Protein AF-A0A2T6D2X8-F1 (afdb_monomer_lite)

Secondary structure (DSSP, 8-state):
--PPPPP--SS-S--PPPPP-TTPPPPPP-SSSS-BPPPP-TTPPPPP-SSBPPPP-TTPPPPP-SSSPPPPP-TT-PPPEE--TTSS-EEPPPPPEE-SSEEE-TT--EEEES----S----PPPPSSSSPPPPEE-SSEEESS-EEEE-SSEEEES-EESTT-TTSHHHHTTTT-GGG---EEEESSSEEEE-SEE---S-EEE-EEEEEE-TT-EEE--S-EEE--STT-EEEEEEETT-EEE-TT--TT-TTT--PPPEEES-STT-EEEEEEEESS-SSBPEEE-SEEEEEEEEEEEEE--SS-BT-SS--EEEE-PEEEEEEEEEE-SSSEEEE--SSS-----S-EEE-SSEEEE-SSS-SBTT-SEEEESSSEEEE-STT-B-TT-EEEE-SEEEEE-STTEEEEEEEEEE-SSEEEE-TT--EEEEEEEEEESS-EEEES--TTTEEEEETTS-EEE-GGGEEEESSSSSSEEEEEEEETTEEEEEPPPP-----SSSSSSSTTSS---

Sequence (518 aa):
MAGGYGHYANDNPPNSGGNGGFGGGGGSGAGGYSESGGNGGFGGGGGASSQSGGNGGFGGGGGAYGSGSAGTGGFGAASAASSGDTGNNSSGGGGLGAGGAVFVMGGATVTVEDGGFSGNTVTGGVSSGNGNNGSAYGADLFLGGDATFKVSSTLYVTALGGAGNLSDANVSKNADDANAQGGVTKTGAGNLVMIGDNYYSGATTINSGTVTLAAGAVEKGTSVVTVGQDSGDHATLALGSSSLLQLKGFNSSDHQASTDAAVQVAQELGSTGQIVIGAGPGTSGADIGARVFNGGAGTASIAFQQNFAAGSSSNTTYEFYTTLTGSMNLVQSGPGTTVLNPLYGANTMTGDVSITSGTLATAGSVASLGSVGQITIDGGNLQLGQSEGIANSAALNQGSGRVVIGASAIQETMGAWVVSDAAVVDFNNFAAGLTFASLEIDGTLAIYNYQGASTTLTILSGSAVGDLSQVAFYSDEGATYLGSGEIVGTSLQVVPEPATFLLVGLGVTALWLRRRRA

pLDDT: mean 88.61, std 15.25, range [34.22, 98.81]

Structure (mmCIF, N/CA/C/O backbone):
data_AF-A0A2T6D2X8-F1
#
_entry.id   AF-A0A2T6D2X8-F1
#
loop_
_atom_site.group_PDB
_atom_site.id
_atom_site.type_symbol
_atom_site.label_atom_id
_atom_site.label_alt_id
_atom_site.label_comp_id
_atom_site.label_asym_id
_atom_site.label_entity_id
_atom_site.label_seq_id
_atom_site.pdbx_PDB_ins_code
_atom_site.Cartn_x
_atom_site.Cartn_y
_atom_site.Cartn_z
_atom_site.occupancy
_atom_site.B_iso_or_equiv
_atom_site.auth_seq_id
_atom_site.auth_comp_id
_atom_site.auth_asym_id
_atom_site.auth_atom_id
_atom_site.pdbx_PDB_model_num
ATOM 1 N N . MET A 1 1 ? 21.272 3.193 -40.208 1.00 40.47 1 MET A N 1
ATOM 2 C CA . MET A 1 1 ? 22.748 3.228 -40.286 1.00 40.47 1 MET A CA 1
ATOM 3 C C . MET A 1 1 ? 23.193 4.172 -41.393 1.00 40.47 1 MET A C 1
ATOM 5 O O . MET A 1 1 ? 23.045 3.823 -42.554 1.00 40.47 1 MET A O 1
ATOM 9 N N . ALA A 1 2 ? 23.683 5.357 -41.023 1.00 34.22 2 ALA A N 1
ATOM 10 C CA . ALA A 1 2 ? 24.610 6.197 -41.790 1.00 34.22 2 ALA A CA 1
ATOM 11 C C . ALA A 1 2 ? 24.964 7.404 -40.903 1.00 34.22 2 ALA A C 1
ATOM 13 O O . ALA A 1 2 ? 24.094 8.222 -40.620 1.00 34.22 2 ALA A O 1
ATOM 14 N N . GLY A 1 3 ? 26.204 7.483 -40.414 1.00 36.56 3 GLY A N 1
ATOM 15 C CA . GLY A 1 3 ? 26.750 8.718 -39.846 1.00 36.56 3 GLY A CA 1
ATOM 16 C C . GLY A 1 3 ? 27.216 9.610 -40.995 1.00 36.56 3 GLY A C 1
ATOM 17 O O . GLY A 1 3 ? 27.950 9.146 -41.867 1.00 36.56 3 GLY A O 1
ATOM 18 N N . GLY A 1 4 ? 26.740 10.854 -41.044 1.00 38.09 4 GLY A N 1
ATOM 19 C CA . GLY A 1 4 ? 27.125 11.813 -42.077 1.00 38.09 4 GLY A CA 1
ATOM 20 C C . GLY A 1 4 ? 28.541 12.335 -41.841 1.00 38.09 4 GLY A C 1
ATOM 21 O O . GLY A 1 4 ? 28.803 12.956 -40.814 1.00 38.09 4 GLY A O 1
ATOM 22 N N . TYR A 1 5 ? 29.443 12.102 -42.794 1.00 43.34 5 TYR A N 1
ATOM 23 C CA . TYR A 1 5 ? 30.743 12.770 -42.833 1.00 43.34 5 TYR A CA 1
ATOM 24 C C . TYR A 1 5 ? 30.572 14.192 -43.378 1.00 43.34 5 TYR A C 1
ATOM 26 O O . TYR A 1 5 ? 30.039 14.381 -44.472 1.00 43.34 5 TYR A O 1
ATOM 34 N N . GLY A 1 6 ? 31.026 15.188 -42.614 1.00 42.72 6 GLY A N 1
ATOM 35 C CA . GLY A 1 6 ? 31.104 16.578 -43.061 1.00 42.72 6 GLY A CA 1
ATOM 36 C C . GLY A 1 6 ? 32.125 16.734 -44.192 1.00 42.72 6 GLY A C 1
ATOM 37 O O . GLY A 1 6 ? 33.261 16.276 -44.083 1.00 42.72 6 GLY A O 1
ATOM 38 N N . HIS A 1 7 ? 31.706 17.355 -45.294 1.00 39.72 7 HIS A N 1
ATOM 39 C CA . HIS A 1 7 ? 32.555 17.668 -46.443 1.00 39.72 7 HIS A CA 1
ATOM 40 C C . HIS A 1 7 ? 33.483 18.853 -46.129 1.00 39.72 7 HIS A C 1
ATOM 42 O O . HIS A 1 7 ? 33.016 19.910 -45.712 1.00 39.72 7 HIS A O 1
ATOM 48 N N . TYR A 1 8 ? 34.783 18.709 -46.406 1.00 46.41 8 TYR A N 1
ATOM 49 C CA . TYR A 1 8 ? 35.745 19.814 -46.381 1.00 46.41 8 TYR A CA 1
ATOM 50 C C . TYR A 1 8 ? 35.620 20.644 -47.663 1.00 46.41 8 TYR A C 1
ATOM 52 O O . TYR A 1 8 ? 36.123 20.251 -48.716 1.00 46.41 8 TYR A O 1
ATOM 60 N N . ALA A 1 9 ? 34.961 21.797 -47.579 1.00 39.53 9 ALA A N 1
ATOM 61 C CA . ALA A 1 9 ? 35.060 22.841 -48.589 1.00 39.53 9 ALA A CA 1
ATOM 62 C C . ALA A 1 9 ? 35.352 24.178 -47.898 1.00 39.53 9 ALA A C 1
ATOM 64 O O . ALA A 1 9 ? 34.623 24.607 -47.012 1.00 39.53 9 ALA A O 1
ATOM 65 N N . ASN A 1 10 ? 36.477 24.751 -48.314 1.00 44.38 10 ASN A N 1
ATOM 66 C CA . ASN A 1 10 ? 37.039 26.062 -48.016 1.00 44.38 10 ASN A CA 1
ATOM 67 C C . ASN A 1 10 ? 36.025 27.153 -47.598 1.00 44.38 10 ASN A C 1
ATOM 69 O O . ASN A 1 10 ? 35.034 27.368 -48.291 1.00 44.38 10 ASN A O 1
ATOM 73 N N . ASP A 1 11 ? 36.353 27.838 -46.498 1.00 48.22 11 ASP A N 1
ATOM 74 C CA . ASP A 1 11 ? 35.881 29.140 -46.021 1.00 48.22 11 ASP A CA 1
ATOM 75 C C . ASP A 1 11 ? 34.387 29.481 -46.231 1.00 48.22 11 ASP A C 1
ATOM 77 O O . ASP A 1 11 ? 33.995 30.146 -47.192 1.00 48.22 11 ASP A O 1
ATOM 81 N N . ASN A 1 12 ? 33.602 29.163 -45.187 1.00 62.06 12 ASN A N 1
ATOM 82 C CA . ASN A 1 12 ? 32.344 29.809 -44.761 1.00 62.06 12 ASN A CA 1
ATOM 83 C C . ASN A 1 12 ? 31.004 29.210 -45.280 1.00 62.06 12 ASN A C 1
ATOM 85 O O . ASN A 1 12 ? 30.353 29.776 -46.162 1.00 62.06 12 ASN A O 1
ATOM 89 N N . PRO A 1 13 ? 30.554 28.070 -44.705 1.00 50.25 13 PRO A N 1
ATOM 90 C CA . PRO A 1 13 ? 29.286 28.004 -43.936 1.00 50.25 13 PRO A CA 1
ATOM 91 C C . PRO A 1 13 ? 29.405 27.128 -42.653 1.00 50.25 13 PRO A C 1
ATOM 93 O O . PRO A 1 13 ? 30.425 26.460 -42.493 1.00 50.25 13 PRO A O 1
ATOM 96 N N . PRO A 1 14 ? 28.419 27.091 -41.719 1.00 56.09 14 PRO A N 1
ATOM 97 C CA . PRO A 1 14 ? 28.556 26.332 -40.468 1.00 56.09 14 PRO A CA 1
ATOM 98 C C . PRO A 1 14 ? 28.707 24.829 -40.744 1.00 56.09 14 PRO A C 1
ATOM 100 O O . PRO A 1 14 ? 27.799 24.158 -41.229 1.00 56.09 14 PRO A O 1
ATOM 103 N N . ASN A 1 15 ? 29.877 24.303 -40.416 1.00 66.00 15 ASN A N 1
ATOM 104 C CA . ASN A 1 15 ? 30.313 22.910 -40.518 1.00 66.00 15 ASN A CA 1
ATOM 105 C C . ASN A 1 15 ? 29.884 22.086 -39.291 1.00 66.00 15 ASN A C 1
ATOM 107 O O . ASN A 1 15 ? 30.667 21.327 -38.713 1.00 66.00 15 ASN A O 1
ATOM 111 N N . SER A 1 16 ? 28.619 22.233 -38.896 1.00 76.75 16 SER A N 1
ATOM 112 C CA . SER A 1 16 ? 28.014 21.392 -37.867 1.00 76.75 16 SER A CA 1
ATOM 113 C C . SER A 1 16 ? 28.013 19.926 -38.297 1.00 76.75 16 SER A C 1
ATOM 115 O O . SER A 1 16 ? 27.779 19.595 -39.463 1.00 76.75 16 SER A O 1
ATOM 117 N N . GLY A 1 17 ? 28.234 19.036 -37.334 1.00 83.75 17 GLY A N 1
ATOM 118 C CA . GLY A 1 17 ? 28.087 17.606 -37.556 1.00 83.75 17 GLY A CA 1
ATOM 119 C C . GLY A 1 17 ? 26.648 17.231 -37.924 1.00 83.75 17 GLY A C 1
ATOM 120 O O . GLY A 1 17 ? 25.690 17.817 -37.421 1.00 83.75 17 GLY A O 1
ATOM 121 N N . GLY A 1 18 ? 26.478 16.242 -38.805 1.00 87.62 18 GLY A N 1
ATOM 122 C CA . GLY A 1 18 ? 25.148 15.756 -39.184 1.00 87.62 18 GLY A CA 1
ATOM 123 C C . GLY A 1 18 ? 24.435 15.060 -38.020 1.00 87.62 18 GLY A C 1
ATOM 124 O O . GLY A 1 18 ? 25.061 14.318 -37.267 1.00 87.62 18 GLY A O 1
ATOM 125 N N . ASN A 1 19 ? 23.125 15.265 -37.879 1.00 91.25 19 ASN A N 1
ATOM 126 C CA . ASN A 1 19 ? 22.337 14.579 -36.853 1.00 91.25 19 ASN A CA 1
ATOM 127 C C . ASN A 1 19 ? 22.145 13.091 -37.189 1.00 91.25 19 ASN A C 1
ATOM 129 O O . ASN A 1 19 ? 22.000 12.713 -38.354 1.00 91.25 19 ASN A O 1
ATOM 133 N N . GLY A 1 20 ? 22.100 12.257 -36.156 1.00 90.44 20 GLY A N 1
ATOM 134 C CA . GLY A 1 20 ? 21.811 10.836 -36.258 1.00 90.44 20 GLY A CA 1
ATOM 135 C C . GLY A 1 20 ? 20.313 10.529 -36.356 1.00 90.44 20 GLY A C 1
ATOM 136 O O . GLY A 1 20 ? 19.473 11.235 -35.804 1.00 90.44 20 GLY A O 1
ATOM 137 N N . GLY A 1 21 ? 19.975 9.447 -37.063 1.00 88.56 21 GLY A N 1
ATOM 138 C CA . GLY A 1 21 ? 18.637 8.842 -37.061 1.00 88.56 21 GLY A CA 1
ATOM 139 C C . GLY A 1 21 ? 18.523 7.695 -36.049 1.00 88.56 21 GLY A C 1
ATOM 140 O O . GLY A 1 21 ? 19.305 7.602 -35.109 1.00 88.56 21 GLY A O 1
ATOM 141 N N . PHE A 1 22 ? 17.591 6.763 -36.254 1.00 88.44 22 PHE A N 1
ATOM 142 C CA . PHE A 1 22 ? 17.482 5.565 -35.410 1.00 88.44 22 PHE A CA 1
ATOM 143 C C . PHE A 1 22 ? 18.787 4.741 -35.408 1.00 88.44 22 PHE A C 1
ATOM 145 O O . PHE A 1 22 ? 19.301 4.368 -36.471 1.00 88.44 22 PHE A O 1
ATOM 152 N N . GLY A 1 23 ? 19.341 4.500 -34.217 1.00 83.00 23 GLY A N 1
ATOM 153 C CA . GLY A 1 23 ? 20.643 3.866 -33.987 1.00 83.00 23 GLY A CA 1
ATOM 154 C C . GLY A 1 23 ? 21.845 4.668 -34.502 1.00 83.00 23 GLY A C 1
ATOM 155 O O . GLY A 1 23 ? 22.959 4.150 -34.535 1.00 83.00 23 GLY A O 1
ATOM 156 N N . GLY A 1 24 ? 21.638 5.896 -34.987 1.00 88.88 24 GLY A N 1
ATOM 157 C CA . GLY A 1 24 ? 22.678 6.740 -35.565 1.00 88.88 24 GLY A CA 1
ATOM 158 C C . GLY A 1 24 ? 23.230 7.726 -34.543 1.00 88.88 24 GLY A C 1
ATOM 159 O O . GLY A 1 24 ? 22.469 8.485 -33.948 1.00 88.88 24 GLY A O 1
ATOM 160 N N . GLY A 1 25 ? 24.552 7.746 -34.374 1.00 89.56 25 GLY A N 1
ATOM 161 C CA . GLY A 1 25 ? 25.236 8.809 -33.639 1.00 89.56 25 GLY A CA 1
ATOM 162 C C . GLY A 1 25 ? 25.305 10.110 -34.440 1.00 89.56 25 GLY A C 1
ATOM 163 O O . GLY A 1 25 ? 25.160 10.111 -35.666 1.00 89.56 25 GLY A O 1
ATOM 164 N N . GLY A 1 26 ? 25.542 11.212 -33.739 1.00 89.75 26 GLY A N 1
ATOM 165 C CA . GLY A 1 26 ? 25.833 12.496 -34.356 1.00 89.75 26 GLY A CA 1
ATOM 166 C C . GLY A 1 26 ? 27.225 12.527 -34.990 1.00 89.75 26 GLY A C 1
ATOM 167 O O . GLY A 1 26 ? 28.187 11.984 -34.445 1.00 89.75 26 GLY A O 1
ATOM 168 N N . GLY A 1 27 ? 27.344 13.175 -36.146 1.00 87.44 27 GLY A N 1
ATOM 169 C CA . GLY A 1 27 ? 28.627 13.450 -36.785 1.00 87.44 27 GLY A CA 1
ATOM 170 C C . GLY A 1 27 ? 29.452 14.449 -35.973 1.00 87.44 27 GLY A C 1
ATOM 171 O O . GLY A 1 27 ? 28.903 15.302 -35.275 1.00 87.44 27 GLY A O 1
ATOM 172 N N . SER A 1 28 ? 30.776 14.367 -36.062 1.00 85.06 28 SER A N 1
ATOM 173 C CA . SER A 1 28 ? 31.659 15.365 -35.454 1.00 85.06 28 SER A CA 1
ATOM 174 C C . SER A 1 28 ? 31.629 16.685 -36.230 1.00 85.06 28 SER A C 1
ATOM 176 O O . SER A 1 28 ? 31.576 16.663 -37.461 1.00 85.06 28 SER A O 1
ATOM 178 N N . GLY A 1 29 ? 31.721 17.818 -35.528 1.00 76.75 29 GLY A N 1
ATOM 179 C CA . GLY A 1 29 ? 32.045 19.104 -36.164 1.00 76.75 29 GLY A CA 1
ATOM 180 C C . GLY A 1 29 ? 33.486 19.087 -36.692 1.00 76.75 29 GLY A C 1
ATOM 181 O O . GLY A 1 29 ? 34.347 18.448 -36.079 1.00 76.75 29 GLY A O 1
ATOM 182 N N . ALA A 1 30 ? 33.747 19.713 -37.841 1.00 63.34 30 ALA A N 1
ATOM 183 C CA . ALA A 1 30 ? 35.043 19.641 -38.521 1.00 63.34 30 ALA A CA 1
ATOM 184 C C . ALA A 1 30 ? 35.707 21.017 -38.738 1.00 63.34 30 ALA A C 1
ATOM 186 O O . ALA A 1 30 ? 35.530 21.611 -39.801 1.00 63.34 30 ALA A O 1
ATOM 187 N N . GLY A 1 31 ? 36.558 21.454 -37.795 1.00 58.88 31 GLY A N 1
ATOM 188 C CA . GLY A 1 31 ? 37.329 22.706 -37.871 1.00 58.88 31 GLY A CA 1
ATOM 189 C C . GLY A 1 31 ? 37.436 23.485 -36.539 1.00 58.88 31 GLY A C 1
ATOM 190 O O . GLY A 1 31 ? 37.173 22.962 -35.452 1.00 58.88 31 GLY A O 1
ATOM 191 N N . GLY A 1 32 ? 37.931 24.731 -36.611 1.00 57.75 32 GLY A N 1
ATOM 192 C CA . GLY A 1 32 ? 38.323 25.550 -35.451 1.00 57.75 32 GLY A CA 1
ATOM 193 C C . GLY A 1 32 ? 37.356 26.668 -35.029 1.00 57.75 32 GLY A C 1
ATOM 194 O O . GLY A 1 32 ? 37.570 27.259 -33.967 1.00 57.75 32 GLY A O 1
ATOM 195 N N . TYR A 1 33 ? 36.311 26.983 -35.807 1.00 57.94 33 TYR A N 1
ATOM 196 C CA . TYR A 1 33 ? 35.488 28.181 -35.575 1.00 57.94 33 TYR A CA 1
ATOM 197 C C . TYR A 1 33 ? 33.979 27.928 -35.806 1.00 57.94 33 TYR A C 1
ATOM 199 O O . TYR A 1 33 ? 33.553 27.658 -36.921 1.00 57.94 33 TYR A O 1
ATOM 207 N N . SER A 1 34 ? 33.161 28.121 -34.758 1.00 56.38 34 SER A N 1
ATOM 208 C CA . SER A 1 34 ? 31.677 28.148 -34.714 1.00 56.38 34 SER A CA 1
ATOM 209 C C . SER A 1 34 ? 30.916 26.826 -34.936 1.00 56.38 34 SER A C 1
ATOM 211 O O . SER A 1 34 ? 29.871 26.809 -35.581 1.00 56.38 34 SER A O 1
ATOM 213 N N . GLU A 1 35 ? 31.387 25.716 -34.361 1.00 72.56 35 GLU A N 1
ATOM 214 C CA . GLU A 1 35 ? 30.940 24.367 -34.756 1.00 72.56 35 GLU A CA 1
ATOM 215 C C . GLU A 1 35 ? 30.255 23.600 -33.623 1.00 72.56 35 GLU A C 1
ATOM 217 O O . GLU A 1 35 ? 30.766 23.514 -32.504 1.00 72.56 35 GLU A O 1
ATOM 222 N N . SER A 1 36 ? 29.110 22.987 -33.926 1.00 84.19 36 SER A N 1
ATOM 223 C CA . SER A 1 36 ? 28.450 22.043 -33.025 1.00 84.19 36 SER A CA 1
ATOM 224 C C . SER A 1 36 ? 28.646 20.611 -33.509 1.00 84.19 36 SER A C 1
ATOM 226 O O . SER A 1 36 ? 28.590 20.329 -34.710 1.00 84.19 36 SER A O 1
ATOM 228 N N . GLY A 1 37 ? 28.809 19.683 -32.570 1.00 89.38 37 GLY A N 1
ATOM 229 C CA . GLY A 1 37 ? 28.598 18.272 -32.867 1.00 89.38 37 GLY A CA 1
ATOM 230 C C . GLY A 1 37 ? 27.151 18.036 -33.301 1.00 89.38 37 GLY A C 1
ATOM 231 O O . GLY A 1 37 ? 26.239 18.737 -32.855 1.00 89.38 37 GLY A O 1
ATOM 232 N N . GLY A 1 38 ? 26.935 17.065 -34.185 1.00 92.69 38 GLY A N 1
ATOM 233 C CA . GLY A 1 38 ? 25.590 16.626 -34.539 1.00 92.69 38 GLY A CA 1
ATOM 234 C C . GLY A 1 38 ? 24.913 15.962 -33.345 1.00 92.69 38 GLY A C 1
ATOM 235 O O . GLY A 1 38 ? 25.572 15.301 -32.540 1.00 92.69 38 GLY A O 1
ATOM 236 N N . ASN A 1 39 ? 23.600 16.110 -33.221 1.00 94.50 39 ASN A N 1
ATOM 237 C CA . ASN A 1 39 ? 22.845 15.405 -32.190 1.00 94.50 39 ASN A CA 1
ATOM 238 C C . ASN A 1 39 ? 22.696 13.925 -32.566 1.00 94.50 39 ASN A C 1
ATOM 240 O O . ASN A 1 39 ? 22.527 13.593 -33.739 1.00 94.50 39 ASN A O 1
ATOM 244 N N . GLY A 1 40 ? 22.740 13.033 -31.584 1.00 94.81 40 GLY A N 1
ATOM 245 C CA . GLY A 1 40 ? 22.415 11.626 -31.771 1.00 94.81 40 GLY A CA 1
ATOM 246 C C . GLY A 1 40 ? 20.913 11.401 -31.957 1.00 94.81 40 GLY A C 1
ATOM 247 O O . GLY A 1 40 ? 20.090 12.197 -31.503 1.00 94.81 40 GLY A O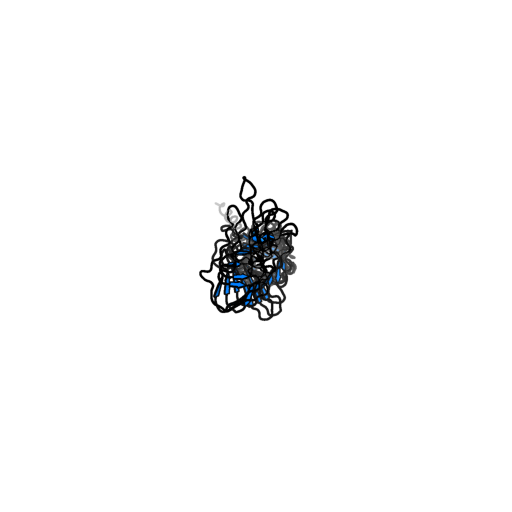 1
ATOM 248 N N . GLY A 1 41 ? 20.552 10.314 -32.637 1.00 92.25 41 GLY A N 1
ATOM 249 C CA . GLY A 1 41 ? 19.169 9.839 -32.702 1.00 92.25 41 GLY A CA 1
ATOM 250 C C . GLY A 1 41 ? 18.882 8.776 -31.639 1.00 92.25 41 GLY A C 1
ATOM 251 O O . GLY A 1 41 ? 19.612 8.647 -30.661 1.00 92.25 41 GLY A O 1
ATOM 252 N N . PHE A 1 42 ? 17.820 7.989 -31.806 1.00 92.38 42 PHE A N 1
ATOM 253 C CA . PHE A 1 42 ? 17.454 6.940 -30.844 1.00 92.38 42 PHE A CA 1
ATOM 254 C C . PHE A 1 42 ? 18.602 5.934 -30.636 1.00 92.38 42 PHE A C 1
ATOM 256 O O . PHE A 1 42 ? 19.031 5.296 -31.595 1.00 92.38 42 PHE A O 1
ATOM 263 N N . GLY A 1 43 ? 19.116 5.804 -29.411 1.00 90.06 43 GLY A N 1
ATOM 264 C CA . GLY A 1 43 ? 20.285 4.984 -29.062 1.00 90.06 43 GLY A CA 1
ATOM 265 C C . GLY A 1 43 ? 21.638 5.556 -29.512 1.00 90.06 43 GLY A C 1
ATOM 266 O O . GLY A 1 43 ? 22.670 4.921 -29.310 1.00 90.06 43 GLY A O 1
ATOM 267 N N . GLY A 1 44 ? 21.660 6.727 -30.154 1.00 93.38 44 GLY A N 1
ATOM 268 C CA . GLY A 1 44 ? 22.858 7.345 -30.714 1.00 93.38 44 GLY A CA 1
ATOM 269 C C . GLY A 1 44 ? 23.456 8.414 -29.804 1.00 93.38 44 GLY A C 1
ATOM 270 O O . GLY A 1 44 ? 22.752 9.311 -29.344 1.00 93.38 44 GLY A O 1
ATOM 271 N N . GLY A 1 45 ? 24.771 8.356 -29.585 1.00 93.50 45 GLY A N 1
ATOM 272 C CA . GLY A 1 45 ? 25.509 9.406 -28.877 1.00 93.50 45 GLY A CA 1
ATOM 273 C C . GLY A 1 45 ? 25.661 10.688 -29.700 1.00 93.50 45 GLY A C 1
ATOM 274 O O . GLY A 1 45 ? 25.580 10.669 -30.931 1.00 93.50 45 GLY A O 1
ATOM 275 N N . GLY A 1 46 ? 25.890 11.804 -29.015 1.00 93.38 46 GLY A N 1
ATOM 276 C CA . GLY A 1 46 ? 26.185 13.085 -29.648 1.00 93.38 46 GLY A CA 1
ATOM 277 C C . GLY A 1 46 ? 27.580 13.121 -30.276 1.00 93.38 46 GLY A C 1
ATOM 278 O O . GLY A 1 46 ? 28.523 12.503 -29.781 1.00 93.38 46 GLY A O 1
ATOM 279 N N . GLY A 1 47 ? 27.721 13.863 -31.372 1.00 91.62 47 GLY A N 1
ATOM 280 C CA . GLY A 1 47 ? 29.003 14.062 -32.040 1.00 91.62 47 GLY A CA 1
ATOM 281 C C . GLY A 1 47 ? 29.942 14.958 -31.234 1.00 91.62 47 GLY A C 1
ATOM 282 O O . GLY A 1 47 ? 29.504 15.898 -30.572 1.00 91.62 47 GLY A O 1
ATOM 283 N N . ALA A 1 48 ? 31.245 14.693 -31.296 1.00 88.88 48 ALA A N 1
ATOM 284 C CA . ALA A 1 48 ? 32.243 15.558 -30.673 1.00 88.88 48 ALA A CA 1
ATOM 285 C C . ALA A 1 48 ? 32.503 16.824 -31.510 1.00 88.88 48 ALA A C 1
ATOM 287 O O . ALA A 1 48 ? 32.377 16.802 -32.737 1.00 88.88 48 ALA A O 1
ATOM 288 N N . SER A 1 49 ? 32.914 17.921 -30.875 1.00 86.38 49 SER A N 1
ATOM 289 C CA . SER A 1 49 ? 33.437 19.094 -31.585 1.00 86.38 49 SER A CA 1
ATOM 290 C C . SER A 1 49 ? 34.472 19.863 -30.759 1.00 86.38 49 SER A C 1
ATOM 292 O O . SER A 1 49 ? 34.622 19.656 -29.554 1.00 86.38 49 SER A O 1
ATOM 294 N N . SER A 1 50 ? 35.183 20.781 -31.413 1.00 81.56 50 SER A N 1
ATOM 295 C CA . SER A 1 50 ? 36.136 21.694 -30.774 1.00 81.56 50 SER A CA 1
ATOM 296 C C . SER A 1 50 ? 35.458 22.784 -29.930 1.00 81.56 50 SER A C 1
ATOM 298 O O . SER A 1 50 ? 36.100 23.357 -29.051 1.00 81.56 50 SER A O 1
ATOM 300 N N . GLN A 1 51 ? 34.163 23.055 -30.139 1.00 81.69 51 GLN A N 1
ATOM 301 C CA . GLN A 1 51 ? 33.408 24.050 -29.376 1.00 81.69 51 GLN A CA 1
ATOM 302 C C . GLN A 1 51 ? 32.322 23.399 -28.537 1.00 81.69 51 GLN A C 1
ATOM 304 O O . GLN A 1 51 ? 32.574 23.183 -27.360 1.00 81.69 51 GLN A O 1
ATOM 309 N N . SER A 1 52 ? 31.151 23.087 -29.103 1.00 87.44 52 SER A N 1
ATOM 310 C CA . SER A 1 52 ? 30.032 22.497 -28.354 1.00 87.44 52 SER A CA 1
ATOM 311 C C . SER A 1 52 ? 29.719 21.075 -28.805 1.00 87.44 52 SER A C 1
ATOM 313 O O . SER A 1 52 ? 29.538 20.813 -29.999 1.00 87.44 52 SER A O 1
ATOM 315 N N . GLY A 1 53 ? 29.643 20.155 -27.852 1.00 90.06 53 GLY A N 1
ATOM 316 C CA . GLY A 1 53 ? 29.298 18.766 -28.121 1.00 90.06 53 GLY A CA 1
ATOM 317 C C . GLY A 1 53 ? 27.848 18.627 -28.574 1.00 90.06 53 GLY A C 1
ATOM 318 O O . GLY A 1 53 ? 26.976 19.372 -28.129 1.00 90.06 53 GLY A O 1
ATOM 319 N N . GLY A 1 54 ? 27.582 17.672 -29.460 1.00 93.06 54 GLY A N 1
ATOM 320 C CA . GLY A 1 54 ? 26.216 17.315 -29.828 1.00 93.06 54 GLY A CA 1
ATOM 321 C C . GLY A 1 54 ? 25.488 16.657 -28.659 1.00 93.06 54 GLY A C 1
ATOM 322 O O . GLY A 1 54 ? 26.102 15.964 -27.845 1.00 93.06 54 GLY A O 1
ATOM 323 N N . ASN A 1 55 ? 24.176 16.841 -28.567 1.00 94.31 55 ASN A N 1
ATOM 324 C CA . ASN A 1 55 ? 23.371 16.128 -27.578 1.00 94.31 55 ASN A CA 1
ATOM 325 C C . ASN A 1 55 ? 23.224 14.660 -27.992 1.00 94.31 55 ASN A C 1
ATOM 327 O O . ASN A 1 55 ? 23.093 14.364 -29.177 1.00 94.31 55 ASN A O 1
ATOM 331 N N . GLY A 1 56 ? 23.228 13.735 -27.041 1.00 94.81 56 GLY A N 1
ATOM 332 C CA . GLY A 1 56 ? 22.797 12.369 -27.300 1.00 94.81 56 GLY A CA 1
ATOM 333 C C . GLY A 1 56 ? 21.290 12.309 -27.551 1.00 94.81 56 GLY A C 1
ATOM 334 O O . GLY A 1 56 ? 20.535 13.138 -27.042 1.00 94.81 56 GLY A O 1
ATOM 335 N N . GLY A 1 57 ? 20.848 11.340 -28.351 1.00 94.38 57 GLY A N 1
ATOM 336 C CA . GLY A 1 57 ? 19.426 11.003 -28.423 1.00 94.38 57 GLY A CA 1
ATOM 337 C C . GLY A 1 57 ? 19.028 10.077 -27.272 1.00 94.38 57 GLY A C 1
ATOM 338 O O . GLY A 1 57 ? 19.793 9.899 -26.328 1.00 94.38 57 GLY A O 1
ATOM 339 N N . PHE A 1 58 ? 17.841 9.468 -27.329 1.00 95.12 58 PHE A N 1
ATOM 340 C CA . PHE A 1 58 ? 17.372 8.542 -26.287 1.00 95.12 58 PHE A CA 1
ATOM 341 C C . PHE A 1 58 ? 18.439 7.483 -25.948 1.00 95.12 58 PHE A C 1
ATOM 343 O O . PHE A 1 58 ? 18.899 6.781 -26.847 1.00 95.12 58 PHE A O 1
ATOM 350 N N . GLY A 1 59 ? 18.867 7.379 -24.686 1.00 95.25 59 GLY A N 1
ATOM 351 C CA . GLY A 1 59 ? 19.925 6.455 -24.262 1.00 95.25 59 GLY A CA 1
ATOM 352 C C . GLY A 1 59 ? 21.340 6.764 -24.776 1.00 95.25 59 GLY A C 1
ATOM 353 O O . GLY A 1 59 ? 22.282 6.047 -24.445 1.00 95.25 59 GLY A O 1
ATOM 354 N N . GLY A 1 60 ? 21.527 7.821 -25.565 1.00 95.44 60 GLY A N 1
ATOM 355 C CA . GLY A 1 60 ? 22.813 8.245 -26.102 1.00 95.44 60 GLY A CA 1
ATOM 356 C C . GLY A 1 60 ? 23.546 9.214 -25.180 1.00 95.44 60 GLY A C 1
ATOM 357 O O . GLY A 1 60 ? 22.969 10.187 -24.697 1.00 95.44 60 GLY A O 1
ATOM 358 N N . GLY A 1 61 ? 24.840 8.975 -24.969 1.00 94.69 61 GLY A N 1
ATOM 359 C CA . GLY A 1 61 ? 25.704 9.887 -24.222 1.00 94.69 61 GLY A CA 1
ATOM 360 C C . GLY A 1 61 ? 25.952 11.207 -24.955 1.00 94.69 61 GLY A C 1
ATOM 361 O O . GLY A 1 61 ? 25.928 11.268 -26.188 1.00 94.69 61 GLY A O 1
ATOM 362 N N . GLY A 1 62 ? 26.198 12.270 -24.196 1.00 93.31 62 GLY A N 1
ATOM 363 C CA . GLY A 1 62 ? 26.539 13.580 -24.746 1.00 93.31 62 GLY A CA 1
ATOM 364 C C . GLY A 1 62 ? 27.902 13.601 -25.446 1.00 93.31 62 GLY A C 1
ATOM 365 O O . GLY A 1 62 ? 28.850 12.957 -24.997 1.00 93.31 62 GLY A O 1
ATOM 366 N N . GLY A 1 63 ? 28.015 14.358 -26.536 1.00 91.88 63 GLY A N 1
ATOM 367 C CA . GLY A 1 63 ? 29.257 14.519 -27.288 1.00 91.88 63 GLY A CA 1
ATOM 368 C C . GLY A 1 63 ? 30.292 15.382 -26.564 1.00 91.88 63 GLY A C 1
ATOM 369 O O . GLY A 1 63 ? 29.950 16.335 -25.862 1.00 91.88 63 GLY A O 1
ATOM 370 N N . ALA A 1 64 ? 31.572 15.063 -26.761 1.00 89.81 64 ALA A N 1
ATOM 371 C CA . ALA A 1 64 ? 32.681 15.854 -26.234 1.00 89.81 64 ALA A CA 1
ATOM 372 C C . ALA A 1 64 ? 32.769 17.247 -26.892 1.00 89.81 64 ALA A C 1
ATOM 374 O O . ALA A 1 64 ? 32.341 17.465 -28.026 1.00 89.81 64 ALA A O 1
ATOM 375 N N . TYR A 1 65 ? 33.354 18.182 -26.161 1.00 85.81 65 TYR A N 1
ATOM 376 C CA . TYR A 1 65 ? 33.488 19.605 -26.450 1.00 85.81 65 TYR A CA 1
ATOM 377 C C . TYR A 1 65 ? 34.894 20.135 -26.082 1.00 85.81 65 TYR A C 1
ATOM 379 O O . TYR A 1 65 ? 35.558 19.584 -25.205 1.00 85.81 65 TYR A O 1
ATOM 387 N N . GLY A 1 66 ? 35.373 21.196 -26.732 1.00 81.44 66 GLY A N 1
ATOM 388 C CA . GLY A 1 66 ? 36.689 21.781 -26.423 1.00 81.44 66 GLY A CA 1
ATOM 389 C C . GLY A 1 66 ? 36.600 23.038 -25.557 1.00 81.44 66 GLY A C 1
ATOM 390 O O . GLY A 1 66 ? 37.090 23.059 -24.432 1.00 81.44 66 GLY A O 1
ATOM 391 N N . SER A 1 67 ? 35.964 24.091 -26.077 1.00 77.69 67 SER A N 1
ATOM 392 C CA . SER A 1 67 ? 35.865 25.410 -25.420 1.00 77.69 67 SER A CA 1
ATOM 393 C C . SER A 1 67 ? 34.435 25.935 -25.210 1.00 77.69 67 SER A C 1
ATOM 395 O O . SER A 1 67 ? 34.257 26.981 -24.589 1.00 77.69 67 SER A O 1
ATOM 397 N N . GLY A 1 68 ? 33.422 25.238 -25.730 1.00 80.50 68 GLY A N 1
ATOM 398 C CA . GLY A 1 68 ? 32.001 25.598 -25.656 1.00 80.50 68 GLY A CA 1
ATOM 399 C C . GLY A 1 68 ? 31.218 24.759 -24.642 1.00 80.50 68 GLY A C 1
ATOM 400 O O . GLY A 1 68 ? 31.706 24.478 -23.548 1.00 80.50 68 GLY A O 1
ATOM 401 N N . SER A 1 69 ? 29.976 24.392 -24.972 1.00 86.50 69 SER A N 1
ATOM 402 C CA . SER A 1 69 ? 29.079 23.679 -24.051 1.00 86.50 69 SER A CA 1
ATOM 403 C C . SER A 1 69 ? 29.165 22.159 -24.185 1.00 86.50 69 SER A C 1
ATOM 405 O O . SER A 1 69 ? 29.319 21.616 -25.280 1.00 86.50 69 SER A O 1
ATOM 407 N N . ALA A 1 70 ? 28.992 21.469 -23.059 1.00 88.56 70 ALA A N 1
ATOM 408 C CA . ALA A 1 70 ? 28.862 20.022 -23.030 1.00 88.56 70 ALA A CA 1
ATOM 409 C C . ALA A 1 70 ? 27.651 19.543 -23.831 1.00 88.56 70 ALA A C 1
ATOM 411 O O . ALA A 1 70 ? 26.546 20.064 -23.661 1.00 88.56 70 ALA A O 1
ATOM 412 N N . GLY A 1 71 ? 27.849 18.500 -24.641 1.00 91.62 71 GLY A N 1
ATOM 413 C CA . GLY A 1 71 ? 26.737 17.741 -25.188 1.00 91.62 71 GLY A CA 1
ATOM 414 C C . GLY A 1 71 ? 25.936 17.131 -24.044 1.00 91.62 71 GLY A C 1
ATOM 415 O O . GLY A 1 71 ? 26.496 16.486 -23.151 1.00 91.62 71 GLY A O 1
ATOM 416 N N . THR A 1 72 ? 24.626 17.347 -24.038 1.00 93.44 72 THR A N 1
ATOM 417 C CA . THR A 1 72 ? 23.760 16.739 -23.027 1.00 93.44 72 THR A CA 1
ATOM 418 C C . THR A 1 72 ? 23.502 15.273 -23.358 1.00 93.44 72 THR A C 1
ATOM 420 O O . THR A 1 72 ? 23.359 14.925 -24.526 1.00 93.44 72 THR A O 1
ATOM 423 N N . GLY A 1 73 ? 23.477 14.405 -22.349 1.00 94.25 73 GLY A N 1
ATOM 424 C CA . GLY A 1 73 ? 23.000 13.031 -22.515 1.00 94.25 73 GLY A CA 1
ATOM 425 C C . GLY A 1 73 ? 21.489 13.017 -22.722 1.00 94.25 73 GLY A C 1
ATOM 426 O O . GLY A 1 73 ? 20.794 13.896 -22.203 1.00 94.25 73 GLY A O 1
ATOM 427 N N . GLY A 1 74 ? 20.997 12.047 -23.492 1.00 95.38 74 GLY A N 1
ATOM 428 C CA . GLY A 1 74 ? 19.569 11.744 -23.530 1.00 95.38 74 GLY A CA 1
ATOM 429 C C . GLY A 1 74 ? 19.124 10.938 -22.309 1.00 95.38 74 GLY A C 1
ATOM 430 O O . GLY A 1 74 ? 19.890 10.739 -21.369 1.00 95.38 74 GLY A O 1
ATOM 431 N N . PHE A 1 75 ? 17.885 10.442 -22.334 1.00 96.25 75 PHE A N 1
ATOM 432 C CA . PHE A 1 75 ? 17.312 9.666 -21.231 1.00 96.25 75 PHE A CA 1
ATOM 433 C C . PHE A 1 75 ? 18.245 8.541 -20.747 1.00 96.25 75 PHE A C 1
ATOM 435 O O . PHE A 1 75 ? 18.686 7.716 -21.550 1.00 96.25 75 PHE A O 1
ATOM 442 N N . GLY A 1 76 ? 18.537 8.507 -19.443 1.00 95.56 76 GLY A N 1
ATOM 443 C CA . GLY A 1 76 ? 19.375 7.488 -18.804 1.00 95.56 76 GLY A CA 1
ATOM 444 C C . GLY A 1 76 ? 20.857 7.543 -19.188 1.00 95.56 76 GLY A C 1
ATOM 445 O O . GLY A 1 76 ? 21.639 6.710 -18.734 1.00 95.56 76 GLY A O 1
ATOM 446 N N . ALA A 1 77 ? 21.258 8.508 -20.014 1.00 95.88 77 ALA A N 1
ATOM 447 C CA . ALA A 1 77 ? 22.621 8.683 -20.471 1.00 95.88 77 ALA A CA 1
ATOM 448 C C . ALA A 1 77 ? 23.257 9.916 -19.834 1.00 95.88 77 ALA A C 1
ATOM 450 O O . ALA A 1 77 ? 22.616 10.927 -19.544 1.00 95.88 77 ALA A O 1
ATOM 451 N N . ALA A 1 78 ? 24.565 9.842 -19.652 1.00 94.50 78 ALA A N 1
ATOM 452 C CA . ALA A 1 78 ? 25.323 10.928 -19.081 1.00 94.50 78 ALA A CA 1
ATOM 453 C C . ALA A 1 78 ? 25.600 12.032 -20.104 1.00 94.50 78 ALA A C 1
ATOM 455 O O . ALA A 1 78 ? 25.791 11.805 -21.303 1.00 94.50 78 ALA A O 1
ATOM 456 N N . SER A 1 79 ? 25.678 13.258 -19.594 1.00 92.56 79 SER A N 1
ATOM 457 C CA . SER A 1 79 ? 26.206 14.392 -20.353 1.00 92.56 79 SER A CA 1
ATOM 458 C C . SER A 1 79 ? 27.731 14.324 -20.424 1.00 92.56 79 SER A C 1
ATOM 460 O O . SER A 1 79 ? 28.375 13.728 -19.558 1.00 92.56 79 SER A O 1
ATOM 462 N N . ALA A 1 80 ? 28.306 14.946 -21.450 1.00 90.94 80 ALA A N 1
ATOM 463 C CA . ALA A 1 80 ? 29.746 15.152 -21.512 1.00 90.94 80 ALA A CA 1
ATOM 464 C C . ALA A 1 80 ? 30.227 15.989 -20.316 1.00 90.94 80 ALA A C 1
ATOM 466 O O . ALA A 1 80 ? 29.496 16.843 -19.809 1.00 90.94 80 ALA A O 1
ATOM 467 N N . ALA A 1 81 ? 31.464 15.763 -19.879 1.00 87.06 81 ALA A N 1
ATOM 468 C CA . ALA A 1 81 ? 32.066 16.500 -18.770 1.00 87.06 81 ALA A CA 1
ATOM 469 C C . ALA A 1 81 ? 33.530 16.845 -19.060 1.00 87.06 81 ALA A C 1
ATOM 471 O O . ALA A 1 81 ? 34.222 16.134 -19.802 1.00 87.06 81 ALA A O 1
ATOM 472 N N . SER A 1 82 ? 34.004 17.939 -18.464 1.00 78.00 82 SER A N 1
ATOM 473 C CA . SER A 1 82 ? 35.395 18.379 -18.568 1.00 78.00 82 SER A CA 1
ATOM 474 C C . SER A 1 82 ? 36.350 17.342 -17.972 1.00 78.00 82 SER A C 1
ATOM 476 O O . SER A 1 82 ? 36.122 16.807 -16.888 1.00 78.00 82 SER A O 1
ATOM 478 N N . SER A 1 83 ? 37.460 17.063 -18.659 1.00 66.88 83 SER A N 1
ATOM 479 C CA . SER A 1 83 ? 38.489 16.154 -18.154 1.00 66.88 83 SER A CA 1
ATOM 480 C C . SER A 1 83 ? 39.631 16.934 -17.483 1.00 66.88 83 SER A C 1
ATOM 482 O O . SER A 1 83 ? 40.735 16.972 -18.011 1.00 66.88 83 SER A O 1
ATOM 484 N N . GLY A 1 84 ? 39.377 17.556 -16.324 1.00 59.69 84 GLY A N 1
ATOM 485 C CA . GLY A 1 84 ? 40.420 18.095 -15.423 1.00 59.69 84 GLY A CA 1
ATOM 486 C C . GLY A 1 84 ? 41.290 19.280 -15.913 1.00 59.69 84 GLY A C 1
ATOM 487 O O . GLY A 1 84 ? 41.174 19.755 -17.038 1.00 59.69 84 GLY A O 1
ATOM 488 N N . ASP A 1 85 ? 42.160 19.761 -15.009 1.00 52.28 85 ASP A N 1
ATOM 489 C CA . ASP A 1 85 ? 42.702 21.137 -14.864 1.00 52.28 85 ASP A CA 1
ATOM 490 C C . ASP A 1 85 ? 43.597 21.747 -15.971 1.00 52.28 85 ASP A C 1
ATOM 492 O O . ASP A 1 85 ? 44.024 22.893 -15.829 1.00 52.28 85 ASP A O 1
ATOM 496 N N . THR A 1 86 ? 43.916 21.061 -17.073 1.00 47.88 86 THR A N 1
ATOM 497 C CA . THR A 1 86 ? 44.948 21.551 -18.025 1.00 47.88 86 THR A CA 1
ATOM 498 C C . THR A 1 86 ? 44.454 21.955 -19.415 1.00 47.88 86 THR A C 1
ATOM 500 O O . THR A 1 86 ? 45.264 22.225 -20.301 1.00 47.88 86 THR A O 1
ATOM 503 N N . GLY A 1 87 ? 43.144 22.141 -19.579 1.00 51.94 87 GLY A N 1
ATOM 504 C CA . GLY A 1 87 ? 42.577 22.848 -20.728 1.00 51.94 87 GLY A CA 1
ATOM 505 C C . GLY A 1 87 ? 42.062 21.947 -21.852 1.00 51.94 87 GLY A C 1
ATOM 506 O O . GLY A 1 87 ? 42.626 20.906 -22.168 1.00 51.94 87 GLY A O 1
ATOM 507 N N . ASN A 1 88 ? 40.955 22.400 -22.442 1.00 55.41 88 ASN A N 1
ATOM 508 C CA . ASN A 1 88 ? 40.321 22.012 -23.709 1.00 55.41 88 ASN A CA 1
ATOM 509 C C . ASN A 1 88 ? 39.998 20.533 -23.990 1.00 55.41 88 ASN A C 1
ATOM 511 O O . ASN A 1 88 ? 39.448 20.249 -25.052 1.00 55.41 88 ASN A O 1
ATOM 515 N N . ASN A 1 89 ? 40.270 19.603 -23.077 1.00 65.94 89 ASN A N 1
ATOM 516 C CA . ASN A 1 89 ? 39.860 18.213 -23.236 1.00 65.94 89 ASN A CA 1
ATOM 517 C C . ASN A 1 89 ? 38.591 17.952 -22.416 1.00 65.94 89 ASN A C 1
ATOM 519 O O . ASN A 1 89 ? 38.517 18.239 -21.218 1.00 65.94 89 ASN A O 1
ATOM 523 N N . SER A 1 90 ? 37.574 17.406 -23.072 1.00 80.81 90 SER A N 1
ATOM 524 C CA . SER A 1 90 ? 36.404 16.852 -22.404 1.00 80.81 90 SER A CA 1
ATOM 525 C C . SER A 1 90 ? 36.154 15.430 -22.875 1.00 80.81 90 SER A C 1
ATOM 527 O O . SER A 1 90 ? 36.650 14.974 -23.910 1.00 80.81 90 SER A O 1
ATOM 529 N N . SER A 1 91 ? 35.380 14.732 -22.064 1.00 86.62 91 SER A N 1
ATOM 530 C CA . SER A 1 91 ? 34.966 13.359 -22.284 1.00 86.62 91 SER A CA 1
ATOM 531 C C . SER A 1 91 ? 33.530 13.321 -22.781 1.00 86.62 91 SER A C 1
ATOM 533 O O . SER A 1 91 ? 32.694 14.105 -22.328 1.00 86.62 91 SER A O 1
ATOM 535 N N . GLY A 1 92 ? 33.241 12.405 -23.705 1.00 88.62 92 GLY A N 1
ATOM 536 C CA . GLY A 1 92 ? 31.858 12.083 -24.043 1.00 88.62 92 GLY A CA 1
ATOM 537 C C . GLY A 1 92 ? 31.182 11.387 -22.861 1.00 88.62 92 GLY A C 1
ATOM 538 O O . GLY A 1 92 ? 31.836 10.657 -22.115 1.00 88.62 92 GLY A O 1
ATOM 539 N N . GLY A 1 93 ? 29.885 11.614 -22.687 1.00 92.19 93 GLY A N 1
ATOM 540 C CA . GLY A 1 93 ? 29.103 10.936 -21.657 1.00 92.19 93 GLY A CA 1
ATOM 541 C C . GLY A 1 93 ? 28.850 9.465 -22.000 1.00 92.19 93 GLY A C 1
ATOM 542 O O . GLY A 1 93 ? 28.821 9.079 -23.170 1.00 92.19 93 GLY A O 1
ATOM 543 N N . GLY A 1 94 ? 28.658 8.635 -20.977 1.00 94.00 94 GLY A N 1
ATOM 544 C CA . GLY A 1 94 ? 28.239 7.245 -21.141 1.00 94.00 94 GLY A CA 1
ATOM 545 C C . GLY A 1 94 ? 26.775 7.094 -21.585 1.00 94.00 94 GLY A C 1
ATOM 546 O O . GLY A 1 94 ? 25.921 7.882 -21.188 1.00 94.00 94 GLY A O 1
ATOM 547 N N . GLY A 1 95 ? 26.468 6.086 -22.408 1.00 94.94 95 GLY A N 1
ATOM 548 C CA . GLY A 1 95 ? 25.094 5.770 -22.842 1.00 94.94 95 GLY A CA 1
ATOM 549 C C . GLY A 1 95 ? 24.296 4.935 -21.831 1.00 94.94 95 GLY A C 1
ATOM 550 O O . GLY A 1 95 ? 24.872 4.331 -20.934 1.00 94.94 95 GLY A O 1
ATOM 551 N N . LEU A 1 96 ? 22.978 4.857 -21.985 1.00 96.38 96 LEU A N 1
ATOM 552 C CA . LEU A 1 96 ? 22.097 4.013 -21.169 1.00 96.38 96 LEU A CA 1
ATOM 553 C C . LEU A 1 96 ? 22.264 2.524 -21.520 1.00 96.38 96 LEU A C 1
ATOM 555 O O . LEU A 1 96 ? 22.279 2.156 -22.693 1.00 96.38 96 LEU A O 1
ATOM 559 N N . GLY A 1 97 ? 22.297 1.661 -20.506 1.00 96.56 97 GLY A N 1
ATOM 560 C CA . GLY A 1 97 ? 22.031 0.229 -20.645 1.00 96.56 97 GLY A CA 1
ATOM 561 C C . GLY A 1 97 ? 20.568 -0.067 -20.321 1.00 96.56 97 GLY A C 1
ATOM 562 O O . GLY A 1 97 ? 20.132 0.189 -19.202 1.00 96.56 97 GLY A O 1
ATOM 563 N N . ALA A 1 98 ? 19.801 -0.601 -21.269 1.00 95.62 98 ALA A N 1
ATOM 564 C CA . ALA A 1 98 ? 18.370 -0.827 -21.084 1.00 95.62 98 ALA A CA 1
ATOM 565 C C . ALA A 1 98 ? 17.894 -2.148 -21.694 1.00 95.62 98 ALA A C 1
ATOM 567 O O . ALA A 1 98 ? 18.246 -2.450 -22.831 1.00 95.62 98 ALA A O 1
ATOM 568 N N . GLY A 1 99 ? 17.050 -2.884 -20.963 1.00 93.69 99 GLY A N 1
ATOM 569 C CA . GLY A 1 99 ? 16.334 -4.057 -21.472 1.00 93.69 99 GLY A CA 1
ATOM 570 C C . GLY A 1 99 ? 17.241 -5.262 -21.699 1.00 93.69 99 GLY A C 1
ATOM 571 O O . GLY A 1 99 ? 17.559 -5.580 -22.840 1.00 93.69 99 GLY A O 1
ATOM 572 N N . GLY A 1 100 ? 17.661 -5.933 -20.622 1.00 95.19 100 GLY A N 1
ATOM 573 C CA . GLY A 1 100 ? 18.604 -7.057 -20.705 1.00 95.19 100 GLY A CA 1
ATOM 574 C C . GLY A 1 100 ? 18.018 -8.282 -21.411 1.00 95.19 100 GLY A C 1
ATOM 575 O O . GLY A 1 100 ? 18.685 -8.869 -22.260 1.00 95.19 100 GLY A O 1
ATOM 576 N N . ALA A 1 101 ? 16.761 -8.631 -21.119 1.00 95.50 101 ALA A N 1
ATOM 577 C CA . ALA A 1 101 ? 16.000 -9.575 -21.938 1.00 95.50 101 ALA A CA 1
ATOM 578 C C . ALA A 1 101 ? 15.218 -8.860 -23.044 1.00 95.50 101 ALA A C 1
ATOM 580 O O . ALA A 1 101 ? 15.321 -9.238 -24.212 1.00 95.50 101 ALA A O 1
ATOM 581 N N . VAL A 1 102 ? 14.419 -7.847 -22.690 1.00 95.69 102 VAL A N 1
ATOM 582 C CA . VAL A 1 102 ? 13.541 -7.160 -23.646 1.00 95.69 102 VAL A CA 1
ATOM 583 C C . VAL A 1 102 ? 13.602 -5.646 -23.467 1.00 95.69 102 VAL A C 1
ATOM 585 O O . VAL A 1 102 ? 13.461 -5.114 -22.368 1.00 95.69 102 VAL A O 1
ATOM 588 N N . PHE A 1 103 ? 13.737 -4.936 -24.584 1.00 95.75 103 PHE A N 1
ATOM 589 C CA . PHE A 1 103 ? 13.553 -3.493 -24.661 1.00 95.75 103 PHE A CA 1
ATOM 590 C C . PHE A 1 103 ? 12.215 -3.191 -25.354 1.00 95.75 103 PHE A C 1
ATOM 592 O O . PHE A 1 103 ? 12.076 -3.395 -26.563 1.00 95.75 103 PHE A O 1
ATOM 599 N N . VAL A 1 104 ? 11.221 -2.714 -24.601 1.00 96.38 104 VAL A N 1
ATOM 600 C CA . VAL A 1 104 ? 9.924 -2.288 -25.143 1.00 96.38 104 VAL A CA 1
ATOM 601 C C . VAL A 1 104 ? 10.052 -0.831 -25.572 1.00 96.38 104 VAL A C 1
ATOM 603 O O . VAL A 1 104 ? 10.167 0.058 -24.736 1.00 96.38 104 VAL A O 1
ATOM 606 N N . MET A 1 105 ? 10.069 -0.572 -26.880 1.00 92.31 105 MET A N 1
ATOM 607 C CA . MET A 1 105 ? 10.136 0.796 -27.409 1.00 92.31 105 MET A CA 1
ATOM 608 C C . MET A 1 105 ? 8.866 1.599 -27.092 1.00 92.31 105 MET A C 1
ATOM 610 O O . MET A 1 105 ? 7.784 1.033 -26.953 1.00 92.31 105 MET A O 1
ATOM 614 N N . GLY A 1 106 ? 8.993 2.929 -27.043 1.00 92.94 106 GLY A N 1
ATOM 615 C CA . GLY A 1 106 ? 7.850 3.838 -26.940 1.00 92.94 106 GLY A CA 1
ATOM 616 C C . GLY A 1 106 ? 6.796 3.557 -28.012 1.00 92.94 106 GLY A C 1
ATOM 617 O O . GLY A 1 106 ? 7.119 3.422 -29.192 1.00 92.94 106 GLY A O 1
ATOM 618 N N . GLY A 1 107 ? 5.536 3.429 -27.591 1.00 89.19 107 GLY A N 1
ATOM 619 C CA . GLY A 1 107 ? 4.407 3.093 -28.466 1.00 89.19 107 GLY A CA 1
ATOM 620 C C . GLY A 1 107 ? 4.299 1.616 -28.868 1.00 89.19 107 GLY A C 1
ATOM 621 O O . GLY A 1 107 ? 3.351 1.256 -29.564 1.00 89.19 107 GLY A O 1
ATOM 622 N N . ALA A 1 108 ? 5.229 0.755 -28.443 1.00 93.00 108 ALA A N 1
ATOM 623 C CA . ALA A 1 108 ? 5.071 -0.691 -28.546 1.00 93.00 108 ALA A CA 1
ATOM 624 C C . ALA A 1 108 ? 4.306 -1.242 -27.334 1.00 93.00 108 ALA A C 1
ATOM 626 O O . ALA A 1 108 ? 4.286 -0.640 -26.264 1.00 93.00 108 ALA A O 1
ATOM 627 N N . THR A 1 109 ? 3.726 -2.427 -27.500 1.00 86.56 109 THR A N 1
ATOM 628 C CA . THR A 1 109 ? 3.162 -3.216 -26.401 1.00 86.56 109 THR A CA 1
ATOM 629 C C . THR A 1 109 ? 3.763 -4.609 -26.427 1.00 86.56 109 THR A C 1
ATOM 631 O O . THR A 1 109 ? 3.985 -5.165 -27.507 1.00 86.56 109 THR A O 1
ATOM 634 N N . VAL A 1 110 ? 3.975 -5.203 -25.258 1.00 94.81 110 VAL A N 1
ATOM 635 C CA . VAL A 1 110 ? 4.398 -6.604 -25.138 1.00 94.81 110 VAL A CA 1
ATOM 636 C C . VAL A 1 110 ? 3.409 -7.377 -24.277 1.00 94.81 110 VAL A C 1
ATOM 638 O O . VAL A 1 110 ? 2.876 -6.843 -23.307 1.00 94.81 110 VAL A O 1
ATOM 641 N N . THR A 1 111 ? 3.171 -8.642 -24.613 1.00 95.94 111 THR A N 1
ATOM 642 C CA . THR A 1 111 ? 2.446 -9.570 -23.742 1.00 95.94 111 THR A CA 1
ATOM 643 C C . THR A 1 111 ? 3.373 -10.709 -23.349 1.00 95.94 111 THR A C 1
ATOM 645 O O . THR A 1 111 ? 3.900 -11.411 -24.207 1.00 95.94 111 THR A O 1
ATOM 648 N N . VAL A 1 112 ? 3.576 -10.872 -22.046 1.00 95.31 112 VAL A N 1
ATOM 649 C CA . VAL A 1 112 ? 4.296 -11.994 -21.448 1.00 95.31 112 VAL A CA 1
ATOM 650 C C . VAL A 1 112 ? 3.246 -13.002 -20.988 1.00 95.31 112 VAL A C 1
ATOM 652 O O . VAL A 1 112 ? 2.545 -12.764 -20.002 1.00 95.31 112 VAL A O 1
ATOM 655 N N . GLU A 1 113 ? 3.087 -14.085 -21.751 1.00 94.69 113 GLU A N 1
ATOM 656 C CA . GLU A 1 113 ? 2.192 -15.199 -21.419 1.00 94.69 113 GLU A CA 1
ATOM 657 C C . GLU A 1 113 ? 2.976 -16.291 -20.699 1.00 94.69 113 GLU A C 1
ATOM 659 O O . GLU A 1 113 ? 3.653 -17.098 -21.338 1.00 94.69 113 GLU A O 1
ATOM 664 N N . ASP A 1 114 ? 2.882 -16.304 -19.368 1.00 86.00 114 ASP A N 1
ATOM 665 C CA . ASP A 1 114 ? 3.669 -17.195 -18.514 1.00 86.00 114 ASP A CA 1
ATOM 666 C C . ASP A 1 114 ? 5.196 -17.139 -18.824 1.00 86.00 114 ASP A C 1
ATOM 668 O O . ASP A 1 114 ? 5.684 -16.267 -19.546 1.00 86.00 114 ASP A O 1
ATOM 672 N N . GLY A 1 115 ? 6.003 -18.009 -18.205 1.00 83.50 115 GLY A N 1
ATOM 673 C CA . GLY A 1 115 ? 7.457 -18.070 -18.428 1.00 83.50 115 GLY A CA 1
ATOM 674 C C . GLY A 1 115 ? 8.295 -17.525 -17.270 1.00 83.50 115 GLY A C 1
ATOM 675 O O . GLY A 1 115 ? 7.941 -17.702 -16.107 1.00 83.50 115 GLY A O 1
ATOM 676 N N . GLY A 1 116 ? 9.447 -16.923 -17.573 1.00 85.12 116 GLY A N 1
ATOM 677 C CA . GLY A 1 116 ? 10.371 -16.428 -16.553 1.00 85.12 116 GLY A CA 1
ATOM 678 C C . GLY A 1 116 ? 11.527 -15.616 -17.121 1.00 85.12 116 GLY A C 1
ATOM 679 O O . GLY A 1 116 ? 11.923 -15.791 -18.273 1.00 85.12 116 GLY A O 1
ATOM 680 N N . PHE A 1 117 ? 12.079 -14.749 -16.279 1.00 92.06 117 PHE A N 1
ATOM 681 C CA . PHE A 1 117 ? 13.286 -13.985 -16.558 1.00 92.06 117 PHE A CA 1
ATOM 682 C C . PHE A 1 117 ? 14.430 -14.528 -15.706 1.00 92.06 117 PHE A C 1
ATOM 684 O O . PHE A 1 117 ? 14.284 -14.698 -14.496 1.00 92.06 117 PHE A O 1
ATOM 691 N N . SER A 1 118 ? 15.564 -14.852 -16.328 1.00 91.50 118 SER A N 1
ATOM 692 C CA . SER A 1 118 ? 16.705 -15.424 -15.612 1.00 91.50 118 SER A CA 1
ATOM 693 C C . SER A 1 118 ? 18.021 -15.074 -16.287 1.00 91.50 118 SER A C 1
ATOM 695 O O . SER A 1 118 ? 18.156 -15.254 -17.494 1.00 91.50 118 SER A O 1
ATOM 697 N N . GLY A 1 119 ? 19.011 -14.652 -15.498 1.00 91.00 119 GLY A N 1
ATOM 698 C CA . GLY A 1 119 ? 20.368 -14.393 -15.988 1.00 91.00 119 GLY A CA 1
ATOM 699 C C . GLY A 1 119 ? 20.511 -13.136 -16.850 1.00 91.00 119 GLY A C 1
ATOM 700 O O . GLY A 1 119 ? 21.548 -12.964 -17.488 1.00 91.00 119 GLY A O 1
ATOM 701 N N . ASN A 1 120 ? 19.501 -12.265 -16.871 1.00 95.50 120 ASN A N 1
ATOM 702 C CA . ASN A 1 120 ? 19.540 -11.038 -17.654 1.00 95.50 120 ASN A CA 1
ATOM 703 C C . ASN A 1 120 ? 20.362 -9.964 -16.940 1.00 95.50 120 ASN A C 1
ATOM 705 O O . ASN A 1 120 ? 20.301 -9.825 -15.718 1.00 95.50 120 ASN A O 1
ATOM 709 N N . THR A 1 121 ? 21.117 -9.178 -17.703 1.00 95.25 121 THR A N 1
ATOM 710 C CA . THR A 1 121 ? 21.927 -8.079 -17.175 1.00 95.25 121 THR A CA 1
ATOM 711 C C . THR A 1 121 ? 21.853 -6.873 -18.099 1.00 95.25 121 THR A C 1
ATOM 713 O O . THR A 1 121 ? 21.613 -6.992 -19.298 1.00 95.25 121 THR A O 1
ATOM 716 N N . VAL A 1 122 ? 22.072 -5.693 -17.527 1.00 95.50 122 VAL A N 1
ATOM 717 C CA . VAL A 1 122 ? 22.254 -4.435 -18.255 1.00 95.50 122 VAL A CA 1
ATOM 718 C C . VAL A 1 122 ? 23.440 -3.700 -17.652 1.00 95.50 122 VAL A C 1
ATOM 720 O O . VAL A 1 122 ? 23.732 -3.828 -16.464 1.00 95.50 122 VAL A O 1
ATOM 723 N N . THR A 1 123 ? 24.163 -2.940 -18.465 1.00 95.81 123 THR A N 1
ATOM 724 C CA . THR A 1 123 ? 25.289 -2.123 -18.003 1.00 95.81 123 THR A CA 1
ATOM 725 C C . THR A 1 123 ? 25.266 -0.803 -18.747 1.00 95.81 123 THR A C 1
ATOM 727 O O . THR A 1 123 ? 25.151 -0.785 -19.971 1.00 95.81 123 THR A O 1
ATOM 730 N N . GLY A 1 124 ? 25.359 0.293 -18.000 1.00 94.81 124 GLY A N 1
ATOM 731 C CA . GLY A 1 124 ? 25.486 1.622 -18.572 1.00 94.81 124 GLY A CA 1
ATOM 732 C C . GLY A 1 124 ? 26.822 1.775 -19.289 1.00 94.81 124 GLY A C 1
ATOM 733 O O . GLY A 1 124 ? 27.848 1.243 -18.862 1.00 94.81 124 GLY A O 1
ATOM 734 N N . GLY A 1 125 ? 26.813 2.506 -20.396 1.00 94.62 125 GLY A N 1
ATOM 735 C CA . GLY A 1 125 ? 28.018 2.874 -21.115 1.00 94.62 125 GLY A CA 1
ATOM 736 C C . GLY A 1 125 ? 28.962 3.666 -20.214 1.00 94.62 125 GLY A C 1
ATOM 737 O O . GLY A 1 125 ? 28.547 4.569 -19.488 1.00 94.62 125 GLY A O 1
ATOM 738 N N . VAL A 1 126 ? 30.244 3.329 -20.281 1.00 90.75 126 VAL A N 1
ATOM 739 C CA . VAL A 1 126 ? 31.303 4.026 -19.547 1.00 90.75 126 VAL A CA 1
ATOM 740 C C . VAL A 1 126 ? 31.760 5.228 -20.368 1.00 90.75 126 VAL A C 1
ATOM 742 O O . VAL A 1 126 ? 32.015 5.099 -21.567 1.00 90.75 126 VAL A O 1
ATOM 745 N N . SER A 1 127 ? 31.871 6.398 -19.742 1.00 86.62 127 SER A N 1
ATOM 746 C CA . SER A 1 127 ? 32.460 7.573 -20.396 1.00 86.62 127 SER A CA 1
ATOM 747 C C . SER A 1 127 ? 33.973 7.430 -20.550 1.00 86.62 127 SER A C 1
ATOM 749 O O . SER A 1 127 ? 34.644 6.835 -19.705 1.00 86.62 127 SER A O 1
ATOM 751 N N . SER A 1 128 ? 34.557 8.036 -21.582 1.00 72.00 128 SER A N 1
ATOM 752 C CA . SER A 1 128 ? 36.012 8.058 -21.751 1.00 72.00 128 SER A CA 1
ATOM 753 C C . SER A 1 128 ? 36.680 9.084 -20.821 1.00 72.00 128 SER A C 1
ATOM 755 O O . SER A 1 128 ? 36.740 10.259 -21.142 1.00 72.00 128 SER A O 1
ATOM 757 N N . GLY A 1 129 ? 37.243 8.663 -19.684 1.00 70.38 129 GLY A N 1
ATOM 758 C CA . GLY A 1 129 ? 37.945 9.554 -18.738 1.00 70.38 129 GLY A CA 1
ATOM 759 C C . GLY A 1 129 ? 37.087 9.939 -17.526 1.00 70.38 129 GLY A C 1
ATOM 760 O O . GLY A 1 129 ? 36.327 9.109 -17.045 1.00 70.38 129 GLY A O 1
ATOM 761 N N . ASN A 1 130 ? 37.197 11.178 -17.026 1.00 66.00 130 ASN A N 1
ATOM 762 C CA . ASN A 1 130 ? 36.475 11.663 -15.827 1.00 66.00 130 ASN A CA 1
ATOM 763 C C . ASN A 1 130 ? 34.990 12.007 -16.085 1.00 66.00 130 ASN A C 1
ATOM 765 O O . ASN A 1 130 ? 34.408 12.817 -15.363 1.00 66.00 130 ASN A O 1
ATOM 769 N N . GLY A 1 131 ? 34.401 11.470 -17.152 1.00 69.12 131 GLY A N 1
ATOM 770 C CA . GLY A 1 131 ? 32.997 11.686 -17.470 1.00 69.12 131 GLY A CA 1
ATOM 771 C C . GLY A 1 131 ? 32.065 10.952 -16.509 1.00 69.12 131 GLY A C 1
ATOM 772 O O . GLY A 1 131 ? 32.485 10.119 -15.704 1.00 69.12 131 GLY A O 1
ATOM 773 N N . ASN A 1 132 ? 30.773 11.253 -16.620 1.00 84.06 132 ASN A N 1
ATOM 774 C CA . ASN A 1 132 ? 29.749 10.480 -15.933 1.00 84.06 132 ASN A CA 1
ATOM 775 C C . ASN A 1 132 ? 29.398 9.247 -16.780 1.00 84.06 132 ASN A C 1
ATOM 777 O O . ASN A 1 132 ? 29.250 9.333 -18.004 1.00 84.06 132 ASN A O 1
ATOM 781 N N . ASN A 1 133 ? 29.241 8.100 -16.126 1.00 92.62 133 ASN A N 1
ATOM 782 C CA . ASN A 1 133 ? 28.725 6.895 -16.769 1.00 92.62 133 ASN A CA 1
ATOM 783 C C . ASN A 1 133 ? 27.217 7.028 -17.000 1.00 92.62 133 ASN A C 1
ATOM 785 O O . ASN A 1 133 ? 26.522 7.719 -16.249 1.00 92.62 133 ASN A O 1
ATOM 789 N N . GLY A 1 134 ? 26.715 6.351 -18.029 1.00 95.19 134 GLY A N 1
ATOM 790 C CA . GLY A 1 134 ? 25.277 6.198 -18.196 1.00 95.19 134 GLY A CA 1
ATOM 791 C C . GLY A 1 134 ? 24.710 5.193 -17.197 1.00 95.19 134 GLY A C 1
ATOM 792 O O . GLY A 1 134 ? 25.441 4.432 -16.556 1.00 95.19 134 GLY A O 1
ATOM 793 N N . SER A 1 135 ? 23.394 5.203 -17.063 1.00 96.12 135 SER A N 1
ATOM 794 C CA . SER A 1 135 ? 22.673 4.364 -16.111 1.00 96.12 135 SER A CA 1
ATOM 795 C C . SER A 1 135 ? 22.320 3.000 -16.703 1.00 96.12 135 SER A C 1
ATOM 797 O O . SER A 1 135 ? 22.470 2.770 -17.903 1.00 96.12 135 SER A O 1
ATOM 799 N N . ALA A 1 136 ? 21.858 2.077 -15.859 1.00 96.25 136 ALA A N 1
ATOM 800 C CA . ALA A 1 136 ? 21.453 0.735 -16.265 1.00 96.25 136 ALA A CA 1
ATOM 801 C C . ALA A 1 136 ? 20.079 0.398 -15.672 1.00 96.25 136 ALA A C 1
ATOM 803 O O . ALA A 1 136 ? 19.937 0.373 -14.452 1.00 96.25 136 ALA A O 1
ATOM 804 N N . TYR A 1 137 ? 19.080 0.134 -16.516 1.00 96.12 137 TYR A N 1
ATOM 805 C CA . TYR A 1 137 ? 17.703 -0.113 -16.076 1.00 96.12 137 TYR A CA 1
ATOM 806 C C . TYR A 1 137 ? 17.041 -1.269 -16.814 1.00 96.12 137 TYR A C 1
ATOM 808 O O . TYR A 1 137 ? 17.252 -1.471 -18.008 1.00 96.12 137 TYR A O 1
ATOM 816 N N . GLY A 1 138 ? 16.180 -1.998 -16.104 1.00 96.00 138 GLY A N 1
ATOM 817 C CA . GLY A 1 138 ? 15.352 -3.033 -16.712 1.00 96.00 138 GLY A CA 1
ATOM 818 C C . GLY A 1 138 ? 16.162 -4.228 -17.194 1.00 96.00 138 GLY A C 1
ATOM 819 O O . GLY A 1 138 ? 16.187 -4.508 -18.390 1.00 96.00 138 GLY A O 1
ATOM 820 N N . ALA A 1 139 ? 16.857 -4.918 -16.282 1.00 96.50 139 ALA A N 1
ATOM 821 C CA . ALA A 1 139 ? 17.568 -6.145 -16.640 1.00 96.50 139 ALA A CA 1
ATOM 822 C C . ALA A 1 139 ? 16.609 -7.163 -17.269 1.00 96.50 139 ALA A C 1
ATOM 824 O O . ALA A 1 139 ? 16.959 -7.780 -18.266 1.00 96.50 139 ALA A O 1
ATOM 825 N N . ASP A 1 140 ? 15.376 -7.259 -16.774 1.00 96.81 140 ASP A N 1
ATOM 826 C CA . ASP A 1 140 ? 14.361 -8.086 -17.414 1.00 96.81 140 ASP A CA 1
ATOM 827 C C . ASP A 1 140 ? 13.707 -7.317 -18.561 1.00 96.81 140 ASP A C 1
ATOM 829 O O . ASP A 1 140 ? 13.913 -7.650 -19.730 1.00 96.81 140 ASP A O 1
ATOM 833 N N . LEU A 1 141 ? 12.969 -6.250 -18.244 1.00 96.94 141 LEU A N 1
ATOM 834 C CA . LEU A 1 141 ? 12.322 -5.403 -19.246 1.00 96.94 141 LEU A CA 1
ATOM 835 C C . LEU A 1 141 ? 12.662 -3.939 -19.025 1.00 96.94 141 LEU A C 1
ATOM 837 O O . LEU A 1 141 ? 12.518 -3.430 -17.917 1.00 96.94 141 LEU A O 1
ATOM 841 N N . PHE A 1 142 ? 12.983 -3.234 -20.103 1.00 97.88 142 PHE A N 1
ATOM 842 C CA . PHE A 1 142 ? 12.852 -1.782 -20.147 1.00 97.88 142 PHE A CA 1
ATOM 843 C C . PHE A 1 142 ? 11.511 -1.400 -20.783 1.00 97.88 142 PHE A C 1
ATOM 845 O O . PHE A 1 142 ? 11.203 -1.862 -21.882 1.00 97.88 142 PHE A O 1
ATOM 852 N N . LEU A 1 143 ? 10.730 -0.564 -20.100 1.00 97.62 143 LEU A N 1
ATOM 853 C CA . LEU A 1 143 ? 9.360 -0.198 -20.452 1.00 97.62 143 LEU A CA 1
ATOM 854 C C . LEU A 1 143 ? 9.303 1.223 -21.019 1.00 97.62 143 LEU A C 1
ATOM 856 O O . LEU A 1 143 ? 9.010 2.194 -20.324 1.00 97.62 143 LEU A O 1
ATOM 860 N N . GLY A 1 144 ? 9.568 1.342 -22.317 1.00 96.56 144 GLY A N 1
ATOM 861 C CA . GLY A 1 144 ? 9.206 2.534 -23.081 1.00 96.56 144 GLY A CA 1
ATOM 862 C C . GLY A 1 144 ? 7.729 2.580 -23.457 1.00 96.56 144 GLY A C 1
ATOM 863 O O . GLY A 1 144 ? 7.169 3.665 -23.588 1.00 96.56 144 GLY A O 1
ATOM 864 N N . GLY A 1 145 ? 7.102 1.411 -23.586 1.00 96.44 145 GLY A N 1
ATOM 865 C CA . GLY A 1 145 ? 5.661 1.220 -23.734 1.00 96.44 145 GLY A CA 1
ATOM 866 C C . GLY A 1 145 ? 5.142 0.147 -22.775 1.00 96.44 145 GLY A C 1
ATOM 867 O O . GLY A 1 145 ? 5.922 -0.473 -22.047 1.00 96.44 145 GLY A O 1
ATOM 868 N N . ASP A 1 146 ? 3.826 -0.048 -22.756 1.00 96.06 146 ASP A N 1
ATOM 869 C CA . ASP A 1 146 ? 3.162 -0.884 -21.754 1.00 96.06 146 ASP A CA 1
ATOM 870 C C . ASP A 1 146 ? 3.451 -2.382 -21.932 1.00 96.06 146 ASP A C 1
ATOM 872 O O . ASP A 1 146 ? 3.461 -2.929 -23.043 1.00 96.06 146 ASP A O 1
ATOM 876 N N . ALA A 1 147 ? 3.628 -3.071 -20.805 1.00 97.12 147 ALA A N 1
ATOM 877 C CA . ALA A 1 147 ? 3.752 -4.520 -20.740 1.00 97.12 147 ALA A CA 1
ATOM 878 C C . ALA A 1 147 ? 2.514 -5.149 -20.096 1.00 97.12 147 ALA A C 1
ATOM 880 O O . ALA A 1 147 ? 2.116 -4.796 -18.989 1.00 97.12 147 AL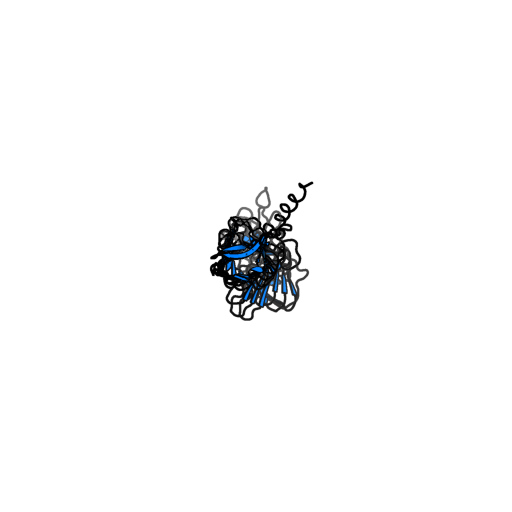A A O 1
ATOM 881 N N . THR A 1 148 ? 1.932 -6.140 -20.770 1.00 97.81 148 THR A N 1
ATOM 882 C CA . THR A 1 148 ? 0.880 -6.994 -20.215 1.00 97.81 148 THR A CA 1
ATOM 883 C C . THR A 1 148 ? 1.471 -8.317 -19.742 1.00 97.81 148 THR A C 1
ATOM 885 O O . THR A 1 148 ? 2.018 -9.079 -20.534 1.00 97.81 148 THR A O 1
ATOM 888 N N . PHE A 1 149 ? 1.309 -8.635 -18.465 1.00 98.25 149 PHE A N 1
ATOM 889 C CA . PHE A 1 149 ? 1.634 -9.930 -17.884 1.00 98.25 149 PHE A CA 1
ATOM 890 C C . PHE A 1 149 ? 0.357 -10.752 -17.747 1.00 98.25 149 PHE A C 1
ATOM 892 O O . PHE A 1 149 ? -0.530 -10.420 -16.957 1.00 98.25 149 PHE A O 1
ATOM 899 N N . LYS A 1 150 ? 0.262 -11.840 -18.507 1.00 98.00 150 LYS A N 1
ATOM 900 C CA . LYS A 1 150 ? -0.823 -12.815 -18.418 1.00 98.00 150 LYS A CA 1
ATOM 901 C C . LYS A 1 150 ? -0.277 -14.050 -17.717 1.00 98.00 150 LYS A C 1
ATOM 903 O O . LYS A 1 150 ? 0.397 -14.871 -18.331 1.00 98.00 150 LYS A O 1
ATOM 908 N N . VAL A 1 151 ? -0.528 -14.130 -16.412 1.00 98.12 151 VAL A N 1
ATOM 909 C CA . VAL A 1 151 ? 0.081 -15.136 -15.530 1.00 98.12 151 VAL A CA 1
ATOM 910 C C . VAL A 1 151 ? -0.989 -16.102 -15.043 1.00 98.12 151 VAL A C 1
ATOM 912 O O . VAL A 1 151 ? -1.985 -15.680 -14.451 1.00 98.12 151 VAL A O 1
ATOM 915 N N . SER A 1 152 ? -0.778 -17.396 -15.265 1.00 97.19 152 SER A N 1
ATOM 916 C CA . SER A 1 152 ? -1.676 -18.470 -14.828 1.00 97.19 152 SER A CA 1
ATOM 917 C C . SER A 1 152 ? -1.258 -19.111 -13.500 1.00 97.19 152 SER A C 1
ATOM 919 O O . SER A 1 152 ? -2.116 -19.604 -12.773 1.00 97.19 152 SER A O 1
ATOM 921 N N . SER A 1 153 ? 0.035 -19.071 -13.159 1.00 95.88 153 SER A N 1
ATOM 922 C CA . SER A 1 153 ? 0.592 -19.631 -11.917 1.00 95.88 153 SER A CA 1
ATOM 923 C C . SER A 1 153 ? 1.421 -18.602 -11.144 1.00 95.88 153 SER A C 1
ATOM 925 O O . SER A 1 153 ? 0.838 -17.744 -10.495 1.00 95.88 153 SER A O 1
ATOM 927 N N . THR A 1 154 ? 2.749 -18.636 -11.229 1.00 96.38 154 THR A N 1
ATOM 928 C CA . THR A 1 154 ? 3.640 -17.646 -10.611 1.00 96.38 154 THR A CA 1
ATOM 929 C C . THR A 1 154 ? 4.715 -17.242 -11.609 1.00 96.38 154 THR A C 1
ATOM 931 O O . THR A 1 154 ? 5.364 -18.105 -12.195 1.00 96.38 154 THR A O 1
ATOM 934 N N . LEU A 1 155 ? 4.934 -15.938 -11.768 1.00 97.00 155 LEU A N 1
ATOM 935 C CA . LEU A 1 155 ? 5.996 -15.370 -12.595 1.00 97.00 155 LEU A CA 1
ATOM 936 C C . LEU A 1 155 ? 6.833 -14.412 -11.752 1.00 97.00 155 LEU A C 1
ATOM 938 O O . LEU A 1 155 ? 6.281 -13.518 -11.117 1.00 97.00 155 LEU A O 1
ATOM 942 N N . TYR A 1 156 ? 8.152 -14.578 -11.781 1.00 95.94 156 TYR A N 1
ATOM 943 C CA . TYR A 1 156 ? 9.087 -13.702 -11.081 1.00 95.94 156 TYR A CA 1
ATOM 944 C C . TYR A 1 156 ? 9.702 -12.684 -12.041 1.00 95.94 156 TYR A C 1
ATOM 946 O O . TYR A 1 156 ? 10.155 -13.049 -13.129 1.00 95.94 156 TYR A O 1
ATOM 954 N N . VAL A 1 157 ? 9.750 -11.425 -11.609 1.00 96.00 157 VAL A N 1
ATOM 955 C CA . VAL A 1 157 ? 10.487 -10.339 -12.266 1.00 96.00 157 VAL A CA 1
ATOM 956 C C . VAL A 1 157 ? 11.400 -9.672 -11.246 1.00 96.00 157 VAL A C 1
ATOM 958 O O . VAL A 1 157 ? 11.003 -9.394 -10.115 1.00 96.00 157 VAL A O 1
ATOM 961 N N . THR A 1 158 ? 12.646 -9.449 -11.629 1.00 94.12 158 THR A N 1
ATOM 962 C CA . THR A 1 158 ? 13.682 -8.884 -10.762 1.00 94.12 158 THR A CA 1
ATOM 963 C C . THR A 1 158 ? 13.869 -7.399 -11.020 1.00 94.12 158 THR A C 1
ATOM 965 O O . THR A 1 158 ? 14.099 -6.658 -10.071 1.00 94.12 158 THR A O 1
ATOM 968 N N . ALA A 1 159 ? 13.784 -6.958 -12.279 1.00 95.56 159 ALA A N 1
ATOM 969 C CA . ALA A 1 159 ? 14.024 -5.558 -12.613 1.00 95.56 159 ALA A CA 1
ATOM 970 C C . ALA A 1 159 ? 13.250 -5.091 -13.850 1.00 95.56 159 ALA A C 1
ATOM 972 O O . ALA A 1 159 ? 13.630 -5.398 -14.987 1.00 95.56 159 ALA A O 1
ATOM 973 N N . LEU A 1 160 ? 12.221 -4.274 -13.622 1.00 97.44 160 LEU A N 1
ATOM 974 C CA . LEU A 1 160 ? 11.550 -3.478 -14.650 1.00 97.44 160 LEU A CA 1
ATOM 975 C C . LEU A 1 160 ? 12.137 -2.058 -14.679 1.00 97.44 160 LEU A C 1
ATOM 977 O O . LEU A 1 160 ? 12.295 -1.417 -13.644 1.00 97.44 160 LEU A O 1
ATOM 981 N N . GLY A 1 161 ? 12.487 -1.557 -15.860 1.00 96.38 161 GLY A N 1
ATOM 982 C CA . GLY A 1 161 ? 13.108 -0.246 -16.060 1.00 96.38 161 GLY A CA 1
ATOM 983 C C . GLY A 1 161 ? 12.198 0.744 -16.777 1.00 96.38 161 GLY A C 1
ATOM 984 O O . GLY A 1 161 ? 11.322 0.340 -17.532 1.00 96.38 161 GLY A O 1
ATOM 985 N N . GLY A 1 162 ? 12.449 2.035 -16.581 1.00 95.88 162 GLY A N 1
ATOM 986 C CA . GLY A 1 162 ? 11.728 3.147 -17.204 1.00 95.88 162 GLY A CA 1
ATOM 987 C C . GLY A 1 162 ? 12.116 4.466 -16.531 1.00 95.88 162 GLY A C 1
ATOM 988 O O . GLY A 1 162 ? 13.208 4.568 -15.965 1.00 95.88 162 GLY A O 1
ATOM 989 N N . ALA A 1 163 ? 11.244 5.475 -16.579 1.00 94.81 163 ALA A N 1
ATOM 990 C CA . ALA A 1 163 ? 11.521 6.812 -16.036 1.00 94.81 163 ALA A CA 1
ATOM 991 C C . ALA A 1 163 ? 11.196 7.001 -14.538 1.00 94.81 163 ALA A C 1
ATOM 993 O O . ALA A 1 163 ? 11.047 8.131 -14.073 1.00 94.81 163 ALA A O 1
ATOM 994 N N . GLY A 1 164 ? 11.054 5.920 -13.774 1.00 92.94 164 GLY A N 1
ATOM 995 C CA . GLY A 1 164 ? 10.584 5.968 -12.390 1.00 92.94 164 GLY A CA 1
ATOM 996 C C . GLY A 1 164 ? 11.644 6.342 -11.347 1.00 92.94 164 GLY A C 1
ATOM 997 O O . GLY A 1 164 ? 11.315 6.918 -10.308 1.00 92.94 164 GLY A O 1
ATOM 998 N N . ASN A 1 165 ? 12.934 6.102 -11.617 1.00 92.62 165 ASN A N 1
ATOM 999 C CA . ASN A 1 165 ? 14.006 6.445 -10.676 1.00 92.62 165 ASN A CA 1
ATOM 1000 C C . ASN A 1 165 ? 14.433 7.921 -10.766 1.00 92.62 165 ASN A C 1
ATOM 1002 O O . ASN A 1 165 ? 15.491 8.247 -11.300 1.00 92.62 165 ASN A O 1
ATOM 1006 N N . LEU A 1 166 ? 13.651 8.825 -10.178 1.00 90.69 166 LEU A N 1
ATOM 1007 C CA . LEU A 1 166 ? 13.968 10.262 -10.177 1.00 90.69 166 LEU A CA 1
ATOM 1008 C C . LEU A 1 166 ? 15.157 10.647 -9.278 1.00 90.69 166 LEU A C 1
ATOM 1010 O O . LEU A 1 166 ? 15.598 11.795 -9.312 1.00 90.69 166 LEU A O 1
ATOM 1014 N N . SER A 1 167 ? 15.689 9.714 -8.482 1.00 90.88 167 SER A N 1
ATOM 1015 C CA . SER A 1 167 ? 16.922 9.953 -7.717 1.00 90.88 167 SER A CA 1
ATOM 1016 C C . SER A 1 167 ? 18.179 9.886 -8.588 1.00 90.88 167 SER A C 1
ATOM 1018 O O . SER A 1 167 ? 19.212 10.453 -8.234 1.00 90.88 167 SER A O 1
ATOM 1020 N N . ASP A 1 168 ? 18.087 9.238 -9.750 1.00 92.69 168 ASP A N 1
ATOM 1021 C CA . ASP A 1 168 ? 19.158 9.206 -10.733 1.00 92.69 168 ASP A CA 1
ATOM 1022 C C . ASP A 1 168 ? 19.117 10.465 -11.606 1.00 92.69 168 ASP A C 1
ATOM 1024 O O . ASP A 1 168 ? 18.149 10.723 -12.324 1.00 92.69 168 ASP A O 1
ATOM 1028 N N . ALA A 1 169 ? 20.198 11.244 -11.572 1.00 92.25 169 ALA A N 1
ATOM 1029 C CA . ALA A 1 169 ? 20.337 12.478 -12.339 1.00 92.25 169 ALA A CA 1
ATOM 1030 C C . ALA A 1 169 ? 20.260 12.268 -13.864 1.00 92.25 169 ALA A C 1
ATOM 1032 O O . ALA A 1 169 ? 19.824 13.170 -14.584 1.00 92.25 169 ALA A O 1
ATOM 1033 N N . ASN A 1 170 ? 20.652 11.090 -14.364 1.00 93.31 170 ASN A N 1
ATOM 1034 C CA . ASN A 1 170 ? 20.552 10.754 -15.785 1.00 93.31 170 ASN A CA 1
ATOM 1035 C C . ASN A 1 170 ? 19.100 10.448 -16.207 1.00 93.31 170 ASN A C 1
ATOM 1037 O O . ASN A 1 170 ? 18.784 10.497 -17.395 1.00 93.31 170 ASN A O 1
ATOM 1041 N N . VAL A 1 171 ? 18.212 10.131 -15.258 1.00 94.06 171 VAL A N 1
ATOM 1042 C CA . VAL A 1 171 ? 16.784 9.861 -15.504 1.00 94.06 171 VAL A CA 1
ATOM 1043 C C . VAL A 1 171 ? 15.948 11.109 -15.244 1.00 94.06 171 VAL A C 1
ATOM 1045 O O . VAL A 1 171 ? 15.152 11.504 -16.092 1.00 94.06 171 VAL A O 1
ATOM 1048 N N . SER A 1 172 ? 16.151 11.769 -14.102 1.00 92.12 172 SER A N 1
ATOM 1049 C CA . SER A 1 172 ? 15.304 12.875 -13.635 1.00 92.12 172 SER A CA 1
ATOM 1050 C C . SER A 1 172 ? 15.260 14.066 -14.592 1.00 92.12 172 SER A C 1
ATOM 1052 O O . SER A 1 172 ? 14.215 14.695 -14.744 1.00 92.12 172 SER A O 1
ATOM 1054 N N . LYS A 1 173 ? 16.355 14.331 -15.315 1.00 89.06 173 LYS A N 1
ATOM 1055 C CA . LYS A 1 173 ? 16.425 15.373 -16.352 1.00 89.06 173 LYS A CA 1
ATOM 1056 C C . LYS A 1 173 ? 15.461 15.134 -17.523 1.00 89.06 173 LYS A C 1
ATOM 1058 O O . LYS A 1 173 ? 15.065 16.082 -18.197 1.00 89.06 173 LYS A O 1
ATOM 1063 N N . ASN A 1 174 ? 15.102 13.878 -17.771 1.00 90.56 174 ASN A N 1
ATOM 1064 C CA . ASN A 1 174 ? 14.308 13.434 -18.912 1.00 90.56 174 ASN A CA 1
ATOM 1065 C C . ASN A 1 174 ? 13.133 12.543 -18.466 1.00 90.56 174 ASN A C 1
ATOM 1067 O O . ASN A 1 174 ? 12.695 11.685 -19.224 1.00 90.56 174 ASN A O 1
ATOM 1071 N N . ALA A 1 175 ? 12.606 12.750 -17.255 1.00 89.88 175 ALA A N 1
ATOM 1072 C CA . ALA A 1 175 ? 11.570 11.911 -16.638 1.00 89.88 175 ALA A CA 1
ATOM 1073 C C . ALA A 1 175 ? 10.239 11.824 -17.417 1.00 89.88 175 ALA A C 1
ATOM 1075 O O . ALA A 1 175 ? 9.394 10.968 -17.140 1.00 89.88 175 ALA A O 1
ATOM 1076 N N . ASP A 1 176 ? 10.044 12.726 -18.378 1.00 91.12 176 ASP A N 1
ATOM 1077 C CA . ASP A 1 176 ? 8.871 12.781 -19.247 1.00 91.12 176 ASP A CA 1
ATOM 1078 C C . ASP A 1 176 ? 9.184 12.391 -20.704 1.00 91.12 176 ASP A C 1
ATOM 1080 O O . ASP A 1 176 ? 8.384 12.652 -21.603 1.00 91.12 176 ASP A O 1
ATOM 1084 N N . ASP A 1 177 ? 10.337 11.760 -20.966 1.00 93.56 177 ASP A N 1
ATOM 1085 C CA . ASP A 1 177 ? 10.659 11.221 -22.291 1.00 93.56 177 ASP A CA 1
ATOM 1086 C C . ASP A 1 177 ? 9.655 10.130 -22.676 1.00 93.56 177 ASP A C 1
ATOM 1088 O O . ASP A 1 177 ? 9.576 9.088 -22.031 1.00 93.56 177 ASP A O 1
ATOM 1092 N N . ALA A 1 178 ? 8.913 10.356 -23.762 1.00 93.50 178 ALA A N 1
ATOM 1093 C CA . ALA A 1 178 ? 7.853 9.468 -24.240 1.00 93.50 178 ALA A CA 1
ATOM 1094 C C . ALA A 1 178 ? 8.310 8.024 -24.528 1.00 93.50 178 ALA A C 1
ATOM 1096 O O . ALA A 1 178 ? 7.472 7.132 -24.629 1.00 93.50 178 ALA A O 1
ATOM 1097 N N . ASN A 1 179 ? 9.616 7.775 -24.660 1.00 94.38 179 ASN A N 1
ATOM 1098 C CA . ASN A 1 179 ? 10.173 6.443 -24.889 1.00 94.38 179 ASN A CA 1
ATOM 1099 C C . ASN A 1 179 ? 10.535 5.697 -23.595 1.00 94.38 179 ASN A C 1
ATOM 1101 O O . ASN A 1 179 ? 11.185 4.658 -23.679 1.00 94.38 179 ASN A O 1
ATOM 1105 N N . ALA A 1 180 ? 10.153 6.214 -22.423 1.00 95.75 180 ALA A N 1
ATOM 1106 C CA . ALA A 1 180 ? 10.413 5.613 -21.112 1.00 95.75 180 ALA A CA 1
ATOM 1107 C C . ALA A 1 180 ? 9.175 5.594 -20.187 1.00 95.75 180 ALA A C 1
ATOM 1109 O O . ALA A 1 180 ? 9.332 5.424 -18.977 1.00 95.75 180 ALA A O 1
ATOM 1110 N N . GLN A 1 181 ? 7.967 5.771 -20.750 1.00 94.50 181 GLN A N 1
ATOM 1111 C CA . GLN A 1 181 ? 6.712 5.966 -20.000 1.00 94.50 181 GLN A CA 1
ATOM 1112 C C . GLN A 1 181 ? 5.833 4.716 -19.871 1.00 94.50 181 GLN A C 1
ATOM 1114 O O . GLN A 1 181 ? 4.644 4.834 -19.577 1.00 94.50 181 GLN A O 1
ATOM 1119 N N . GLY A 1 182 ? 6.382 3.528 -20.118 1.00 96.69 182 GLY A N 1
ATOM 1120 C CA . GLY A 1 182 ? 5.613 2.288 -20.099 1.00 96.69 182 GLY A CA 1
ATOM 1121 C C . GLY A 1 182 ? 5.139 1.888 -18.702 1.00 96.69 182 GLY A C 1
ATOM 1122 O O . GLY A 1 182 ? 5.799 2.163 -17.696 1.00 96.69 182 GLY A O 1
ATOM 1123 N N . GLY A 1 183 ? 3.980 1.237 -18.652 1.00 96.50 183 GLY A N 1
ATOM 1124 C CA . GLY A 1 183 ? 3.344 0.694 -17.457 1.00 96.50 183 GLY A CA 1
ATOM 1125 C C . GLY A 1 183 ? 3.212 -0.829 -17.462 1.00 96.50 183 GLY A C 1
ATOM 1126 O O . GLY A 1 183 ? 3.707 -1.535 -18.346 1.00 96.50 183 GLY A O 1
ATOM 1127 N N . VAL A 1 184 ? 2.517 -1.335 -16.447 1.00 98.31 184 VAL A N 1
ATOM 1128 C CA . VAL A 1 184 ? 2.297 -2.761 -16.197 1.00 98.31 184 VAL A CA 1
ATOM 1129 C C . VAL A 1 184 ? 0.801 -3.043 -16.155 1.00 98.31 184 VAL A C 1
ATOM 1131 O O . VAL A 1 184 ? 0.070 -2.458 -15.365 1.00 98.31 184 VAL A O 1
ATOM 1134 N N . THR A 1 185 ? 0.342 -3.996 -16.961 1.00 98.31 185 THR A N 1
ATOM 1135 C CA . THR A 1 185 ? -1.011 -4.560 -16.876 1.00 98.31 185 THR A CA 1
ATOM 1136 C C . THR A 1 185 ? -0.928 -6.028 -16.478 1.00 98.31 185 THR A C 1
ATOM 1138 O O . THR A 1 185 ? -0.254 -6.811 -17.140 1.00 98.31 185 THR A O 1
ATOM 1141 N N . LYS A 1 186 ? -1.618 -6.436 -15.415 1.00 98.62 186 LYS A N 1
ATOM 1142 C CA . LYS A 1 186 ? -1.659 -7.815 -14.922 1.00 98.62 186 LYS A CA 1
ATOM 1143 C C . LYS A 1 186 ? -3.026 -8.444 -15.185 1.00 98.62 186 LYS A C 1
ATOM 1145 O O . LYS A 1 186 ? -4.059 -7.947 -14.744 1.00 98.62 186 LYS A O 1
ATOM 1150 N N . THR A 1 187 ? -3.009 -9.592 -15.855 1.00 98.06 187 THR A N 1
ATOM 1151 C CA . THR A 1 187 ? -4.172 -10.448 -16.119 1.00 98.06 187 THR A CA 1
ATOM 1152 C C . THR A 1 187 ? -3.863 -11.910 -15.771 1.00 98.06 187 THR A C 1
ATOM 1154 O O . THR A 1 187 ? -2.726 -12.267 -15.435 1.00 98.06 187 THR A O 1
ATOM 1157 N N . GLY A 1 188 ? -4.882 -12.771 -15.836 1.00 97.75 188 GLY A N 1
ATOM 1158 C CA . GLY A 1 188 ? -4.793 -14.178 -15.436 1.00 97.75 188 GLY A CA 1
ATOM 1159 C C . GLY A 1 188 ? -4.791 -14.366 -13.915 1.00 97.75 188 GLY A C 1
ATOM 1160 O O . GLY A 1 188 ? -4.385 -13.482 -13.170 1.00 97.75 188 GLY A O 1
ATOM 1161 N N . ALA A 1 189 ? -5.241 -15.527 -13.444 1.00 97.06 189 ALA A N 1
ATOM 1162 C CA . ALA A 1 189 ? -5.475 -15.770 -12.018 1.00 97.06 189 ALA A CA 1
ATOM 1163 C C . ALA A 1 189 ? -4.195 -15.921 -11.167 1.00 97.06 189 ALA A C 1
ATOM 1165 O O . ALA A 1 189 ? -4.278 -15.968 -9.943 1.00 97.06 189 ALA A O 1
ATOM 1166 N N . GLY A 1 190 ? -3.019 -16.015 -11.794 1.00 98.25 190 GLY A N 1
ATOM 1167 C CA . GLY A 1 190 ? -1.744 -16.245 -11.117 1.00 98.25 190 GLY A CA 1
ATOM 1168 C C . GLY A 1 190 ? -1.141 -15.007 -10.445 1.00 98.25 190 GLY A C 1
ATOM 1169 O O . GLY A 1 190 ? -1.706 -13.910 -10.470 1.00 98.25 190 GLY A O 1
ATOM 1170 N N . ASN A 1 191 ? 0.054 -15.183 -9.886 1.00 97.75 191 ASN A N 1
ATOM 1171 C CA . ASN A 1 191 ? 0.816 -14.188 -9.141 1.00 97.75 191 ASN A CA 1
ATOM 1172 C C . ASN A 1 191 ? 2.023 -13.666 -9.944 1.00 97.75 191 ASN A C 1
ATOM 1174 O O . ASN A 1 191 ? 2.925 -14.430 -10.290 1.00 97.75 191 ASN A O 1
ATOM 1178 N N . LEU A 1 192 ? 2.064 -12.361 -10.215 1.00 98.38 192 LEU A N 1
ATOM 1179 C CA . LEU A 1 192 ? 3.263 -11.671 -10.694 1.00 98.38 192 LEU A CA 1
ATOM 1180 C C . LEU A 1 192 ? 4.056 -11.174 -9.483 1.00 98.38 192 LEU A C 1
ATOM 1182 O O . LEU A 1 192 ? 3.619 -10.255 -8.797 1.00 98.38 192 LEU A O 1
ATOM 1186 N N . VAL A 1 193 ? 5.217 -11.768 -9.231 1.00 97.19 193 VAL A N 1
ATOM 1187 C CA . VAL A 1 193 ? 6.065 -11.458 -8.080 1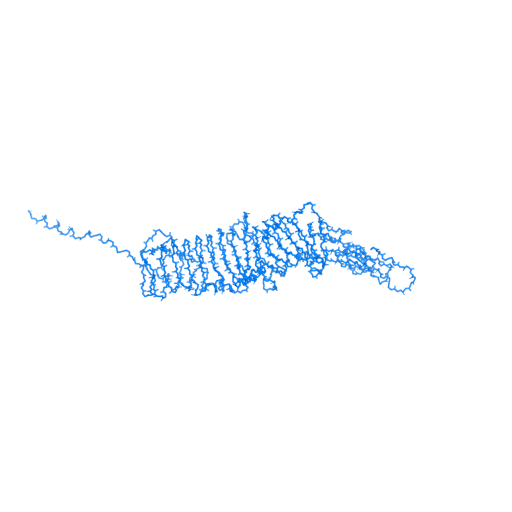.00 97.19 193 VAL A CA 1
ATOM 1188 C C . VAL A 1 193 ? 7.248 -10.603 -8.522 1.00 97.19 193 VAL A C 1
ATOM 1190 O O . VAL A 1 193 ? 8.136 -11.069 -9.234 1.00 97.19 193 VAL A O 1
ATOM 1193 N N . MET A 1 194 ? 7.277 -9.357 -8.065 1.00 97.38 194 MET A N 1
ATOM 1194 C CA . MET A 1 194 ? 8.394 -8.436 -8.241 1.00 97.38 194 MET A CA 1
ATOM 1195 C C . MET A 1 194 ? 9.361 -8.600 -7.064 1.00 97.38 194 MET A C 1
ATOM 1197 O O . MET A 1 194 ? 8.983 -8.335 -5.925 1.00 97.38 194 MET A O 1
ATOM 1201 N N . ILE A 1 195 ? 10.582 -9.080 -7.315 1.00 94.75 195 ILE A N 1
ATOM 1202 C CA . ILE A 1 195 ? 11.552 -9.466 -6.267 1.00 94.75 195 ILE A CA 1
ATOM 1203 C C . ILE A 1 195 ? 12.749 -8.521 -6.115 1.00 94.75 195 ILE A C 1
ATOM 1205 O O . ILE A 1 195 ? 13.568 -8.729 -5.225 1.00 94.75 195 ILE A O 1
ATOM 1209 N N . GLY A 1 196 ? 12.865 -7.507 -6.970 1.00 94.56 196 GLY A N 1
ATOM 1210 C CA . GLY A 1 196 ? 13.927 -6.504 -6.907 1.00 94.56 196 GLY A CA 1
ATOM 1211 C C . GLY A 1 196 ? 13.396 -5.096 -7.142 1.00 94.56 196 GLY A C 1
ATOM 1212 O O . GLY A 1 196 ? 12.233 -4.811 -6.850 1.00 94.56 196 GLY A O 1
ATOM 1213 N N . ASP A 1 197 ? 14.254 -4.226 -7.664 1.00 95.69 197 ASP A N 1
ATOM 1214 C CA . ASP A 1 197 ? 13.923 -2.825 -7.899 1.00 95.69 197 ASP A CA 1
ATOM 1215 C C . ASP A 1 197 ? 13.265 -2.611 -9.267 1.00 95.69 197 ASP A C 1
ATOM 1217 O O . ASP A 1 197 ? 13.795 -3.004 -10.311 1.00 95.69 197 ASP A O 1
ATOM 1221 N N . ASN A 1 198 ? 12.132 -1.915 -9.265 1.00 97.69 198 ASN A N 1
ATOM 1222 C CA . ASN A 1 198 ? 11.336 -1.597 -10.440 1.00 97.69 198 ASN A CA 1
ATOM 1223 C C . ASN A 1 198 ? 11.160 -0.082 -10.541 1.00 97.69 198 ASN A C 1
ATOM 1225 O O . ASN A 1 198 ? 10.790 0.580 -9.574 1.00 97.69 198 ASN A O 1
ATOM 1229 N N . TYR A 1 199 ? 11.434 0.458 -11.724 1.00 96.44 199 TYR A N 1
ATOM 1230 C CA . TYR A 1 199 ? 11.554 1.894 -11.966 1.00 96.44 199 TYR A CA 1
ATOM 1231 C C . TYR A 1 199 ? 10.788 2.335 -13.217 1.00 96.44 199 TYR A C 1
ATOM 1233 O O . TYR A 1 199 ? 11.278 3.161 -13.985 1.00 96.44 199 TYR A O 1
ATOM 1241 N N . TYR A 1 200 ? 9.628 1.747 -13.492 1.00 96.44 200 TYR A N 1
ATOM 1242 C CA . TYR A 1 200 ? 8.779 2.174 -14.605 1.00 96.44 200 TYR A CA 1
ATOM 1243 C C . TYR A 1 200 ? 7.882 3.344 -14.182 1.00 96.44 200 TYR A C 1
ATOM 1245 O O . TYR A 1 200 ? 7.722 3.604 -12.995 1.00 96.44 200 TYR A O 1
ATOM 1253 N N . SER A 1 201 ? 7.351 4.102 -15.144 1.00 93.75 201 SER A N 1
ATOM 1254 C CA . SER A 1 201 ? 6.620 5.348 -14.856 1.00 93.75 201 SER A CA 1
ATOM 1255 C C . SER A 1 201 ? 5.171 5.376 -15.344 1.00 93.75 201 SER A C 1
ATOM 1257 O O . SER A 1 201 ? 4.404 6.272 -14.978 1.00 93.75 201 SER A O 1
ATOM 1259 N N . GLY A 1 202 ? 4.774 4.399 -16.161 1.00 94.69 202 GLY A N 1
ATOM 1260 C CA . GLY A 1 202 ? 3.391 4.220 -16.581 1.00 94.69 202 GLY A CA 1
ATOM 1261 C C . GLY A 1 202 ? 2.504 3.658 -15.471 1.00 94.69 202 GLY A C 1
ATOM 1262 O O . GLY A 1 202 ? 2.942 3.389 -14.349 1.00 94.69 202 GLY A O 1
ATOM 1263 N N . ALA A 1 203 ? 1.224 3.492 -15.791 1.00 95.06 203 ALA A N 1
ATOM 1264 C CA . ALA A 1 203 ? 0.230 2.984 -14.854 1.00 95.06 203 ALA A CA 1
ATOM 1265 C C . ALA A 1 203 ? 0.469 1.506 -14.509 1.00 95.06 203 ALA A C 1
ATOM 1267 O O . ALA A 1 203 ? 0.881 0.719 -15.362 1.00 95.06 203 ALA A O 1
ATOM 1268 N N . THR A 1 204 ? 0.134 1.120 -13.281 1.00 97.69 204 THR A N 1
ATOM 1269 C CA . THR A 1 204 ? -0.021 -0.279 -12.878 1.00 97.69 204 THR A CA 1
ATOM 1270 C C . THR A 1 204 ? -1.501 -0.616 -12.831 1.00 97.69 204 THR A C 1
ATOM 1272 O O . THR A 1 204 ? -2.253 -0.010 -12.075 1.00 97.69 204 THR A O 1
ATOM 1275 N N . THR A 1 205 ? -1.932 -1.598 -13.611 1.00 98.31 205 THR A N 1
ATOM 1276 C CA . THR A 1 205 ? -3.331 -2.025 -13.679 1.00 98.31 205 THR A CA 1
ATOM 1277 C C . THR A 1 205 ? -3.415 -3.523 -13.419 1.00 98.31 205 THR A C 1
ATOM 1279 O O . THR A 1 205 ? -2.753 -4.309 -14.091 1.00 98.31 205 THR A O 1
ATOM 1282 N N . ILE A 1 206 ? -4.196 -3.937 -12.424 1.00 98.81 206 ILE A N 1
ATOM 1283 C CA . ILE A 1 206 ? -4.375 -5.339 -12.036 1.00 98.81 206 ILE A CA 1
ATOM 1284 C C . ILE A 1 206 ? -5.834 -5.710 -12.282 1.00 98.81 206 ILE A C 1
ATOM 1286 O O . ILE A 1 206 ? -6.700 -5.329 -11.502 1.00 98.81 206 ILE A O 1
ATOM 1290 N N . ASN A 1 207 ? -6.092 -6.480 -13.337 1.00 98.44 207 ASN A N 1
ATOM 1291 C CA . ASN A 1 207 ? -7.447 -6.932 -13.679 1.00 98.44 207 ASN A CA 1
ATOM 1292 C C . ASN A 1 207 ? -7.752 -8.284 -13.022 1.00 98.44 207 ASN A C 1
ATOM 1294 O O . ASN A 1 207 ? -8.872 -8.577 -12.619 1.00 98.44 207 ASN A O 1
ATOM 1298 N N . SER A 1 208 ? -6.742 -9.152 -12.899 1.00 98.31 208 SER A N 1
ATOM 1299 C CA . SER A 1 208 ? -6.937 -10.475 -12.305 1.00 98.31 208 SER A CA 1
ATOM 1300 C C . SER A 1 208 ? -5.683 -11.029 -11.635 1.00 98.31 208 SER A C 1
ATOM 1302 O O . SER A 1 208 ? -4.551 -10.793 -12.083 1.00 98.31 208 SER A O 1
ATOM 1304 N N . GLY A 1 209 ? -5.906 -11.804 -10.575 1.00 98.56 209 GLY A N 1
ATOM 1305 C CA . GLY A 1 209 ? -4.866 -12.453 -9.789 1.00 98.56 209 GLY A CA 1
ATOM 1306 C C . GLY A 1 209 ? -4.119 -11.459 -8.907 1.00 98.56 209 GLY A C 1
ATOM 1307 O O . GLY A 1 209 ? -4.658 -10.429 -8.503 1.00 98.56 209 GLY A O 1
ATOM 1308 N N . THR A 1 210 ? -2.861 -11.769 -8.614 1.00 98.62 210 THR A N 1
ATOM 1309 C CA . THR A 1 210 ? -2.059 -10.995 -7.661 1.00 98.62 210 THR A CA 1
ATOM 1310 C C . THR A 1 210 ? -0.870 -10.336 -8.352 1.00 98.62 210 THR A C 1
ATOM 1312 O O . THR A 1 210 ? -0.193 -10.963 -9.171 1.00 98.62 210 THR A O 1
ATOM 1315 N N . VAL A 1 211 ? -0.585 -9.083 -7.999 1.00 98.62 211 VAL A N 1
ATOM 1316 C CA . VAL A 1 211 ? 0.766 -8.517 -8.094 1.00 98.62 211 VAL A CA 1
ATOM 1317 C C . VAL A 1 211 ? 1.340 -8.479 -6.688 1.00 98.62 211 VAL A C 1
ATOM 1319 O O . VAL A 1 211 ? 0.756 -7.868 -5.797 1.00 98.62 211 VAL A O 1
ATOM 1322 N N . THR A 1 212 ? 2.471 -9.145 -6.490 1.00 97.75 212 THR A N 1
ATOM 1323 C CA . THR A 1 212 ? 3.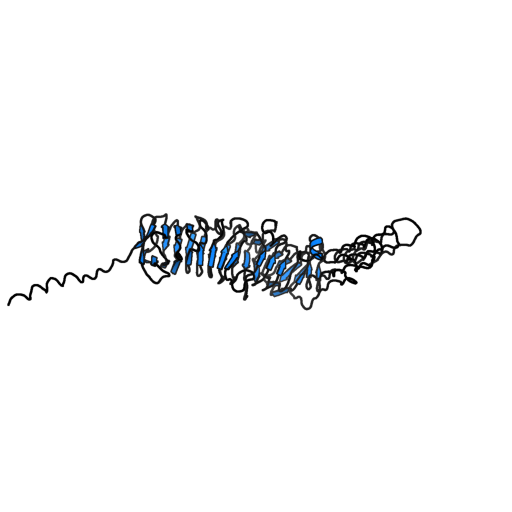205 -9.141 -5.226 1.00 97.75 212 THR A CA 1
ATOM 1324 C C . THR A 1 212 ? 4.467 -8.308 -5.380 1.00 97.75 212 THR A C 1
ATOM 1326 O O . THR A 1 212 ? 5.350 -8.676 -6.152 1.00 97.75 212 THR A O 1
ATOM 1329 N N . LEU A 1 213 ? 4.591 -7.235 -4.605 1.00 96.81 213 LEU A N 1
ATOM 1330 C CA . LEU A 1 213 ? 5.884 -6.624 -4.316 1.00 96.81 213 LEU A CA 1
ATOM 1331 C C . LEU A 1 213 ? 6.507 -7.440 -3.184 1.00 96.81 213 LEU A C 1
ATOM 1333 O O . LEU A 1 213 ? 6.009 -7.426 -2.061 1.00 96.81 213 LEU A O 1
ATOM 1337 N N . ALA A 1 214 ? 7.517 -8.252 -3.491 1.00 95.06 214 ALA A N 1
ATOM 1338 C CA . ALA A 1 214 ? 8.091 -9.176 -2.520 1.00 95.06 214 ALA A CA 1
ATOM 1339 C C . ALA A 1 214 ? 8.776 -8.435 -1.364 1.00 95.06 214 ALA A C 1
ATOM 1341 O O . ALA A 1 214 ? 8.970 -7.219 -1.391 1.00 95.06 214 ALA A O 1
ATOM 1342 N N . ALA A 1 215 ? 9.169 -9.186 -0.336 1.00 91.00 215 ALA A N 1
ATOM 1343 C CA . ALA A 1 215 ? 9.844 -8.603 0.809 1.00 91.00 215 ALA A CA 1
ATOM 1344 C C . ALA A 1 215 ? 11.115 -7.840 0.388 1.00 91.00 215 ALA A C 1
ATOM 1346 O O . ALA A 1 215 ? 11.986 -8.401 -0.275 1.00 91.00 215 ALA A O 1
ATOM 1347 N N . GLY A 1 216 ? 11.207 -6.564 0.770 1.00 90.19 216 GLY A N 1
ATOM 1348 C CA . GLY A 1 216 ? 12.314 -5.671 0.407 1.00 90.19 216 GLY A CA 1
ATOM 1349 C C . GLY A 1 216 ? 12.348 -5.209 -1.055 1.00 90.19 216 GLY A C 1
ATOM 1350 O O . GLY A 1 216 ? 13.253 -4.461 -1.411 1.00 90.19 216 GLY A O 1
ATOM 1351 N N . ALA A 1 217 ? 11.397 -5.628 -1.896 1.00 94.88 217 ALA A N 1
ATOM 1352 C CA . ALA A 1 217 ? 11.313 -5.173 -3.278 1.00 94.88 217 ALA A CA 1
ATOM 1353 C C . ALA A 1 217 ? 10.839 -3.717 -3.352 1.00 94.88 217 ALA A C 1
ATOM 1355 O O . ALA A 1 217 ? 10.084 -3.240 -2.499 1.00 94.88 217 ALA A O 1
ATOM 1356 N N . VAL A 1 218 ? 11.269 -3.022 -4.400 1.00 95.12 218 VAL A N 1
ATOM 1357 C CA . VAL A 1 218 ? 10.984 -1.603 -4.600 1.00 95.12 218 VAL A CA 1
ATOM 1358 C C . VAL A 1 218 ? 10.246 -1.422 -5.919 1.00 95.12 218 VAL A C 1
ATOM 1360 O O . VAL A 1 218 ? 10.633 -1.971 -6.948 1.00 95.12 218 VAL A O 1
ATOM 1363 N N . GLU A 1 219 ? 9.197 -0.615 -5.898 1.00 96.00 219 GLU A N 1
ATOM 1364 C CA . GLU A 1 219 ? 8.615 0.024 -7.068 1.00 96.00 219 GLU A CA 1
ATOM 1365 C C . GLU A 1 219 ? 8.652 1.532 -6.826 1.00 96.00 219 GLU A C 1
ATOM 1367 O O . GLU A 1 219 ? 8.220 2.021 -5.777 1.00 96.00 219 GLU A O 1
ATOM 1372 N N . LYS A 1 220 ? 9.229 2.265 -7.780 1.00 93.00 220 LYS A N 1
ATOM 1373 C CA . LYS A 1 220 ? 9.180 3.723 -7.799 1.00 93.00 220 LYS A CA 1
ATOM 1374 C C . LYS A 1 220 ? 8.811 4.208 -9.180 1.00 93.00 220 LYS A C 1
ATOM 1376 O O . LYS A 1 220 ? 9.538 3.951 -10.140 1.00 93.00 220 LYS A O 1
ATOM 1381 N N . GLY A 1 221 ? 7.807 5.068 -9.213 1.00 90.62 221 GLY A N 1
ATOM 138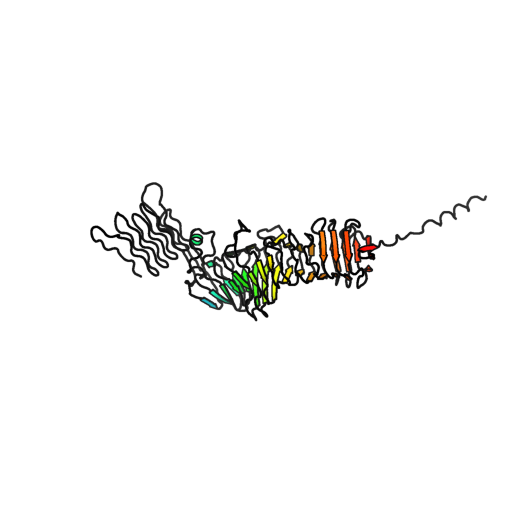2 C CA . GLY A 1 221 ? 7.517 5.915 -10.350 1.00 90.62 221 GLY A CA 1
ATOM 1383 C C . GLY A 1 221 ? 6.234 5.578 -11.076 1.00 90.62 221 GLY A C 1
ATOM 1384 O O . GLY A 1 221 ? 5.842 6.402 -11.899 1.00 90.62 221 GLY A O 1
ATOM 1385 N N . THR A 1 222 ? 5.552 4.468 -10.781 1.00 93.94 222 THR A N 1
ATOM 1386 C CA . THR A 1 222 ? 4.245 4.205 -11.386 1.00 93.94 222 THR A CA 1
ATOM 1387 C C . THR A 1 222 ? 3.295 5.377 -11.134 1.00 93.94 222 THR A C 1
ATOM 1389 O O . THR A 1 222 ? 3.206 5.921 -10.030 1.00 93.94 222 THR A O 1
ATOM 1392 N N . SER A 1 223 ? 2.624 5.839 -12.186 1.00 91.12 223 SER A N 1
ATOM 1393 C CA . SER A 1 223 ? 1.833 7.070 -12.120 1.00 91.12 223 SER A CA 1
ATOM 1394 C C . SER A 1 223 ? 0.518 6.902 -11.370 1.00 91.12 223 SER A C 1
ATOM 1396 O O . SER A 1 223 ? 0.060 7.842 -10.730 1.00 91.12 223 SER A O 1
ATOM 1398 N N . VAL A 1 224 ? -0.076 5.715 -11.448 1.00 92.12 224 VAL A N 1
ATOM 1399 C CA . VAL A 1 224 ? -1.321 5.320 -10.790 1.00 92.12 224 VAL A CA 1
ATOM 1400 C C . VAL A 1 224 ? -1.305 3.809 -10.613 1.00 92.12 224 VAL A C 1
ATOM 1402 O O . VAL A 1 224 ? -0.756 3.092 -11.450 1.00 92.12 224 VAL A O 1
ATOM 1405 N N . VAL A 1 225 ? -1.942 3.322 -9.553 1.00 96.94 225 VAL A N 1
ATOM 1406 C CA . VAL A 1 225 ? -2.188 1.892 -9.362 1.00 96.94 225 VAL A CA 1
ATOM 1407 C C . VAL A 1 225 ? -3.692 1.658 -9.334 1.00 96.94 225 VAL A C 1
ATOM 1409 O O . VAL A 1 225 ? -4.389 2.285 -8.542 1.00 96.94 225 VAL A O 1
ATOM 1412 N N . THR A 1 226 ? -4.184 0.760 -10.184 1.00 97.81 226 THR A N 1
ATOM 1413 C CA . THR A 1 226 ? -5.590 0.342 -10.233 1.00 97.81 226 THR A CA 1
ATOM 1414 C C . THR A 1 226 ? -5.691 -1.148 -9.934 1.00 97.81 226 THR A C 1
ATOM 1416 O O . THR A 1 226 ? -5.055 -1.963 -10.603 1.00 97.81 226 THR A O 1
ATOM 1419 N N . VAL A 1 227 ? -6.487 -1.508 -8.928 1.00 98.69 227 VAL A N 1
ATOM 1420 C CA . VAL A 1 227 ? -6.685 -2.884 -8.456 1.00 98.69 227 VAL A CA 1
ATOM 1421 C C . VAL A 1 227 ? -8.150 -3.264 -8.638 1.00 98.69 227 VAL A C 1
ATOM 1423 O O . VAL A 1 227 ? -8.989 -2.917 -7.810 1.00 98.69 227 VAL A O 1
ATOM 1426 N N . GLY A 1 228 ? -8.454 -3.974 -9.721 1.00 98.00 228 GLY A N 1
ATOM 1427 C CA . GLY A 1 228 ? -9.817 -4.289 -10.142 1.00 98.00 228 GLY A CA 1
ATOM 1428 C C . GLY A 1 228 ? -10.486 -3.060 -10.746 1.00 98.00 228 GLY A C 1
ATOM 1429 O O . GLY A 1 228 ? -10.988 -2.196 -10.025 1.00 98.00 228 GLY A O 1
ATOM 1430 N N . GLN A 1 229 ? -10.458 -2.960 -12.071 1.00 95.62 229 GLN A N 1
ATOM 1431 C CA . GLN A 1 229 ? -11.027 -1.823 -12.782 1.00 95.62 229 GLN A CA 1
ATOM 1432 C C . GLN A 1 229 ? -12.442 -2.144 -13.250 1.00 95.62 229 GLN A C 1
ATOM 1434 O O . GLN A 1 229 ? -13.360 -1.388 -12.952 1.00 95.62 229 GLN A O 1
ATOM 1439 N N . ASP A 1 230 ? -12.608 -3.273 -13.935 1.00 97.94 230 ASP A N 1
ATOM 1440 C CA . ASP A 1 230 ? -13.810 -3.609 -14.686 1.00 97.94 230 ASP A CA 1
ATOM 1441 C C . ASP A 1 230 ? -14.639 -4.700 -13.987 1.00 97.94 230 ASP A C 1
ATOM 1443 O O . ASP A 1 230 ? -14.162 -5.458 -13.139 1.00 97.94 230 ASP A O 1
ATOM 1447 N N . SER A 1 231 ? -15.918 -4.806 -14.352 1.00 97.69 231 SER A N 1
ATOM 1448 C CA . SER A 1 231 ? -16.805 -5.843 -13.811 1.00 97.69 231 SER A CA 1
ATOM 1449 C C . SER A 1 231 ? -16.257 -7.254 -14.076 1.00 97.69 231 SER A C 1
ATOM 1451 O O . SER A 1 231 ? -15.916 -7.591 -15.211 1.00 97.69 231 SER A O 1
ATOM 1453 N N . GLY A 1 232 ? -16.208 -8.098 -13.041 1.00 97.50 232 GLY A N 1
ATOM 1454 C CA . GLY A 1 232 ? -15.640 -9.450 -13.105 1.00 97.50 232 GLY A CA 1
ATOM 1455 C C . GLY A 1 232 ? -14.149 -9.536 -12.758 1.00 97.50 232 GLY A C 1
ATOM 1456 O O . GLY A 1 232 ? -13.639 -10.650 -12.581 1.00 97.50 232 GLY A O 1
ATOM 1457 N N . ASP A 1 233 ? -13.466 -8.399 -12.608 1.00 98.44 233 ASP A N 1
ATOM 1458 C CA . ASP A 1 233 ? -12.094 -8.363 -12.111 1.00 98.44 233 ASP A CA 1
ATOM 1459 C C . ASP A 1 233 ? -12.019 -8.868 -10.664 1.00 98.44 233 ASP A C 1
ATOM 1461 O O . ASP A 1 233 ? -12.842 -8.525 -9.814 1.00 98.44 233 ASP A O 1
ATOM 1465 N N . HIS A 1 234 ? -10.990 -9.664 -10.381 1.00 98.06 234 HIS A N 1
ATOM 1466 C CA . HIS A 1 234 ? -10.654 -10.142 -9.038 1.00 98.06 234 HIS A CA 1
ATOM 1467 C C . HIS A 1 234 ? -9.154 -9.976 -8.845 1.00 98.06 234 HIS A C 1
ATOM 1469 O O . HIS A 1 234 ? -8.361 -10.802 -9.313 1.00 98.06 234 HIS A O 1
ATOM 1475 N N . ALA A 1 235 ? -8.773 -8.876 -8.209 1.00 98.75 235 ALA A N 1
ATOM 1476 C CA . ALA A 1 235 ? -7.410 -8.385 -8.216 1.00 98.75 235 ALA A CA 1
ATOM 1477 C C . ALA A 1 235 ? -6.884 -8.135 -6.804 1.00 98.75 235 ALA A C 1
ATOM 1479 O O . ALA A 1 235 ? -7.578 -7.595 -5.941 1.00 98.75 235 ALA A O 1
ATOM 1480 N N . THR A 1 236 ? -5.612 -8.467 -6.603 1.00 98.69 236 THR A N 1
ATOM 1481 C CA . THR A 1 236 ? -4.903 -8.198 -5.355 1.00 98.69 236 THR A CA 1
ATOM 1482 C C . THR A 1 236 ? -3.570 -7.516 -5.632 1.00 98.69 236 THR A C 1
ATOM 1484 O O . THR A 1 236 ? -2.759 -8.011 -6.417 1.00 98.69 236 THR A O 1
ATOM 1487 N N . LEU A 1 237 ? -3.309 -6.418 -4.929 1.00 98.44 237 LEU A N 1
ATOM 1488 C CA . LEU A 1 237 ? -1.970 -5.873 -4.739 1.00 98.44 237 LEU A CA 1
ATOM 1489 C C . LEU A 1 237 ? -1.463 -6.313 -3.364 1.00 98.44 237 LEU A C 1
ATOM 1491 O O . LEU A 1 237 ? -2.020 -5.916 -2.343 1.00 98.44 237 LEU A O 1
ATOM 1495 N N . ALA A 1 238 ? -0.411 -7.123 -3.328 1.00 97.31 238 ALA A N 1
ATOM 1496 C CA . ALA A 1 238 ? 0.215 -7.579 -2.096 1.00 97.31 238 ALA A CA 1
ATOM 1497 C C . ALA A 1 238 ? 1.574 -6.899 -1.906 1.00 97.31 238 ALA A C 1
ATOM 1499 O O . ALA A 1 238 ? 2.476 -7.054 -2.727 1.00 97.31 238 ALA A O 1
ATOM 1500 N N . LEU A 1 239 ? 1.722 -6.166 -0.808 1.00 96.00 239 LEU A N 1
ATOM 1501 C CA . LEU A 1 239 ? 2.961 -5.514 -0.407 1.00 96.00 239 LEU A CA 1
ATOM 1502 C C . LEU A 1 239 ? 3.615 -6.342 0.697 1.00 96.00 239 LEU A C 1
ATOM 1504 O O . LEU A 1 239 ? 3.082 -6.466 1.806 1.00 96.00 239 LEU A O 1
ATOM 1508 N N . GLY A 1 240 ? 4.744 -6.957 0.366 1.00 93.69 240 GLY A N 1
ATOM 1509 C CA . GLY A 1 240 ? 5.536 -7.751 1.288 1.00 93.69 240 GLY A CA 1
ATOM 1510 C C . GLY A 1 240 ? 6.200 -6.897 2.364 1.00 93.69 240 GLY A C 1
ATOM 1511 O O . GLY A 1 240 ? 6.326 -5.680 2.257 1.00 93.69 240 GLY A O 1
ATOM 1512 N N . SER A 1 241 ? 6.669 -7.536 3.428 1.00 88.88 241 SER A N 1
ATOM 1513 C CA . SER A 1 241 ? 7.434 -6.852 4.477 1.00 88.88 241 SER A CA 1
ATOM 1514 C C . SER A 1 241 ? 8.612 -6.050 3.915 1.00 88.88 241 SER A C 1
ATOM 1516 O O . SER A 1 241 ? 9.336 -6.549 3.052 1.00 88.88 241 SER A O 1
ATOM 1518 N N . SER A 1 242 ? 8.858 -4.846 4.422 1.00 90.00 242 SER A N 1
ATOM 1519 C CA . SER A 1 242 ? 9.925 -3.951 3.943 1.00 90.00 242 SER A CA 1
ATOM 1520 C C . SER A 1 242 ? 9.842 -3.547 2.462 1.00 90.00 242 SER A C 1
ATOM 1522 O O . SER A 1 242 ? 10.779 -2.919 1.976 1.00 90.00 242 SER A O 1
ATOM 1524 N N . SER A 1 243 ? 8.788 -3.912 1.721 1.00 93.69 243 SER A N 1
ATOM 1525 C CA . SER A 1 243 ? 8.639 -3.469 0.332 1.00 93.69 243 SER A CA 1
ATOM 1526 C C . SER A 1 243 ? 8.341 -1.972 0.281 1.00 93.69 243 SER A C 1
ATOM 1528 O O . SER A 1 243 ? 7.693 -1.470 1.196 1.00 93.69 243 SER A O 1
ATOM 1530 N N . LEU A 1 244 ? 8.721 -1.286 -0.793 1.00 92.81 244 LEU A N 1
ATOM 1531 C CA . LEU A 1 244 ? 8.393 0.124 -1.015 1.00 92.81 244 LEU A CA 1
ATOM 1532 C C . LEU A 1 244 ? 7.608 0.282 -2.316 1.00 92.81 244 LEU A C 1
ATOM 1534 O O . LEU A 1 244 ? 8.133 -0.050 -3.373 1.00 92.81 244 LEU A O 1
ATOM 1538 N N . LEU A 1 245 ? 6.401 0.841 -2.238 1.00 93.88 245 LEU A N 1
ATOM 1539 C CA . LEU A 1 245 ? 5.648 1.342 -3.391 1.00 93.88 245 LEU A CA 1
ATOM 1540 C C . LEU A 1 245 ? 5.658 2.873 -3.354 1.00 93.88 245 LEU A C 1
ATOM 1542 O O . LEU A 1 245 ? 5.119 3.445 -2.412 1.00 93.88 245 LEU A O 1
ATOM 1546 N N . GLN A 1 246 ? 6.227 3.547 -4.354 1.00 91.12 246 GLN A N 1
ATOM 1547 C CA . GLN A 1 246 ? 6.263 5.012 -4.415 1.00 91.12 246 GLN A CA 1
ATOM 1548 C C . GLN A 1 246 ? 5.683 5.518 -5.736 1.00 91.12 246 GLN A C 1
ATOM 1550 O O . GLN A 1 246 ? 6.315 5.406 -6.787 1.00 91.12 246 GLN A O 1
ATOM 1555 N N . LEU A 1 247 ? 4.510 6.149 -5.672 1.00 90.56 247 LEU A N 1
ATOM 1556 C CA . LEU A 1 247 ? 3.850 6.681 -6.864 1.00 90.56 247 LEU A CA 1
ATOM 1557 C C . LEU A 1 247 ? 4.596 7.893 -7.440 1.00 90.56 247 LEU A C 1
ATOM 1559 O O . LEU A 1 247 ? 5.250 8.650 -6.710 1.00 90.56 247 LEU A O 1
ATOM 1563 N N . LYS A 1 248 ? 4.481 8.105 -8.759 1.00 85.75 248 LYS A N 1
ATOM 1564 C CA . LYS A 1 248 ? 5.082 9.260 -9.444 1.00 85.75 248 LYS A CA 1
ATOM 1565 C C . LYS A 1 248 ? 4.649 10.552 -8.766 1.00 85.75 248 LYS A C 1
ATOM 1567 O O . LYS A 1 248 ? 3.463 10.796 -8.573 1.00 85.75 248 LYS A O 1
ATOM 1572 N N . GLY A 1 249 ? 5.633 11.401 -8.486 1.00 73.56 249 GLY A N 1
ATOM 1573 C CA . GLY A 1 249 ? 5.422 12.690 -7.842 1.00 73.56 249 GLY A CA 1
ATOM 1574 C C . GLY A 1 249 ? 5.566 12.645 -6.326 1.00 73.56 249 GLY A C 1
ATOM 1575 O O . GLY A 1 249 ? 5.861 13.697 -5.764 1.00 73.56 249 GLY A O 1
ATOM 1576 N N . PHE A 1 250 ? 5.458 11.477 -5.671 1.00 73.81 250 PHE A N 1
ATOM 1577 C CA . PHE A 1 250 ? 5.444 11.409 -4.209 1.00 73.81 250 PHE A CA 1
ATOM 1578 C C . PHE A 1 250 ? 6.778 11.889 -3.641 1.00 73.81 250 PHE A C 1
ATOM 1580 O O . PHE A 1 250 ? 7.795 11.196 -3.728 1.00 73.81 250 PHE A O 1
ATOM 1587 N N . ASN A 1 251 ? 6.780 13.091 -3.060 1.00 61.00 251 ASN A N 1
ATOM 1588 C CA . ASN A 1 251 ? 7.963 13.677 -2.450 1.00 61.00 251 ASN A CA 1
ATOM 1589 C C . ASN A 1 251 ? 7.942 13.419 -0.940 1.00 61.00 251 ASN A C 1
ATOM 1591 O O . ASN A 1 251 ? 7.264 14.116 -0.190 1.00 61.00 251 ASN A O 1
ATOM 1595 N N . SER A 1 252 ? 8.739 12.448 -0.490 1.00 57.50 252 SER A N 1
ATOM 1596 C CA . SER A 1 252 ? 8.891 12.115 0.933 1.00 57.50 252 SER A CA 1
ATOM 1597 C C . SER A 1 252 ? 9.505 13.244 1.774 1.00 57.50 252 SER A C 1
ATOM 1599 O O . SER A 1 252 ? 9.445 13.198 3.000 1.00 57.50 252 SER A O 1
ATOM 1601 N N . SER A 1 253 ? 10.115 14.255 1.143 1.00 53.47 253 SER A N 1
ATOM 1602 C CA . SER A 1 253 ? 10.695 15.414 1.838 1.00 53.47 253 SER A CA 1
ATOM 1603 C C . SER A 1 253 ? 9.730 16.595 1.984 1.00 53.47 253 SER A C 1
ATOM 1605 O O . SER A 1 253 ? 9.935 17.432 2.860 1.00 53.47 253 SER A O 1
ATOM 1607 N N . ASP A 1 254 ? 8.655 16.638 1.191 1.00 49.97 254 ASP A N 1
ATOM 1608 C CA . ASP A 1 254 ? 7.576 17.619 1.323 1.00 49.97 254 ASP A CA 1
ATOM 1609 C C . ASP A 1 254 ? 6.229 16.961 1.013 1.00 49.97 254 ASP A C 1
ATOM 1611 O O . ASP A 1 254 ? 5.716 16.978 -0.110 1.00 49.97 254 ASP A O 1
ATOM 1615 N N . HIS A 1 255 ? 5.649 16.372 2.057 1.00 51.09 255 HIS A N 1
ATOM 1616 C CA . HIS A 1 255 ? 4.382 15.663 1.982 1.00 51.09 255 HIS A CA 1
ATOM 1617 C C . HIS A 1 255 ? 3.226 16.565 1.503 1.00 51.09 255 HIS A C 1
ATOM 1619 O O . HIS A 1 255 ? 2.245 16.036 0.990 1.00 51.09 255 HIS A O 1
ATOM 1625 N N . GLN A 1 256 ? 3.320 17.897 1.592 1.00 45.41 256 GLN A N 1
ATOM 1626 C CA . GLN A 1 256 ? 2.242 18.819 1.206 1.00 45.41 256 GLN A CA 1
ATOM 1627 C C . GLN A 1 256 ? 2.331 19.295 -0.256 1.00 45.41 256 GLN A C 1
ATOM 1629 O O . GLN A 1 256 ? 1.346 19.807 -0.783 1.00 45.41 256 GLN A O 1
ATOM 1634 N N . ALA A 1 257 ? 3.464 19.092 -0.941 1.00 46.94 257 ALA A N 1
ATOM 1635 C CA . ALA A 1 257 ? 3.691 19.631 -2.287 1.00 46.94 257 ALA A CA 1
ATOM 1636 C C . ALA A 1 257 ? 3.416 18.668 -3.459 1.00 46.94 257 ALA A C 1
ATOM 1638 O O . ALA A 1 257 ? 3.447 19.122 -4.604 1.00 46.94 257 ALA A O 1
ATOM 1639 N N . SER A 1 258 ? 3.166 17.369 -3.237 1.00 55.12 258 SER A N 1
ATOM 1640 C CA . SER A 1 258 ? 2.972 16.428 -4.355 1.00 55.12 258 SER A CA 1
ATOM 1641 C C . SER A 1 258 ? 1.526 16.214 -4.824 1.00 55.12 258 SER A C 1
ATOM 1643 O O . SER A 1 258 ? 0.556 16.536 -4.137 1.00 55.12 258 SER A O 1
ATOM 1645 N N . THR A 1 259 ? 1.388 15.760 -6.070 1.00 55.75 259 THR A N 1
ATOM 1646 C CA . THR A 1 259 ? 0.136 15.732 -6.857 1.00 55.75 259 THR A CA 1
ATOM 1647 C C . THR A 1 259 ? -0.251 14.307 -7.260 1.00 55.75 259 THR A C 1
ATOM 1649 O O . THR A 1 259 ? -0.931 14.096 -8.261 1.00 55.75 259 THR A O 1
ATOM 1652 N N . ASP A 1 260 ? 0.228 13.325 -6.498 1.00 65.75 260 ASP A N 1
ATOM 1653 C CA . ASP A 1 260 ? 0.258 11.923 -6.917 1.00 65.75 260 ASP A CA 1
ATOM 1654 C C . ASP A 1 260 ? -1.153 11.377 -7.104 1.00 65.75 260 ASP A C 1
ATOM 1656 O O . ASP A 1 260 ? -2.067 11.688 -6.332 1.00 65.75 260 ASP A O 1
ATOM 1660 N N . ALA A 1 261 ? -1.326 10.542 -8.127 1.00 71.25 261 ALA A N 1
ATOM 1661 C CA . ALA A 1 261 ? -2.601 9.892 -8.364 1.00 71.25 261 ALA A CA 1
ATOM 1662 C C . ALA A 1 261 ? -2.941 8.955 -7.198 1.00 71.25 261 ALA A C 1
ATOM 1664 O O . ALA A 1 261 ? -2.072 8.315 -6.609 1.00 71.25 261 ALA A O 1
ATOM 1665 N N . ALA A 1 262 ? -4.225 8.860 -6.869 1.00 84.12 262 ALA A N 1
ATOM 1666 C CA . ALA A 1 262 ? -4.694 7.928 -5.855 1.00 84.12 262 ALA A CA 1
ATOM 1667 C C . ALA A 1 262 ? -4.555 6.475 -6.334 1.00 84.12 262 ALA A C 1
ATOM 1669 O O . ALA A 1 262 ? -4.711 6.196 -7.526 1.00 84.12 262 ALA A O 1
ATOM 1670 N N . VAL A 1 263 ? -4.340 5.543 -5.403 1.00 95.19 263 VAL A N 1
ATOM 1671 C CA . VAL A 1 263 ? -4.538 4.117 -5.692 1.00 95.19 263 VAL A CA 1
ATOM 1672 C C . VAL A 1 263 ? -6.038 3.869 -5.803 1.00 95.19 263 VAL A C 1
ATOM 1674 O O . VAL A 1 263 ? -6.797 4.200 -4.894 1.00 95.19 263 VAL A O 1
ATOM 1677 N N . GLN A 1 264 ? -6.460 3.316 -6.930 1.00 96.88 264 GLN A N 1
ATOM 1678 C CA . GLN A 1 264 ? -7.850 3.037 -7.264 1.00 96.88 264 GLN A CA 1
ATOM 1679 C C . GLN A 1 264 ? -8.156 1.564 -7.007 1.00 96.88 264 GLN A C 1
ATOM 1681 O O . GLN A 1 264 ? -7.380 0.697 -7.413 1.00 96.88 264 GLN A O 1
ATOM 1686 N N . VAL A 1 265 ? -9.275 1.258 -6.356 1.00 98.56 265 VAL A N 1
ATOM 1687 C CA . VAL A 1 265 ? -9.595 -0.115 -5.944 1.00 98.56 265 VAL A CA 1
ATOM 1688 C C . VAL A 1 265 ? -11.056 -0.428 -6.226 1.00 98.56 265 VAL A C 1
ATOM 1690 O O . VAL A 1 265 ? -11.937 0.264 -5.728 1.00 98.56 265 VAL A O 1
ATOM 1693 N N . ALA A 1 266 ? -11.300 -1.509 -6.966 1.00 98.25 266 ALA A N 1
ATOM 1694 C CA . ALA A 1 266 ? -12.624 -2.010 -7.324 1.00 98.25 266 ALA A CA 1
ATOM 1695 C C . ALA A 1 266 ? -13.523 -0.917 -7.938 1.00 98.25 266 ALA A C 1
ATOM 1697 O O . ALA A 1 266 ? -14.532 -0.514 -7.357 1.00 98.25 266 ALA A O 1
ATOM 1698 N N . GLN A 1 267 ? -13.121 -0.383 -9.094 1.00 96.19 267 GLN A N 1
ATOM 1699 C CA . GLN A 1 267 ? -13.728 0.827 -9.663 1.00 96.19 267 GLN A CA 1
ATOM 1700 C C . GLN A 1 267 ? -15.166 0.613 -10.146 1.00 96.19 267 GLN A C 1
ATOM 1702 O O . GLN A 1 267 ? -16.038 1.429 -9.843 1.00 96.19 267 GLN A O 1
ATOM 1707 N N . GLU A 1 268 ? -15.428 -0.502 -10.827 1.00 97.38 268 GLU A N 1
ATOM 1708 C CA . GLU A 1 268 ? -16.742 -0.833 -11.383 1.00 97.38 268 GLU A CA 1
ATOM 1709 C C . GLU A 1 268 ? -17.545 -1.817 -10.522 1.00 97.38 268 GLU A C 1
ATOM 1711 O O . GLU A 1 268 ? -16.998 -2.666 -9.807 1.00 97.38 268 GLU A O 1
ATOM 1716 N N . LEU A 1 269 ? -18.875 -1.754 -10.636 1.00 97.56 269 LEU A N 1
ATOM 1717 C CA . LEU A 1 269 ? -19.778 -2.709 -9.987 1.00 97.56 269 LEU A CA 1
ATOM 1718 C C . LEU A 1 269 ? -19.465 -4.149 -10.430 1.00 97.56 269 LEU A C 1
ATOM 1720 O O . LEU A 1 269 ? -19.364 -4.456 -11.620 1.00 97.56 269 LEU A O 1
ATOM 1724 N N . GLY A 1 270 ? -19.358 -5.058 -9.460 1.00 97.25 270 GLY A N 1
ATOM 1725 C CA . GLY A 1 270 ? -19.007 -6.461 -9.704 1.00 97.25 270 GLY A CA 1
ATOM 1726 C C . GLY A 1 270 ? -17.506 -6.729 -9.863 1.00 97.25 270 GLY A C 1
ATOM 1727 O O . GLY A 1 270 ? -17.140 -7.863 -10.164 1.00 97.25 270 GLY A O 1
ATOM 1728 N N . SER A 1 271 ? -16.644 -5.727 -9.666 1.00 98.38 271 SER A N 1
ATOM 1729 C CA . SER A 1 271 ? -15.203 -5.928 -9.473 1.00 98.38 271 SER A CA 1
ATOM 1730 C C . SER A 1 271 ? -14.875 -6.180 -7.994 1.00 98.38 271 SER A C 1
ATOM 1732 O O . SER A 1 271 ? -15.574 -5.700 -7.098 1.00 98.38 271 SER A O 1
ATOM 1734 N N . THR A 1 272 ? -13.805 -6.930 -7.729 1.00 98.56 272 THR A N 1
ATOM 1735 C CA . THR A 1 272 ? -13.214 -7.106 -6.396 1.00 98.56 272 THR A CA 1
ATOM 1736 C C . THR A 1 272 ? -11.755 -6.672 -6.433 1.00 98.56 272 THR A C 1
ATOM 1738 O O . THR A 1 272 ? -10.960 -7.202 -7.214 1.00 98.56 272 THR A O 1
ATOM 1741 N N . GLY A 1 273 ? -11.396 -5.735 -5.560 1.00 98.69 273 GLY A N 1
ATOM 1742 C CA . GLY A 1 273 ? -10.045 -5.207 -5.426 1.00 98.69 273 GLY A CA 1
ATOM 1743 C C . GLY A 1 273 ? -9.577 -5.286 -3.979 1.00 98.69 273 GLY A C 1
ATOM 1744 O O . GLY A 1 273 ? -10.281 -4.859 -3.062 1.00 98.69 273 GLY A O 1
ATOM 1745 N N . GLN A 1 274 ? -8.380 -5.824 -3.764 1.00 98.38 274 GLN A N 1
ATOM 1746 C CA . GLN A 1 274 ? -7.785 -5.934 -2.436 1.00 98.38 274 GLN A CA 1
ATOM 1747 C C . GLN A 1 274 ? -6.355 -5.399 -2.416 1.00 98.38 274 GLN A C 1
ATOM 1749 O O . GLN A 1 274 ? -5.524 -5.782 -3.238 1.00 98.38 274 GLN A O 1
ATOM 1754 N N . ILE A 1 275 ? -6.043 -4.578 -1.418 1.00 98.25 275 ILE A N 1
ATOM 1755 C CA . ILE A 1 275 ? -4.670 -4.219 -1.061 1.00 98.25 275 ILE A CA 1
ATOM 1756 C C . ILE A 1 275 ? -4.307 -4.958 0.225 1.00 98.25 275 ILE A C 1
ATOM 1758 O O . ILE A 1 275 ? -5.009 -4.843 1.226 1.00 98.25 275 ILE A O 1
ATOM 1762 N N . VAL A 1 276 ? -3.204 -5.701 0.214 1.00 97.00 276 VAL A N 1
ATOM 1763 C CA . VAL A 1 276 ? -2.655 -6.367 1.401 1.00 97.00 276 VAL A CA 1
ATOM 1764 C C . VAL A 1 276 ? -1.342 -5.701 1.773 1.00 97.00 276 VAL A C 1
ATOM 1766 O O . VAL A 1 276 ? -0.390 -5.712 0.997 1.00 97.00 276 VAL A O 1
ATOM 1769 N N . ILE A 1 277 ? -1.285 -5.140 2.975 1.00 95.06 277 ILE A N 1
ATOM 1770 C CA . ILE A 1 277 ? -0.115 -4.454 3.515 1.00 95.06 277 ILE A CA 1
ATOM 1771 C C . ILE A 1 277 ? 0.508 -5.376 4.557 1.00 95.06 277 ILE A C 1
ATOM 1773 O O . ILE A 1 277 ? -0.036 -5.538 5.650 1.00 95.06 277 ILE A O 1
ATOM 1777 N N . GLY A 1 278 ? 1.645 -5.984 4.218 1.00 86.94 278 GLY A N 1
ATOM 1778 C CA . GLY A 1 278 ? 2.369 -6.886 5.116 1.00 86.94 278 GLY A CA 1
ATOM 1779 C C . GLY A 1 278 ? 2.201 -8.354 4.837 1.00 86.94 278 GLY A C 1
ATOM 1780 O O . GLY A 1 278 ? 2.115 -9.147 5.768 1.00 86.94 278 GLY A O 1
ATOM 1781 N N . ALA A 1 279 ? 2.142 -8.722 3.563 1.00 70.94 279 ALA A N 1
ATOM 1782 C CA . ALA A 1 279 ? 2.034 -10.116 3.184 1.00 70.94 279 ALA A CA 1
ATOM 1783 C C . ALA A 1 279 ? 3.346 -10.875 3.484 1.00 70.94 279 ALA A C 1
ATOM 1785 O O . ALA A 1 279 ? 4.412 -10.528 2.969 1.00 70.94 279 ALA A O 1
ATOM 1786 N N . GLY A 1 280 ? 3.256 -11.962 4.255 1.00 66.69 280 GLY A N 1
ATOM 1787 C CA . GLY A 1 280 ? 4.343 -12.933 4.437 1.00 66.69 280 GLY A CA 1
ATOM 1788 C C . GLY A 1 280 ? 5.308 -12.662 5.606 1.00 66.69 280 GLY A C 1
ATOM 1789 O O . GLY A 1 280 ? 5.162 -11.687 6.340 1.00 66.69 280 GLY A O 1
ATOM 1790 N N . PRO A 1 281 ? 6.284 -13.566 5.832 1.00 57.28 281 PRO A N 1
ATOM 1791 C CA . PRO A 1 281 ? 7.239 -13.452 6.931 1.00 57.28 281 PRO A CA 1
ATOM 1792 C C . PRO A 1 281 ? 8.206 -12.291 6.686 1.00 57.28 281 PRO A C 1
ATOM 1794 O O . PRO A 1 281 ? 8.759 -12.167 5.596 1.00 57.28 281 PRO A O 1
ATOM 1797 N N . GLY A 1 282 ? 8.465 -11.478 7.708 1.00 64.69 282 GLY A N 1
ATOM 1798 C CA . GLY A 1 282 ? 9.341 -10.329 7.551 1.00 64.69 282 GLY A CA 1
ATOM 1799 C C . GLY A 1 282 ? 9.746 -9.648 8.839 1.00 64.69 282 GLY A C 1
ATOM 1800 O O . GLY A 1 282 ? 9.168 -9.881 9.900 1.00 64.69 282 GLY A O 1
ATOM 1801 N N . THR A 1 283 ? 10.768 -8.803 8.729 1.00 75.25 283 THR A N 1
ATOM 1802 C CA . THR A 1 283 ? 11.306 -8.058 9.865 1.00 75.25 283 THR A CA 1
ATOM 1803 C C . THR A 1 283 ? 10.751 -6.653 9.969 1.00 75.25 283 THR A C 1
ATOM 1805 O O . THR A 1 283 ? 10.895 -6.112 11.041 1.00 75.25 283 THR A O 1
ATOM 1808 N N . SER A 1 284 ? 10.138 -6.066 8.934 1.00 87.00 284 SER A N 1
ATOM 1809 C CA . SER A 1 284 ? 9.617 -4.690 8.982 1.00 87.00 284 SER A CA 1
ATOM 1810 C C . SER A 1 284 ? 8.323 -4.519 8.182 1.00 87.00 284 SER A C 1
ATOM 1812 O O . SER A 1 284 ? 8.026 -5.324 7.299 1.00 87.00 284 SER A O 1
ATOM 1814 N N . GLY A 1 285 ? 7.559 -3.459 8.454 1.00 89.19 285 GLY A N 1
ATOM 1815 C CA . GLY A 1 285 ? 6.386 -3.088 7.660 1.00 89.19 285 GLY A CA 1
ATOM 1816 C C . GLY A 1 285 ? 6.750 -2.608 6.251 1.00 89.19 285 GLY A C 1
ATOM 1817 O O . GLY A 1 285 ? 7.865 -2.144 6.008 1.00 89.19 285 GLY A O 1
ATOM 1818 N N . ALA A 1 286 ? 5.804 -2.728 5.326 1.00 92.44 286 ALA A N 1
ATOM 1819 C CA . ALA A 1 286 ? 5.870 -2.191 3.968 1.00 92.44 286 ALA A CA 1
ATOM 1820 C C . ALA A 1 286 ? 5.683 -0.671 3.983 1.00 92.44 286 ALA A C 1
ATOM 1822 O O . ALA A 1 286 ? 4.865 -0.158 4.743 1.00 92.44 286 ALA A O 1
ATOM 1823 N N . ASP A 1 287 ? 6.397 0.035 3.124 1.00 90.69 287 ASP A N 1
ATOM 1824 C CA . ASP A 1 287 ? 6.279 1.474 2.934 1.00 90.69 287 ASP A CA 1
ATOM 1825 C C . ASP A 1 287 ? 5.452 1.787 1.679 1.00 90.69 287 ASP A C 1
ATOM 1827 O O . ASP A 1 287 ? 5.557 1.113 0.647 1.00 90.69 287 ASP A O 1
ATOM 1831 N N . ILE A 1 288 ? 4.596 2.800 1.789 1.00 88.31 288 ILE A N 1
ATOM 1832 C CA . ILE A 1 288 ? 3.637 3.189 0.759 1.00 88.31 288 ILE A CA 1
ATOM 1833 C C . ILE A 1 288 ? 3.661 4.708 0.621 1.00 88.31 288 ILE A C 1
ATOM 1835 O O . ILE A 1 288 ? 3.057 5.445 1.398 1.00 88.31 288 ILE A O 1
ATOM 1839 N N . GLY A 1 289 ? 4.304 5.171 -0.442 1.00 86.56 289 GLY A N 1
ATOM 1840 C CA . GLY A 1 289 ? 4.249 6.546 -0.910 1.00 86.56 289 GLY A CA 1
ATOM 1841 C C . GLY A 1 289 ? 2.996 6.800 -1.742 1.00 86.56 289 GLY A C 1
ATOM 1842 O O . GLY A 1 289 ? 3.090 6.964 -2.958 1.00 86.56 289 GLY A O 1
ATOM 1843 N N . ALA A 1 290 ? 1.829 6.824 -1.091 1.00 87.00 290 ALA A N 1
ATOM 1844 C CA . ALA A 1 290 ? 0.553 7.198 -1.698 1.00 87.00 290 ALA A CA 1
ATOM 1845 C C . ALA A 1 290 ? -0.290 8.048 -0.737 1.00 87.00 290 ALA A C 1
ATOM 1847 O O . ALA A 1 290 ? -0.375 7.772 0.461 1.00 87.00 290 ALA A O 1
ATOM 1848 N N . ARG A 1 291 ? -0.950 9.081 -1.268 1.00 87.56 291 ARG A N 1
ATOM 1849 C CA . ARG A 1 291 ? -1.754 10.019 -0.460 1.00 87.56 291 ARG A CA 1
ATOM 1850 C C . ARG A 1 291 ? -3.152 9.513 -0.176 1.00 87.56 291 ARG A C 1
ATOM 1852 O O . ARG A 1 291 ? -3.657 9.703 0.924 1.00 87.56 291 ARG A O 1
ATOM 1859 N N . VAL A 1 292 ? -3.771 8.901 -1.180 1.00 91.12 292 VAL A N 1
ATOM 1860 C CA . VAL A 1 292 ? -5.179 8.518 -1.141 1.00 91.12 292 VAL A CA 1
ATOM 1861 C C . VAL A 1 292 ? -5.347 7.125 -1.718 1.00 91.12 292 VAL A C 1
ATOM 1863 O O . VAL A 1 292 ? -4.828 6.836 -2.799 1.00 91.12 292 VAL A O 1
ATOM 1866 N N . PHE A 1 293 ? -6.106 6.290 -1.015 1.00 95.56 293 PHE A N 1
ATOM 1867 C CA . PHE A 1 293 ? -6.690 5.068 -1.556 1.00 95.56 293 PHE A CA 1
ATOM 1868 C C . PHE A 1 293 ? -8.187 5.285 -1.734 1.00 95.56 293 PHE A C 1
ATOM 1870 O O . PHE A 1 293 ? -8.893 5.617 -0.780 1.00 95.56 293 PHE A O 1
ATOM 1877 N N . ASN A 1 294 ? -8.662 5.085 -2.957 1.00 95.75 294 ASN A N 1
ATOM 1878 C CA . ASN A 1 294 ? -10.043 5.317 -3.332 1.00 95.75 294 ASN A CA 1
ATOM 1879 C C . ASN A 1 294 ? -10.736 3.998 -3.678 1.00 95.75 294 ASN A C 1
ATOM 1881 O O . ASN A 1 294 ? -10.363 3.331 -4.644 1.00 95.75 294 ASN A O 1
ATOM 1885 N N . GLY A 1 295 ? -11.742 3.635 -2.883 1.00 97.56 295 GLY A N 1
ATOM 1886 C CA . GLY A 1 295 ? -12.654 2.535 -3.182 1.00 97.56 295 GLY A CA 1
ATOM 1887 C C . GLY A 1 295 ? -13.748 2.974 -4.145 1.00 97.56 295 GLY A C 1
ATOM 1888 O O . GLY A 1 295 ? -14.465 3.935 -3.868 1.00 97.56 295 GLY A O 1
ATOM 1889 N N . GLY A 1 296 ? -13.881 2.276 -5.264 1.00 97.00 296 GLY A N 1
ATOM 1890 C CA . GLY A 1 296 ? -14.921 2.526 -6.250 1.00 97.00 296 GLY A CA 1
ATOM 1891 C C . GLY A 1 296 ? -16.248 1.847 -5.922 1.00 97.00 296 GLY A C 1
ATOM 1892 O O . GLY A 1 296 ? -16.593 1.638 -4.760 1.00 97.00 296 GLY A O 1
ATOM 1893 N N . ALA A 1 297 ? -17.018 1.534 -6.966 1.00 96.88 297 ALA A N 1
ATOM 1894 C CA . ALA A 1 297 ? -18.353 0.955 -6.833 1.00 96.88 297 ALA A CA 1
ATOM 1895 C C . ALA A 1 297 ? -18.353 -0.568 -6.585 1.00 96.88 297 ALA A C 1
ATOM 1897 O O . ALA A 1 297 ? -19.396 -1.133 -6.259 1.00 96.88 297 ALA A O 1
ATOM 1898 N N . GLY A 1 298 ? -17.218 -1.242 -6.775 1.00 97.88 298 GLY A N 1
ATOM 1899 C CA . GLY A 1 298 ? -17.048 -2.668 -6.513 1.00 97.88 298 GLY A CA 1
ATOM 1900 C C . GLY A 1 298 ? -16.785 -2.991 -5.039 1.00 97.88 298 GLY A C 1
ATOM 1901 O O . GLY A 1 298 ? -16.992 -2.181 -4.138 1.00 97.88 298 GLY A O 1
ATOM 1902 N N . THR A 1 299 ? -16.311 -4.209 -4.778 1.00 98.12 299 THR A N 1
ATOM 1903 C CA . THR A 1 299 ? -15.890 -4.636 -3.438 1.00 98.12 299 THR A CA 1
ATOM 1904 C C . THR A 1 299 ? -14.418 -4.300 -3.229 1.00 98.12 299 THR A C 1
ATOM 1906 O O . THR A 1 299 ? -13.530 -5.075 -3.591 1.00 98.12 299 THR A O 1
ATOM 1909 N N . ALA A 1 300 ? -14.160 -3.127 -2.652 1.00 98.62 300 ALA A N 1
ATOM 1910 C CA . ALA A 1 300 ? -12.817 -2.666 -2.327 1.00 98.62 300 ALA A CA 1
ATOM 1911 C C . ALA A 1 300 ? -12.432 -3.033 -0.888 1.00 98.62 300 ALA A C 1
ATOM 1913 O O . ALA A 1 300 ? -13.247 -2.927 0.031 1.00 98.62 300 ALA A O 1
ATOM 1914 N N . SER A 1 301 ? -11.185 -3.449 -0.670 1.00 98.44 301 SER A N 1
ATOM 1915 C CA . SER A 1 301 ? -10.668 -3.687 0.679 1.00 98.44 301 SER A CA 1
ATOM 1916 C C . SER A 1 301 ? -9.184 -3.365 0.824 1.00 98.44 301 SER A C 1
ATOM 1918 O O . SER A 1 301 ? -8.382 -3.588 -0.085 1.00 98.44 301 SER A O 1
ATOM 1920 N N . ILE A 1 302 ? -8.818 -2.892 2.010 1.00 98.25 302 ILE A N 1
ATOM 1921 C CA . ILE A 1 302 ? -7.443 -2.782 2.492 1.00 98.25 302 ILE A CA 1
ATOM 1922 C C . ILE A 1 302 ? -7.293 -3.670 3.725 1.00 98.25 302 ILE A C 1
ATOM 1924 O O . ILE A 1 302 ? -8.055 -3.559 4.683 1.00 98.25 302 ILE A O 1
ATOM 1928 N N . ALA A 1 303 ? -6.305 -4.559 3.698 1.00 97.62 303 ALA A N 1
ATOM 1929 C CA . ALA A 1 303 ? -5.984 -5.456 4.793 1.00 97.62 303 ALA A CA 1
ATOM 1930 C C . ALA A 1 303 ? -4.594 -5.147 5.348 1.00 97.62 303 ALA A C 1
ATOM 1932 O O . ALA A 1 303 ? -3.585 -5.267 4.648 1.00 97.62 303 ALA A O 1
ATOM 1933 N N . PHE A 1 304 ? -4.542 -4.802 6.628 1.00 96.62 304 PHE A N 1
ATOM 1934 C CA . PHE A 1 304 ? -3.309 -4.703 7.387 1.00 96.62 304 PHE A CA 1
ATOM 1935 C C . PHE A 1 304 ? -2.975 -6.078 7.975 1.00 96.62 304 PHE A C 1
ATOM 1937 O O . PHE A 1 304 ? -3.756 -6.673 8.721 1.00 96.62 304 PHE A O 1
ATOM 1944 N N . GLN A 1 305 ? -1.813 -6.596 7.583 1.00 93.81 305 GLN A N 1
ATOM 1945 C CA . GLN A 1 305 ? -1.220 -7.853 8.055 1.00 93.81 305 GLN A CA 1
ATOM 1946 C C . GLN A 1 305 ? 0.167 -7.633 8.679 1.00 93.81 305 GLN A C 1
ATOM 1948 O O . GLN A 1 305 ? 0.834 -8.581 9.087 1.00 93.81 305 GLN A O 1
ATOM 1953 N N . GLN A 1 306 ? 0.596 -6.372 8.787 1.00 88.12 306 GLN A N 1
ATOM 1954 C CA . GLN A 1 306 ? 1.897 -6.005 9.331 1.00 88.12 306 GLN A CA 1
ATOM 1955 C C . GLN A 1 306 ? 2.047 -6.393 10.801 1.00 88.12 306 GLN A C 1
ATOM 1957 O O . GLN A 1 306 ? 1.122 -6.265 11.604 1.00 88.12 306 GLN A O 1
ATOM 1962 N N . ASN A 1 307 ? 3.268 -6.780 11.163 1.00 88.56 307 ASN A N 1
ATOM 1963 C CA . ASN A 1 307 ? 3.692 -6.885 12.558 1.00 88.56 307 ASN A CA 1
ATOM 1964 C C . ASN A 1 307 ? 4.452 -5.635 13.035 1.00 88.56 307 ASN A C 1
ATOM 1966 O O . ASN A 1 307 ? 4.472 -5.336 14.223 1.00 88.56 307 ASN A O 1
ATOM 1970 N N . PHE A 1 308 ? 5.089 -4.912 12.111 1.00 90.88 308 PHE A N 1
ATOM 1971 C CA . PHE A 1 308 ? 6.018 -3.831 12.424 1.00 90.88 308 PHE A CA 1
ATOM 1972 C C . PHE A 1 308 ? 5.753 -2.572 11.601 1.00 90.88 308 PHE A C 1
ATOM 1974 O O . PHE A 1 308 ? 5.117 -2.624 10.548 1.00 90.88 308 PHE A O 1
ATOM 1981 N N . ALA A 1 309 ? 6.295 -1.449 12.066 1.00 89.81 309 ALA A N 1
ATOM 1982 C CA . ALA A 1 309 ? 6.306 -0.174 11.365 1.00 89.81 309 ALA A CA 1
ATOM 1983 C C . ALA A 1 309 ? 7.102 -0.252 10.054 1.00 89.81 309 ALA A C 1
ATOM 1985 O O . ALA A 1 309 ? 8.024 -1.066 9.921 1.00 89.81 309 ALA A O 1
ATOM 1986 N N . ALA A 1 310 ? 6.791 0.637 9.107 1.00 87.31 310 ALA A N 1
ATOM 1987 C CA . ALA A 1 310 ? 7.555 0.778 7.870 1.00 87.31 310 ALA A CA 1
ATOM 1988 C C . ALA A 1 310 ? 9.056 0.952 8.172 1.00 87.31 310 ALA A C 1
ATOM 1990 O O . ALA A 1 310 ? 9.450 1.794 8.980 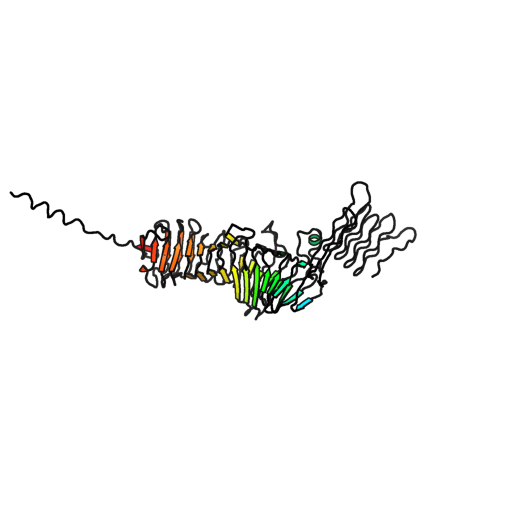1.00 87.31 310 ALA A O 1
ATOM 1991 N N . GLY A 1 311 ? 9.894 0.093 7.584 1.00 84.56 311 GLY A N 1
ATOM 1992 C CA . GLY A 1 311 ? 11.351 0.129 7.764 1.00 84.56 311 GLY A CA 1
ATOM 1993 C C . GLY A 1 311 ? 11.881 -0.207 9.172 1.00 84.56 311 GLY A C 1
ATOM 1994 O O . GLY A 1 311 ? 13.096 -0.226 9.360 1.00 84.56 311 GLY A O 1
ATOM 1995 N N . SER A 1 312 ? 11.029 -0.521 10.155 1.00 86.38 312 SER A N 1
ATOM 1996 C CA . SER A 1 312 ? 11.448 -0.849 11.527 1.00 86.38 312 SER A CA 1
ATOM 1997 C C . SER A 1 312 ? 11.337 -2.334 11.834 1.00 86.38 312 SER A C 1
ATOM 1999 O O . SER A 1 312 ? 10.328 -2.937 11.501 1.00 86.38 312 SER A O 1
ATOM 2001 N N . SER A 1 313 ? 12.320 -2.887 12.551 1.00 86.50 313 SER A N 1
ATOM 2002 C CA . SER A 1 313 ? 12.306 -4.282 13.012 1.00 86.50 313 SER A CA 1
ATOM 2003 C C . SER A 1 313 ? 12.013 -4.514 14.483 1.00 86.50 313 SER A C 1
ATOM 2005 O O . SER A 1 313 ? 12.131 -5.632 14.986 1.00 86.50 313 SER A O 1
ATOM 2007 N N . SER A 1 314 ? 11.620 -3.456 15.181 1.00 88.56 314 SER A N 1
ATOM 2008 C CA . SER A 1 314 ? 11.318 -3.503 16.610 1.00 88.56 314 SER A CA 1
ATOM 2009 C C . SER A 1 314 ? 10.071 -2.715 16.987 1.00 88.56 314 SER A C 1
ATOM 2011 O O . SER A 1 314 ? 9.416 -3.066 17.965 1.00 88.56 314 SER A O 1
ATOM 2013 N N . ASN A 1 315 ? 9.721 -1.672 16.231 1.00 89.75 315 ASN A N 1
ATOM 2014 C CA . ASN A 1 315 ? 8.503 -0.912 16.470 1.00 89.75 315 ASN A CA 1
ATOM 2015 C C . ASN A 1 315 ? 7.307 -1.654 15.864 1.00 89.75 315 ASN A C 1
ATOM 2017 O O . ASN A 1 315 ? 7.259 -1.839 14.652 1.00 89.75 315 ASN A O 1
ATOM 2021 N N . THR A 1 316 ? 6.344 -2.054 16.690 1.00 90.44 316 THR A N 1
ATOM 2022 C CA . THR A 1 316 ? 5.110 -2.731 16.255 1.00 90.44 316 THR A CA 1
ATOM 2023 C C . THR A 1 316 ? 3.998 -1.765 15.840 1.00 90.44 316 THR A C 1
ATOM 2025 O O . THR A 1 316 ? 2.934 -2.205 15.406 1.00 90.44 316 THR A O 1
ATOM 2028 N N . THR A 1 317 ? 4.235 -0.456 15.949 1.00 94.06 317 THR A N 1
ATOM 2029 C CA . THR A 1 317 ? 3.277 0.596 15.601 1.00 94.06 317 THR A CA 1
ATOM 2030 C C . THR A 1 317 ? 3.501 1.084 14.175 1.00 94.06 317 THR A C 1
ATOM 2032 O O . THR A 1 317 ? 4.430 1.839 13.895 1.00 94.06 317 THR A O 1
ATOM 2035 N N . TYR A 1 318 ? 2.622 0.666 13.274 1.00 94.38 318 TYR A N 1
ATOM 2036 C CA . TYR A 1 318 ? 2.559 1.097 11.889 1.00 94.38 318 TYR A CA 1
ATOM 2037 C C . TYR A 1 318 ? 1.665 2.335 11.752 1.00 94.38 318 TYR A C 1
ATOM 2039 O O . TYR A 1 318 ? 0.437 2.232 11.781 1.00 94.38 318 TYR A O 1
ATOM 2047 N N . GLU A 1 319 ? 2.276 3.510 11.608 1.00 93.50 319 GLU A N 1
ATOM 2048 C CA . GLU A 1 319 ? 1.542 4.742 11.312 1.00 93.50 319 GLU A CA 1
ATOM 2049 C C . GLU A 1 319 ? 1.127 4.771 9.839 1.00 93.50 319 GLU A C 1
ATOM 2051 O O . GLU A 1 319 ? 1.962 4.698 8.938 1.00 93.50 319 GLU A O 1
ATOM 2056 N N . PHE A 1 320 ? -0.178 4.866 9.599 1.00 93.75 320 PHE A N 1
ATOM 2057 C CA . PHE A 1 320 ? -0.765 4.928 8.270 1.00 93.75 320 PHE A CA 1
ATOM 2058 C C . PHE A 1 320 ? -1.329 6.328 8.022 1.00 93.75 320 PHE A C 1
ATOM 2060 O O . PHE A 1 320 ? -2.350 6.718 8.595 1.00 93.75 320 PHE A O 1
ATOM 2067 N N . TYR A 1 321 ? -0.633 7.083 7.170 1.00 91.62 321 TYR A N 1
ATOM 2068 C CA . TYR A 1 321 ? -0.932 8.493 6.893 1.00 91.62 321 TYR A CA 1
ATOM 2069 C C . TYR A 1 321 ? -1.836 8.723 5.678 1.00 91.62 321 TYR A C 1
ATOM 2071 O O . TYR A 1 321 ? -2.303 9.842 5.457 1.00 91.62 321 TYR A O 1
ATOM 2079 N N . THR A 1 322 ? -2.053 7.689 4.871 1.00 90.50 322 THR A N 1
ATOM 2080 C CA . THR A 1 322 ? -2.859 7.740 3.651 1.00 90.50 322 THR A CA 1
ATOM 2081 C C . THR A 1 322 ? -4.339 7.921 3.993 1.00 90.50 322 THR A C 1
ATOM 2083 O O . THR A 1 322 ? -4.869 7.270 4.894 1.00 90.50 322 THR A O 1
ATOM 2086 N N . THR A 1 323 ? -5.022 8.786 3.246 1.00 92.56 323 THR A N 1
ATOM 2087 C CA . THR A 1 323 ? -6.469 8.982 3.364 1.00 92.56 323 THR A CA 1
ATOM 2088 C C . THR A 1 323 ? -7.223 7.872 2.627 1.00 92.56 323 THR A C 1
ATOM 2090 O O . THR A 1 323 ? -6.893 7.522 1.494 1.00 92.56 323 THR A O 1
ATOM 2093 N N . LEU A 1 324 ? -8.264 7.334 3.257 1.00 96.12 324 LEU A N 1
ATOM 2094 C CA . LEU A 1 324 ? -9.155 6.312 2.707 1.00 96.12 324 LEU A CA 1
ATOM 2095 C C . LEU A 1 324 ? -10.487 6.947 2.283 1.00 96.12 324 LEU A C 1
ATOM 2097 O O . LEU A 1 324 ? -11.116 7.660 3.072 1.00 96.12 324 LEU A O 1
ATOM 2101 N N . THR A 1 325 ? -10.932 6.680 1.055 1.00 96.00 325 THR A N 1
ATOM 2102 C CA . THR A 1 325 ? -12.172 7.239 0.485 1.00 96.00 325 THR A CA 1
ATOM 2103 C C . THR A 1 325 ? -13.035 6.174 -0.194 1.00 96.00 325 THR A C 1
ATOM 2105 O O . THR A 1 325 ? -12.556 5.093 -0.541 1.00 96.00 325 THR A O 1
ATOM 2108 N N . GLY A 1 326 ? -14.316 6.490 -0.404 1.00 96.56 326 GLY A N 1
ATOM 2109 C CA . GLY A 1 326 ? -15.255 5.642 -1.148 1.00 96.56 326 GLY A CA 1
ATOM 2110 C C . GLY A 1 326 ? -15.689 4.377 -0.399 1.00 96.56 326 GLY A C 1
ATOM 2111 O O . GLY A 1 326 ? -15.611 4.318 0.825 1.00 96.56 326 GLY A O 1
ATOM 2112 N N . SER A 1 327 ? -16.155 3.344 -1.101 1.00 95.62 327 SER A N 1
ATOM 2113 C CA . SER A 1 327 ? -16.698 2.116 -0.478 1.00 95.62 327 SER A CA 1
ATOM 2114 C C . SER A 1 327 ? -15.614 1.126 -0.014 1.00 95.62 327 SER A C 1
ATOM 2116 O O . SER A 1 327 ? -15.744 -0.085 -0.166 1.00 95.62 327 SER A O 1
ATOM 2118 N N . MET A 1 328 ? -14.514 1.647 0.536 1.00 97.88 328 MET A N 1
ATOM 2119 C CA . MET A 1 328 ? -13.362 0.878 1.008 1.00 97.88 328 MET A CA 1
ATOM 2120 C C . MET A 1 328 ? -13.659 0.170 2.331 1.00 97.88 328 MET A C 1
ATOM 2122 O O . MET A 1 328 ? -13.893 0.835 3.339 1.00 97.88 328 MET A O 1
ATOM 2126 N N . ASN A 1 329 ? -13.576 -1.162 2.346 1.00 98.38 329 ASN A N 1
ATOM 2127 C CA . ASN A 1 329 ? -13.561 -1.939 3.585 1.00 98.38 329 ASN A CA 1
ATOM 2128 C C . ASN A 1 329 ? -12.162 -1.933 4.204 1.00 98.38 329 ASN A C 1
ATOM 2130 O O . ASN A 1 329 ? -11.156 -2.028 3.496 1.00 98.38 329 ASN A O 1
ATOM 2134 N N . LEU A 1 330 ? -12.097 -1.899 5.529 1.00 98.62 330 LEU A N 1
ATOM 2135 C CA . LEU A 1 330 ? -10.852 -1.911 6.281 1.00 98.62 330 LEU A CA 1
ATOM 2136 C C . LEU A 1 330 ? -10.759 -3.175 7.130 1.00 98.62 330 LEU A C 1
ATOM 2138 O O . LEU A 1 330 ? -11.629 -3.448 7.950 1.00 98.62 330 LEU A O 1
ATOM 2142 N N . VAL A 1 331 ? -9.668 -3.919 6.980 1.00 98.25 331 VAL A N 1
ATOM 2143 C CA . VAL A 1 331 ? -9.416 -5.145 7.736 1.00 98.25 331 VAL A CA 1
ATOM 2144 C C . VAL A 1 331 ? -8.112 -5.015 8.511 1.00 98.25 331 VAL A C 1
ATOM 2146 O O . VAL A 1 331 ? -7.046 -4.852 7.920 1.00 98.25 331 VAL A O 1
ATOM 2149 N N . GLN A 1 332 ? -8.181 -5.136 9.834 1.00 97.88 332 GLN A N 1
ATOM 2150 C CA . GLN A 1 332 ? -7.017 -5.367 10.679 1.00 97.88 332 GLN A CA 1
ATOM 2151 C C . GLN A 1 332 ? -6.953 -6.852 11.040 1.00 97.88 332 GLN A C 1
ATOM 2153 O O . GLN A 1 332 ? -7.822 -7.377 11.734 1.00 97.88 332 GLN A O 1
ATOM 2158 N N . SER A 1 333 ? -5.916 -7.525 10.550 1.00 95.44 333 SER A N 1
ATOM 2159 C CA . SER A 1 333 ? -5.723 -8.975 10.713 1.00 95.44 333 SER A CA 1
ATOM 2160 C C . SER A 1 333 ? -4.296 -9.353 11.110 1.00 95.44 333 SER A C 1
ATOM 2162 O O . SER A 1 333 ? -4.037 -10.502 11.465 1.00 95.44 333 SER A O 1
ATOM 2164 N N . GLY A 1 334 ? -3.368 -8.393 11.068 1.00 93.06 334 GLY A N 1
ATOM 2165 C CA . GLY A 1 334 ? -2.004 -8.565 11.542 1.00 93.06 334 GLY A CA 1
ATOM 2166 C C . GLY A 1 334 ? -1.916 -8.568 13.070 1.00 93.06 334 GLY A C 1
ATOM 2167 O O . GLY A 1 334 ? -2.855 -8.167 13.756 1.00 93.06 334 GLY A O 1
ATOM 2168 N N . PRO A 1 335 ? -0.792 -9.028 13.636 1.00 90.94 335 PRO A N 1
ATOM 2169 C CA . PRO A 1 335 ? -0.545 -8.977 15.077 1.00 90.94 335 PRO A CA 1
ATOM 2170 C C . PRO A 1 335 ? -0.089 -7.593 15.581 1.00 90.94 335 PRO A C 1
ATOM 2172 O O . PRO A 1 335 ? -0.104 -7.362 16.788 1.00 90.94 335 PRO A O 1
ATOM 2175 N N . GLY A 1 336 ? 0.338 -6.690 14.689 1.00 93.06 336 GLY A N 1
ATOM 2176 C CA . GLY A 1 336 ? 0.838 -5.363 15.050 1.00 93.06 336 GLY A CA 1
ATOM 2177 C C . GLY A 1 336 ? -0.256 -4.345 15.391 1.00 93.06 336 GLY A C 1
ATOM 2178 O O . GLY A 1 336 ? -1.454 -4.638 15.388 1.00 93.06 336 GLY A O 1
ATOM 2179 N N . THR A 1 337 ? 0.174 -3.111 15.654 1.00 95.81 337 THR A N 1
ATOM 2180 C CA . THR A 1 337 ? -0.712 -1.957 15.834 1.00 95.81 337 THR A CA 1
ATOM 2181 C C . THR A 1 337 ? -0.695 -1.109 14.571 1.00 95.81 337 THR A C 1
ATOM 2183 O O . THR A 1 337 ? 0.350 -0.589 14.196 1.00 95.81 337 THR A O 1
ATOM 2186 N N . THR A 1 338 ? -1.846 -0.905 13.941 1.00 97.31 338 THR A N 1
ATOM 2187 C CA . THR A 1 338 ? -2.021 0.074 12.863 1.00 97.31 338 THR A CA 1
ATOM 2188 C C . THR A 1 338 ? -2.656 1.328 13.436 1.00 97.31 338 THR A C 1
ATOM 2190 O O . THR A 1 338 ? -3.734 1.257 14.018 1.00 97.31 338 THR A O 1
ATOM 2193 N N . VAL A 1 339 ? -2.009 2.475 13.259 1.00 97.06 339 VAL A N 1
ATOM 2194 C CA . VAL A 1 339 ? -2.529 3.780 13.679 1.00 97.06 339 VAL A CA 1
ATOM 2195 C C . VAL A 1 339 ? -2.999 4.532 12.444 1.00 97.06 339 VAL A C 1
ATOM 2197 O O . VAL A 1 339 ? -2.187 4.903 11.600 1.00 97.06 339 VAL A O 1
ATOM 2200 N N . LEU A 1 340 ? -4.303 4.769 12.336 1.00 97.44 340 LEU A N 1
ATOM 2201 C CA . LEU A 1 340 ? -4.873 5.609 11.289 1.00 97.44 340 LEU A CA 1
ATOM 2202 C C . LEU A 1 340 ? -4.692 7.076 11.677 1.00 97.44 340 LEU A C 1
ATOM 2204 O O . LEU A 1 340 ? -5.409 7.578 12.541 1.00 97.44 340 LEU A O 1
ATOM 2208 N N . ASN A 1 341 ? -3.754 7.756 11.023 1.00 93.75 341 ASN A N 1
ATOM 2209 C CA . ASN A 1 341 ? -3.432 9.161 11.266 1.00 93.75 341 ASN A CA 1
ATOM 2210 C C . ASN A 1 341 ? -3.417 9.926 9.933 1.00 93.75 341 ASN A C 1
ATOM 2212 O O . ASN A 1 341 ? -2.348 10.309 9.456 1.00 93.75 341 ASN A O 1
ATOM 2216 N N . PRO A 1 342 ? -4.571 10.080 9.263 1.00 90.50 342 PRO A N 1
ATOM 2217 C CA . PRO A 1 342 ? -4.588 10.570 7.894 1.00 90.50 342 PRO A CA 1
ATOM 2218 C C . PRO A 1 342 ? -4.130 12.038 7.831 1.00 90.50 342 PRO A C 1
ATOM 2220 O O . PRO A 1 342 ? -4.759 12.932 8.397 1.00 90.50 342 PRO A O 1
ATOM 2223 N N . LEU A 1 343 ? -3.024 12.294 7.124 1.00 87.94 343 LEU A N 1
ATOM 2224 C CA . LEU A 1 343 ? -2.409 13.630 7.020 1.00 87.94 343 LEU A CA 1
ATOM 2225 C C . LEU A 1 343 ? -2.921 14.441 5.822 1.00 87.94 343 LEU A C 1
ATOM 2227 O O . LEU A 1 343 ? -2.663 15.643 5.733 1.00 87.94 343 LEU A O 1
ATOM 2231 N N . TYR A 1 344 ? -3.642 13.794 4.904 1.00 84.50 344 TYR A N 1
ATOM 2232 C CA . TYR A 1 344 ? -4.098 14.374 3.635 1.00 84.50 344 TYR A CA 1
ATOM 2233 C C . TYR A 1 344 ? -5.606 14.667 3.608 1.00 84.50 344 TYR A C 1
ATOM 2235 O O . TYR A 1 344 ? -6.186 14.876 2.545 1.00 84.50 344 TYR A O 1
ATOM 2243 N N . GLY A 1 345 ? -6.235 14.714 4.786 1.00 87.06 345 GLY A N 1
ATOM 2244 C CA . GLY A 1 345 ? -7.671 14.924 4.973 1.00 87.06 345 GLY A CA 1
ATOM 2245 C C . GLY A 1 345 ? -8.332 13.757 5.701 1.00 87.06 345 GLY A C 1
ATOM 2246 O O . GLY A 1 345 ? -7.791 12.654 5.728 1.00 87.06 345 GLY A O 1
ATOM 2247 N N . ALA A 1 346 ? -9.498 14.006 6.302 1.00 90.88 346 ALA A N 1
ATOM 2248 C CA . ALA A 1 346 ? -10.254 12.981 7.020 1.00 90.88 346 ALA A CA 1
ATOM 2249 C C . ALA A 1 346 ? -10.594 11.792 6.110 1.00 90.88 346 ALA A C 1
ATOM 2251 O O . ALA A 1 346 ? -10.882 11.966 4.922 1.00 90.88 346 ALA A O 1
ATOM 2252 N N . ASN A 1 347 ? -10.614 10.593 6.687 1.00 95.38 347 ASN A N 1
ATOM 2253 C CA . ASN A 1 347 ? -11.089 9.418 5.970 1.00 95.38 347 ASN A CA 1
ATOM 2254 C C . ASN A 1 347 ? -12.595 9.557 5.722 1.00 95.38 347 ASN A C 1
ATOM 2256 O O . ASN A 1 347 ? -13.362 9.854 6.637 1.00 95.38 347 ASN A O 1
ATOM 2260 N N . THR A 1 348 ? -13.007 9.327 4.479 1.00 95.69 348 THR A N 1
ATOM 2261 C CA . THR A 1 348 ? -14.414 9.376 4.035 1.00 95.69 348 THR A CA 1
ATOM 2262 C C . THR A 1 348 ? -14.899 8.016 3.547 1.00 95.69 348 THR A C 1
ATOM 2264 O O . THR A 1 348 ? -15.919 7.917 2.868 1.00 95.69 348 THR A O 1
ATOM 2267 N N . MET A 1 349 ? -14.149 6.957 3.862 1.00 97.12 349 MET A N 1
ATOM 2268 C CA . MET A 1 349 ? -14.548 5.603 3.523 1.00 97.12 349 MET A CA 1
ATOM 2269 C C . MET A 1 349 ? -15.866 5.222 4.210 1.00 97.12 349 MET A C 1
ATOM 2271 O O . MET A 1 349 ? -16.076 5.542 5.381 1.00 97.12 349 MET A O 1
ATOM 2275 N N . THR A 1 350 ? -16.734 4.534 3.475 1.00 97.00 350 THR A N 1
ATOM 2276 C CA . THR A 1 350 ? -18.057 4.094 3.945 1.00 97.00 350 THR A CA 1
ATOM 2277 C C . THR A 1 350 ? -18.160 2.586 4.137 1.00 97.00 350 THR A C 1
ATOM 2279 O O . THR A 1 350 ? -19.183 2.118 4.632 1.00 97.00 350 THR A O 1
ATOM 2282 N N . GLY A 1 351 ? -17.127 1.834 3.743 1.00 97.00 351 GLY A N 1
ATOM 2283 C CA . GLY A 1 351 ? -17.073 0.392 3.949 1.00 97.00 351 GLY A CA 1
ATOM 2284 C C . GLY A 1 351 ? -16.905 0.015 5.418 1.00 97.00 351 GLY A C 1
ATOM 2285 O O . GLY A 1 351 ? -16.623 0.853 6.283 1.00 97.00 351 GLY A O 1
ATOM 2286 N N . ASP A 1 352 ? -17.083 -1.273 5.684 1.00 97.12 352 ASP A N 1
ATOM 2287 C CA . ASP A 1 352 ? -17.051 -1.818 7.035 1.00 97.12 352 ASP A CA 1
ATOM 2288 C C . ASP A 1 352 ? -15.616 -1.922 7.556 1.00 97.12 352 ASP A C 1
ATOM 2290 O O . ASP A 1 352 ? -14.659 -2.140 6.802 1.00 97.12 352 ASP A O 1
ATOM 2294 N N . VAL A 1 353 ? -15.471 -1.807 8.876 1.00 98.75 353 VAL A N 1
ATOM 2295 C CA . VAL A 1 353 ? -14.210 -2.062 9.577 1.00 98.75 353 VAL A CA 1
ATOM 2296 C C . VAL A 1 353 ? -14.294 -3.414 10.276 1.00 98.75 353 VAL A C 1
ATOM 2298 O O . VAL A 1 353 ? -15.197 -3.641 11.076 1.00 98.75 353 VAL A O 1
ATOM 2301 N N . SER A 1 354 ? -13.332 -4.297 10.023 1.00 98.56 354 SER A N 1
ATOM 2302 C CA . SER A 1 354 ? -13.210 -5.604 10.672 1.00 98.56 354 SER A CA 1
ATOM 2303 C C . SER A 1 354 ? -11.863 -5.724 11.373 1.00 98.56 354 SER A C 1
ATOM 2305 O O . SER A 1 354 ? -10.817 -5.541 10.751 1.00 98.56 354 SER A O 1
ATOM 2307 N N . ILE A 1 355 ? -11.869 -6.077 12.655 1.00 98.75 355 ILE A N 1
ATOM 2308 C CA . ILE A 1 355 ? -10.665 -6.250 13.473 1.00 98.75 355 ILE A CA 1
ATOM 2309 C C . ILE A 1 355 ? -10.653 -7.679 14.008 1.00 98.75 355 ILE A C 1
ATOM 2311 O O . ILE A 1 355 ? -11.385 -8.002 14.939 1.00 98.75 355 ILE A O 1
ATOM 2315 N N . THR A 1 356 ? -9.813 -8.536 13.430 1.00 97.44 356 THR A N 1
ATOM 2316 C CA . THR A 1 356 ? -9.740 -9.965 13.784 1.00 97.44 356 THR A CA 1
ATOM 2317 C C . THR A 1 356 ? -8.495 -10.323 14.599 1.00 97.44 356 THR A C 1
ATOM 2319 O O . THR A 1 356 ? -8.382 -11.420 15.132 1.00 97.44 356 THR A O 1
ATOM 2322 N N . SER A 1 357 ? -7.514 -9.422 14.663 1.00 96.19 357 SER A N 1
ATOM 2323 C CA . SER A 1 357 ? -6.261 -9.579 15.412 1.00 96.19 357 SER A CA 1
ATOM 2324 C C . SER A 1 357 ? -5.601 -8.206 15.591 1.00 96.19 357 SER A C 1
ATOM 2326 O O . SER A 1 357 ? -6.041 -7.233 14.983 1.00 96.19 357 SER A O 1
ATOM 2328 N N . GLY A 1 358 ? -4.557 -8.119 16.419 1.00 96.38 358 GLY A N 1
ATOM 2329 C CA . GLY A 1 358 ? -3.746 -6.909 16.581 1.00 96.38 358 GLY A CA 1
ATOM 2330 C C . GLY A 1 358 ? -4.547 -5.720 17.100 1.00 96.38 358 GLY A C 1
ATOM 2331 O O . GLY A 1 358 ? -5.565 -5.888 17.770 1.00 96.38 358 GLY A O 1
ATOM 2332 N N . THR A 1 359 ? -4.086 -4.510 16.793 1.00 98.06 359 THR A N 1
ATOM 2333 C CA . THR A 1 359 ? -4.743 -3.270 17.226 1.00 98.06 359 THR A CA 1
ATOM 2334 C C . THR A 1 359 ? -4.964 -2.342 16.040 1.00 98.06 359 THR A C 1
ATOM 2336 O O . THR A 1 359 ? -4.027 -2.055 15.297 1.00 98.06 359 THR A O 1
ATOM 2339 N N . LEU A 1 360 ? -6.180 -1.832 15.867 1.00 98.50 360 LEU A N 1
ATOM 2340 C CA . LEU A 1 360 ? -6.465 -0.689 15.004 1.00 98.50 360 LEU A CA 1
ATOM 2341 C C . LEU A 1 360 ? -6.716 0.531 15.890 1.00 98.50 360 LEU A C 1
ATOM 2343 O O . LEU A 1 360 ? -7.650 0.532 16.686 1.00 98.50 360 LEU A O 1
ATOM 2347 N N . ALA A 1 361 ? -5.883 1.556 15.765 1.00 98.25 361 ALA A N 1
ATOM 2348 C CA . ALA A 1 361 ? -5.960 2.766 16.564 1.00 98.25 361 ALA A CA 1
ATOM 2349 C C . ALA A 1 361 ? -6.398 3.970 15.724 1.00 98.25 361 ALA A C 1
ATOM 2351 O O . ALA A 1 361 ? -5.899 4.173 14.615 1.00 98.25 361 ALA A O 1
ATOM 2352 N N . THR A 1 362 ? -7.288 4.795 16.270 1.00 97.44 362 THR A N 1
ATOM 2353 C CA . THR A 1 362 ? -7.588 6.130 15.732 1.00 97.44 362 THR A CA 1
ATOM 2354 C C . THR A 1 362 ? -6.595 7.149 16.288 1.00 97.44 362 THR A C 1
ATOM 2356 O O . THR A 1 362 ? -6.214 7.066 17.455 1.00 97.44 362 THR A O 1
ATOM 2359 N N . ALA A 1 363 ? -6.140 8.094 15.468 1.00 95.25 363 ALA A N 1
ATOM 2360 C CA . ALA A 1 363 ? -5.239 9.168 15.880 1.00 95.25 363 ALA A CA 1
ATOM 2361 C C . ALA A 1 363 ? -5.279 10.351 14.901 1.00 95.25 363 ALA A C 1
ATOM 2363 O O . ALA A 1 363 ? -5.766 10.234 13.774 1.00 95.25 363 ALA A O 1
ATOM 2364 N N . GLY A 1 364 ? -4.702 11.474 15.337 1.00 88.81 364 GLY A N 1
ATOM 2365 C CA . GLY A 1 364 ? -4.619 12.706 14.561 1.00 88.81 364 GLY A CA 1
ATOM 2366 C C . GLY A 1 364 ? -5.528 13.817 15.088 1.00 88.81 364 GLY A C 1
ATOM 2367 O O . GLY A 1 364 ? -5.904 13.851 16.258 1.00 88.81 364 GLY A O 1
ATOM 2368 N N . SER A 1 365 ? -5.806 14.793 14.223 1.00 86.31 365 SER A N 1
ATOM 2369 C CA . SER A 1 365 ? -6.678 15.947 14.502 1.00 86.31 365 SER A CA 1
ATOM 2370 C C . SER A 1 365 ? -7.988 15.919 13.708 1.00 86.31 365 SER A C 1
ATOM 2372 O O . SER A 1 365 ? -8.799 16.838 13.820 1.00 86.31 365 SER A O 1
ATOM 2374 N N . VAL A 1 366 ? -8.185 14.884 12.891 1.00 90.12 366 VAL A N 1
ATOM 2375 C CA . VAL A 1 366 ? -9.355 14.677 12.033 1.00 90.12 366 VAL A CA 1
ATOM 2376 C C . VAL A 1 366 ? -9.884 13.262 12.235 1.00 90.12 366 VAL A C 1
ATOM 2378 O O . VAL A 1 366 ? -9.112 12.358 12.544 1.00 90.12 366 VAL A O 1
ATOM 2381 N N . ALA A 1 367 ? -11.186 13.048 12.039 1.00 90.44 367 ALA A N 1
ATOM 2382 C CA . ALA A 1 367 ? -11.806 11.741 12.243 1.00 90.44 367 ALA A CA 1
ATOM 2383 C C . ALA A 1 367 ? -11.160 10.655 11.357 1.00 90.44 367 ALA A C 1
ATOM 2385 O O . ALA A 1 367 ? -11.202 10.731 10.124 1.00 90.44 367 ALA A O 1
ATOM 2386 N N . SER A 1 368 ? -10.571 9.632 11.985 1.00 95.12 368 SER A N 1
ATOM 2387 C CA . SER A 1 368 ? -9.928 8.513 11.285 1.00 95.12 368 SER A CA 1
ATOM 2388 C C . SER A 1 368 ? -10.943 7.532 10.689 1.00 95.12 368 SER A C 1
ATOM 2390 O O . SER A 1 368 ? -10.610 6.819 9.750 1.00 95.12 368 SER A O 1
ATOM 2392 N N . LEU A 1 369 ? -12.166 7.477 11.222 1.00 97.12 369 LEU A N 1
ATOM 2393 C CA . LEU A 1 369 ? -13.253 6.579 10.813 1.00 97.12 369 LEU A CA 1
ATOM 2394 C C . LEU A 1 369 ? -14.601 7.334 10.753 1.00 97.12 369 LEU A C 1
ATOM 2396 O O . LEU A 1 369 ? -15.655 6.779 11.045 1.00 97.12 369 LEU A O 1
ATOM 2400 N N . GLY A 1 370 ? -14.586 8.615 10.375 1.00 94.81 370 GLY A N 1
ATOM 2401 C CA . GLY A 1 370 ? -15.741 9.523 10.480 1.00 94.81 370 GLY A CA 1
ATOM 2402 C C . GLY A 1 370 ? -16.907 9.281 9.509 1.00 94.81 370 GLY A C 1
ATOM 2403 O O . GLY A 1 370 ? -17.858 10.057 9.503 1.00 94.81 370 GLY A O 1
ATOM 2404 N N . SER A 1 371 ? -16.856 8.255 8.658 1.00 96.62 371 SER A N 1
ATOM 2405 C CA . SER A 1 371 ? -17.923 7.934 7.688 1.00 96.62 371 SER A CA 1
ATOM 2406 C C . SER A 1 371 ? -18.301 6.451 7.642 1.00 96.62 371 SER A C 1
ATOM 2408 O O . SER A 1 371 ? -19.120 6.060 6.811 1.00 96.62 371 SER A O 1
ATOM 2410 N N . VAL A 1 372 ? -17.735 5.628 8.530 1.00 97.31 372 VAL A N 1
ATOM 2411 C CA . VAL A 1 372 ? -17.998 4.183 8.548 1.00 97.31 372 VAL A CA 1
ATOM 2412 C C . VAL A 1 372 ? -19.397 3.882 9.084 1.00 97.31 372 VAL A C 1
ATOM 2414 O O . VAL A 1 372 ? -19.879 4.546 10.005 1.00 97.31 372 VAL A O 1
ATOM 2417 N N . GLY A 1 373 ? -20.054 2.872 8.513 1.00 96.31 373 GLY A N 1
ATOM 2418 C CA . GLY A 1 373 ? -21.364 2.408 8.981 1.00 96.31 373 GLY A CA 1
ATOM 2419 C C . GLY A 1 373 ? -21.275 1.426 10.149 1.00 96.31 373 GLY A C 1
ATOM 2420 O O . GLY A 1 373 ? -22.142 1.424 11.024 1.00 96.31 373 GLY A O 1
ATOM 2421 N N . GLN A 1 374 ? -20.218 0.614 10.183 1.00 97.94 374 GLN A N 1
ATOM 2422 C CA . GLN A 1 374 ? -20.055 -0.457 11.157 1.00 97.94 374 GLN A CA 1
ATOM 2423 C C . GLN A 1 374 ? -18.579 -0.728 11.458 1.00 97.94 374 GLN A C 1
ATOM 2425 O O . GLN A 1 374 ? -17.716 -0.678 10.577 1.00 97.94 374 GLN A O 1
ATOM 2430 N N . ILE A 1 375 ? -18.310 -1.078 12.713 1.00 98.75 375 ILE A N 1
ATOM 2431 C CA . ILE A 1 375 ? -17.052 -1.642 13.186 1.00 98.75 375 ILE A CA 1
ATOM 2432 C C . ILE A 1 375 ? -17.355 -2.990 13.834 1.00 98.75 375 ILE A C 1
ATOM 2434 O O . ILE A 1 375 ? -18.205 -3.087 14.714 1.00 98.75 375 ILE A O 1
ATOM 2438 N N . THR A 1 376 ? -16.654 -4.031 13.397 1.00 98.69 376 THR A N 1
ATOM 2439 C CA . THR A 1 376 ? -16.738 -5.386 13.946 1.00 98.69 376 THR A CA 1
ATOM 2440 C C . THR A 1 376 ? -15.410 -5.761 14.587 1.00 98.69 376 THR A C 1
ATOM 2442 O O . THR A 1 376 ? -14.359 -5.634 13.956 1.00 98.69 376 THR A O 1
ATOM 2445 N N . ILE A 1 377 ? -15.454 -6.220 15.834 1.00 98.62 377 ILE A N 1
ATOM 2446 C CA . ILE A 1 377 ? -14.284 -6.683 16.587 1.00 98.62 377 ILE A CA 1
ATOM 2447 C C . ILE A 1 377 ? -14.495 -8.161 16.899 1.00 98.62 377 ILE A C 1
ATOM 2449 O O . ILE A 1 377 ? -15.447 -8.496 17.594 1.00 98.62 377 ILE A O 1
ATOM 2453 N N . ASP A 1 378 ? -13.627 -9.022 16.374 1.00 96.50 378 ASP A N 1
ATOM 2454 C CA . ASP A 1 378 ? -13.647 -10.467 16.621 1.00 96.50 378 ASP A CA 1
ATOM 2455 C C . ASP A 1 378 ? -12.217 -11.026 16.756 1.00 96.50 378 ASP A C 1
ATOM 2457 O O . ASP A 1 378 ? -11.696 -11.736 15.898 1.00 96.50 378 ASP A O 1
ATOM 2461 N N . GLY A 1 379 ? -11.538 -10.593 17.818 1.00 95.56 379 GLY A N 1
ATOM 2462 C CA . GLY A 1 379 ? -10.269 -11.118 18.319 1.00 95.56 379 GLY A CA 1
ATOM 2463 C C . GLY A 1 379 ? -9.280 -10.022 18.720 1.00 95.56 379 GLY A C 1
ATOM 2464 O O . GLY A 1 379 ? -8.608 -10.135 19.745 1.00 95.56 379 GLY A O 1
ATOM 2465 N N . GLY A 1 380 ? -9.186 -8.953 17.925 1.00 97.38 380 GLY A N 1
ATOM 2466 C CA . GLY A 1 380 ? -8.226 -7.863 18.131 1.00 97.38 380 GLY A CA 1
ATOM 2467 C C . GLY A 1 380 ? -8.735 -6.720 19.017 1.00 97.38 380 GLY A C 1
ATOM 2468 O O . GLY A 1 380 ? -9.668 -6.871 19.807 1.00 97.38 380 GLY A O 1
ATOM 2469 N N . ASN A 1 381 ? -8.105 -5.553 18.864 1.00 98.25 381 ASN A N 1
ATOM 2470 C CA . ASN A 1 381 ? -8.393 -4.351 19.639 1.00 98.25 381 ASN A CA 1
ATOM 2471 C C . ASN A 1 381 ? -8.761 -3.167 18.735 1.00 98.25 381 ASN A C 1
ATOM 2473 O O . ASN A 1 381 ? -8.025 -2.839 17.801 1.00 98.25 381 ASN A O 1
ATOM 2477 N N . LEU A 1 382 ? -9.834 -2.457 19.076 1.00 98.50 382 LEU A N 1
ATOM 2478 C CA . LEU A 1 382 ? -10.066 -1.085 18.630 1.00 98.50 382 LEU A CA 1
ATOM 2479 C C . LEU A 1 382 ? -9.524 -0.130 19.696 1.00 98.50 382 LEU A C 1
ATOM 2481 O O . LEU A 1 382 ? -10.045 -0.097 20.808 1.00 98.50 382 LEU A O 1
ATOM 2485 N N . GLN A 1 383 ? -8.500 0.658 19.377 1.00 98.44 383 GLN A N 1
ATOM 2486 C CA . GLN A 1 383 ? -7.949 1.652 20.295 1.00 98.44 383 GLN A CA 1
ATOM 2487 C C . GLN A 1 383 ? -8.418 3.066 19.929 1.00 98.44 383 GLN A C 1
ATOM 2489 O O . GLN A 1 383 ? -8.130 3.576 18.848 1.00 98.44 383 GLN A O 1
ATOM 2494 N N . LEU A 1 384 ? -9.096 3.733 20.858 1.00 98.06 384 LEU A N 1
ATOM 2495 C CA . LEU A 1 384 ? -9.556 5.110 20.706 1.00 98.06 384 LEU A CA 1
ATOM 2496 C C . LEU A 1 384 ? -8.442 6.070 21.135 1.00 98.06 384 LEU A C 1
ATOM 2498 O O . LEU A 1 384 ? -8.255 6.319 22.327 1.00 98.06 384 LEU A O 1
ATOM 2502 N N . GLY A 1 385 ? -7.659 6.567 20.177 1.00 96.50 385 GLY A N 1
ATOM 2503 C CA . GLY A 1 385 ? -6.562 7.507 20.443 1.00 96.50 385 GLY A CA 1
ATOM 2504 C C . GLY A 1 385 ? -6.936 8.980 20.266 1.00 96.50 385 GLY A C 1
ATOM 2505 O O . GLY A 1 385 ? -6.115 9.848 20.553 1.00 96.50 385 GLY A O 1
ATOM 2506 N N . GLN A 1 386 ? -8.163 9.276 19.832 1.00 95.00 386 GLN A N 1
ATOM 2507 C CA . GLN A 1 386 ? -8.702 10.631 19.700 1.00 95.00 386 GLN A CA 1
ATOM 2508 C C . GLN A 1 386 ? -10.214 10.657 19.955 1.00 95.00 386 GLN A C 1
ATOM 2510 O O . GLN A 1 386 ? -10.870 9.627 19.815 1.00 95.00 386 GLN A O 1
ATOM 2515 N N . SER A 1 387 ? -10.738 11.827 20.320 1.00 95.50 387 SER A N 1
ATOM 2516 C CA . SER A 1 387 ? -12.179 12.089 20.443 1.00 95.50 387 SER A CA 1
ATOM 2517 C C . SER A 1 387 ? -12.816 12.339 19.077 1.00 95.50 387 SER A C 1
ATOM 2519 O O . SER A 1 387 ? -12.159 12.901 18.197 1.00 95.50 387 SER A O 1
ATOM 2521 N N . GLU A 1 388 ? -14.095 11.990 18.934 1.00 94.75 388 GLU A N 1
ATOM 2522 C CA . GLU A 1 388 ? -14.874 12.092 17.687 1.00 94.75 388 GLU A CA 1
ATOM 2523 C C . GLU A 1 388 ? -14.121 11.471 16.493 1.00 94.75 388 GLU A C 1
ATOM 2525 O O . GLU A 1 388 ? -14.056 12.014 15.384 1.00 94.75 388 GLU A O 1
ATOM 2530 N N . GLY A 1 389 ? -13.453 10.345 16.756 1.00 94.88 389 GLY A N 1
ATOM 2531 C CA . GLY A 1 389 ? -12.638 9.650 15.771 1.00 94.88 389 GLY A CA 1
ATOM 2532 C C . GLY A 1 389 ? -13.443 8.749 14.844 1.00 94.88 389 GLY A C 1
ATOM 2533 O O . GLY A 1 389 ? -12.968 8.447 13.745 1.00 94.88 389 GLY A O 1
ATOM 2534 N N . ILE A 1 390 ? -14.629 8.331 15.274 1.00 97.38 390 ILE A N 1
ATOM 2535 C CA . ILE A 1 390 ? -15.528 7.400 14.599 1.00 97.38 390 ILE A CA 1
ATOM 2536 C C . ILE A 1 390 ? -16.834 8.136 14.268 1.00 97.38 390 ILE A C 1
ATOM 2538 O O . ILE A 1 390 ? -17.187 9.138 14.882 1.00 97.38 390 ILE A O 1
ATOM 2542 N N . ALA A 1 391 ? -17.550 7.679 13.241 1.00 97.06 391 ALA A N 1
ATOM 2543 C CA . ALA A 1 391 ? -18.860 8.232 12.928 1.00 97.06 391 ALA A CA 1
ATOM 2544 C C . ALA A 1 391 ? -19.859 7.998 14.075 1.00 97.06 391 ALA A C 1
ATOM 2546 O O . ALA A 1 391 ? -20.045 6.871 14.531 1.00 97.06 391 ALA A O 1
ATOM 2547 N N . ASN A 1 392 ? -20.619 9.032 14.438 1.00 97.25 392 ASN A N 1
ATOM 2548 C CA . ASN A 1 392 ? -21.606 8.962 15.525 1.00 97.25 392 ASN A CA 1
ATOM 2549 C C . ASN A 1 392 ? -22.755 7.974 15.256 1.00 97.25 392 ASN A C 1
ATOM 2551 O O . ASN A 1 392 ? -23.491 7.610 16.169 1.00 97.25 392 ASN A O 1
ATOM 2555 N N . SER A 1 393 ? -22.927 7.543 14.004 1.00 96.62 393 SER A N 1
ATOM 2556 C CA . SER A 1 393 ? -23.883 6.508 13.601 1.00 96.62 393 SER A CA 1
ATOM 2557 C C . SER A 1 393 ? -23.274 5.110 13.469 1.00 96.62 393 SER A C 1
ATOM 2559 O O . SER A 1 393 ? -24.022 4.177 13.188 1.00 96.62 393 SER A O 1
ATOM 2561 N N . ALA A 1 394 ? -21.955 4.950 13.622 1.00 98.19 394 ALA A N 1
ATOM 2562 C CA . ALA A 1 394 ? -21.283 3.674 13.402 1.00 98.19 394 ALA A CA 1
ATOM 2563 C C . ALA A 1 394 ? -21.741 2.637 14.431 1.00 98.19 394 ALA A C 1
ATOM 2565 O O . ALA A 1 394 ? -21.593 2.850 15.635 1.00 98.19 394 ALA A O 1
ATOM 2566 N N . ALA A 1 395 ? -22.283 1.513 13.966 1.00 98.50 395 ALA A N 1
ATOM 2567 C CA . ALA A 1 395 ? -22.583 0.385 14.838 1.00 98.50 395 ALA A CA 1
ATOM 2568 C C . ALA A 1 395 ? -21.279 -0.281 15.301 1.00 98.50 395 ALA A C 1
ATOM 2570 O O . ALA A 1 395 ? -20.385 -0.526 14.492 1.00 98.50 395 ALA A O 1
ATOM 2571 N N . LEU A 1 396 ? -21.180 -0.592 16.590 1.00 98.62 396 LEU A N 1
ATOM 2572 C CA . LEU A 1 396 ? -20.086 -1.353 17.173 1.00 98.62 396 LEU A CA 1
ATOM 2573 C C . LEU A 1 396 ? -20.572 -2.773 17.474 1.00 98.62 396 LEU A C 1
ATOM 2575 O O . LEU A 1 396 ? -21.265 -3.001 18.463 1.00 98.62 396 LEU A O 1
ATOM 2579 N N . ASN A 1 397 ? -20.168 -3.723 16.638 1.00 98.38 397 ASN A N 1
ATOM 2580 C CA . ASN A 1 397 ? -20.429 -5.144 16.828 1.00 98.38 397 ASN A CA 1
ATOM 2581 C C . ASN A 1 397 ? -19.199 -5.784 17.473 1.00 98.38 397 ASN A C 1
ATOM 2583 O O . ASN A 1 397 ? -18.199 -6.065 16.811 1.00 98.38 397 ASN A O 1
ATOM 2587 N N . GLN A 1 398 ? -19.253 -5.981 18.783 1.00 98.25 398 GLN A N 1
ATOM 2588 C CA . GLN A 1 398 ? -18.157 -6.534 19.560 1.00 98.25 398 GLN A CA 1
ATOM 2589 C C . GLN A 1 398 ? -18.422 -8.017 19.841 1.00 98.25 398 GLN A C 1
ATOM 2591 O O . GLN A 1 398 ? -19.277 -8.376 20.649 1.00 98.25 398 GLN A O 1
ATOM 2596 N N . GLY A 1 399 ? -17.715 -8.886 19.127 1.00 97.25 399 GLY A N 1
ATOM 2597 C CA . GLY A 1 399 ? -17.580 -10.305 19.442 1.00 97.25 399 GLY A CA 1
ATOM 2598 C C . GLY A 1 399 ? -16.461 -10.506 20.456 1.00 97.25 399 GLY A C 1
ATOM 2599 O O . GLY A 1 399 ? -16.423 -9.843 21.495 1.00 97.25 399 GLY A O 1
ATOM 2600 N N . SER A 1 400 ? -15.525 -11.399 20.143 1.00 91.19 400 SER A N 1
ATOM 2601 C CA . SER A 1 400 ? -14.314 -11.546 20.947 1.00 91.19 400 SER A CA 1
ATOM 2602 C C . SER A 1 400 ? -13.398 -10.320 20.760 1.00 91.19 400 SER A C 1
ATOM 2604 O O . SER A 1 400 ? -13.316 -9.755 19.676 1.00 91.19 400 SER A O 1
ATOM 2606 N N . GLY A 1 401 ? -12.720 -9.835 21.801 1.00 96.19 401 GLY A N 1
ATOM 2607 C CA . GLY A 1 401 ? -11.752 -8.727 21.680 1.00 96.19 401 GLY A CA 1
ATOM 2608 C C . GLY A 1 401 ? -12.099 -7.468 22.475 1.00 96.19 401 GLY A C 1
ATOM 2609 O O . GLY A 1 401 ? -12.999 -7.463 23.325 1.00 96.19 401 GLY A O 1
ATOM 2610 N N . ARG A 1 402 ? -11.325 -6.395 22.259 1.00 98.19 402 ARG A N 1
ATOM 2611 C CA . ARG A 1 402 ? -11.301 -5.239 23.173 1.00 98.19 402 ARG A CA 1
ATOM 2612 C C . ARG A 1 402 ? -11.557 -3.901 22.481 1.00 98.19 402 ARG A C 1
ATOM 2614 O O . ARG A 1 402 ? -11.054 -3.642 21.391 1.00 98.19 402 ARG A O 1
ATOM 2621 N N . VAL A 1 403 ? -12.244 -3.005 23.178 1.00 98.62 403 VAL A N 1
ATOM 2622 C CA . VAL A 1 403 ? -12.149 -1.557 22.950 1.00 98.62 403 VAL A CA 1
ATOM 2623 C C . VAL A 1 403 ? -11.213 -0.994 24.010 1.00 98.62 403 VAL A C 1
ATOM 2625 O O . VAL A 1 403 ? -11.388 -1.279 25.190 1.00 98.62 403 VAL A O 1
ATOM 2628 N N . VAL A 1 404 ? -10.210 -0.218 23.611 1.00 98.44 404 VAL A N 1
ATOM 2629 C CA . VAL A 1 404 ? -9.172 0.302 24.510 1.00 98.44 404 VAL A CA 1
ATOM 2630 C C . VAL A 1 404 ? -9.106 1.818 24.401 1.00 98.44 404 VAL A C 1
ATOM 2632 O O . VAL A 1 404 ? -9.040 2.367 23.303 1.00 98.44 404 VAL A O 1
ATOM 2635 N N . ILE A 1 405 ? -9.072 2.514 25.531 1.00 97.94 405 ILE A N 1
ATOM 2636 C CA . ILE A 1 405 ? -8.821 3.955 25.555 1.00 97.94 405 ILE A CA 1
ATOM 2637 C C . ILE A 1 405 ? -7.314 4.205 25.429 1.00 97.94 405 ILE A C 1
ATOM 2639 O O . ILE A 1 405 ? -6.511 3.759 26.249 1.00 97.94 405 ILE A O 1
ATOM 2643 N N . GLY A 1 406 ? -6.924 4.903 24.362 1.00 95.94 406 GLY A N 1
ATOM 2644 C CA . GLY A 1 406 ? -5.527 5.155 24.004 1.00 95.94 406 GLY A CA 1
ATOM 2645 C C . GLY A 1 406 ? -4.984 6.518 24.437 1.00 95.94 406 GLY A C 1
ATOM 2646 O O . GLY A 1 406 ? -3.773 6.720 24.386 1.00 95.94 406 GLY A O 1
ATOM 2647 N N . ALA A 1 407 ? -5.844 7.451 24.854 1.00 93.62 407 ALA A N 1
ATOM 2648 C CA . ALA A 1 407 ? -5.447 8.788 25.296 1.00 93.62 407 ALA A CA 1
ATOM 2649 C C . ALA A 1 407 ? -6.333 9.299 26.443 1.00 93.62 407 ALA A C 1
ATOM 2651 O O . ALA A 1 407 ? -7.380 8.733 26.748 1.00 93.62 407 ALA A O 1
ATOM 2652 N N . SER A 1 408 ? -5.917 10.379 27.104 1.00 90.31 408 SER A N 1
ATOM 2653 C CA . SER A 1 408 ? -6.710 10.998 28.165 1.00 90.31 408 SER A CA 1
ATOM 2654 C C . SER A 1 408 ? -7.845 11.860 27.610 1.00 90.31 408 SER A C 1
ATOM 2656 O O . SER A 1 408 ? -7.714 12.495 26.567 1.00 90.31 408 SER A O 1
ATOM 2658 N N . ALA A 1 409 ? -8.946 11.923 28.359 1.00 92.94 409 ALA A N 1
ATOM 2659 C CA . ALA A 1 409 ? -10.116 12.752 28.076 1.00 92.94 409 ALA A CA 1
ATOM 2660 C C . ALA A 1 409 ? -10.797 12.464 26.725 1.00 92.94 409 ALA A C 1
ATOM 2662 O O . ALA A 1 409 ? -11.408 13.362 26.145 1.00 92.94 409 ALA A O 1
ATOM 2663 N N . ILE A 1 410 ? -10.742 11.210 26.256 1.00 96.38 410 ILE A N 1
ATOM 2664 C CA . ILE A 1 410 ? -11.504 10.773 25.080 1.00 96.38 410 ILE A CA 1
ATOM 2665 C C . ILE A 1 410 ? -12.991 11.016 25.323 1.00 96.38 410 ILE A C 1
ATOM 2667 O O . ILE A 1 410 ? -13.518 10.649 26.372 1.00 96.38 410 ILE A O 1
ATOM 2671 N N . GLN A 1 411 ? -13.648 11.647 24.359 1.00 96.94 411 GLN A N 1
ATOM 2672 C CA . GLN A 1 411 ? -15.098 11.755 24.264 1.00 96.94 411 GLN A CA 1
ATOM 2673 C C . GLN A 1 411 ? -15.485 11.192 22.905 1.00 96.94 411 GLN A C 1
ATOM 2675 O O . GLN A 1 411 ? -15.097 11.751 21.883 1.00 96.94 411 GLN A O 1
ATOM 2680 N N . GLU A 1 412 ? -16.182 10.065 22.903 1.00 97.88 412 GLU A N 1
ATOM 2681 C CA . GLU A 1 412 ? -16.562 9.382 21.671 1.00 97.88 412 GLU A CA 1
ATOM 2682 C C . GLU A 1 412 ? -18.056 9.084 21.683 1.00 97.88 412 GLU A C 1
ATOM 2684 O O . GLU A 1 412 ? -18.591 8.577 22.675 1.00 97.88 412 GLU A O 1
ATOM 2689 N N . THR A 1 413 ? -18.721 9.379 20.568 1.00 97.81 413 THR A N 1
ATOM 2690 C CA . THR A 1 413 ? -20.117 9.016 20.333 1.00 97.81 413 THR A CA 1
ATOM 2691 C C . THR A 1 413 ? -20.181 8.004 19.200 1.00 97.81 413 THR A C 1
ATOM 2693 O O . THR A 1 413 ? -19.606 8.221 18.144 1.00 97.81 413 THR A O 1
ATOM 2696 N N . MET A 1 414 ? -20.906 6.909 19.399 1.00 98.00 414 MET A N 1
ATOM 2697 C CA . MET A 1 414 ? -21.110 5.857 18.405 1.00 98.00 414 MET A CA 1
ATOM 2698 C C . MET A 1 414 ? -22.588 5.453 18.332 1.00 98.00 414 MET A C 1
ATOM 2700 O O . MET A 1 414 ? -23.423 5.865 19.146 1.00 98.00 414 MET A O 1
ATOM 2704 N N . GLY A 1 415 ? -22.908 4.633 17.333 1.00 98.31 415 GLY A N 1
ATOM 2705 C CA . GLY A 1 415 ? -24.229 4.064 17.108 1.00 98.31 415 GLY A CA 1
ATOM 2706 C C . GLY A 1 415 ? -24.589 2.969 18.115 1.00 98.31 415 GLY A C 1
ATOM 2707 O O . GLY A 1 415 ? -24.311 3.065 19.312 1.00 98.31 415 GLY A O 1
ATOM 2708 N N . ALA A 1 416 ? -25.290 1.938 17.644 1.00 98.31 416 ALA A N 1
ATOM 2709 C CA . ALA A 1 416 ? -25.652 0.796 18.479 1.00 98.31 416 ALA A CA 1
ATOM 2710 C C . ALA A 1 416 ? -24.403 0.012 18.902 1.00 98.31 416 ALA A C 1
ATOM 2712 O O . ALA A 1 416 ? -23.513 -0.200 18.082 1.00 98.31 416 ALA A O 1
ATOM 2713 N N . TRP A 1 417 ? -24.359 -0.431 20.157 1.00 98.62 417 TRP A N 1
ATOM 2714 C CA . TRP A 1 417 ? -23.330 -1.335 20.658 1.00 98.62 417 TRP A CA 1
ATOM 2715 C C . TRP A 1 417 ? -23.936 -2.708 20.916 1.00 98.62 417 TRP A C 1
ATOM 2717 O O . TRP A 1 417 ? -24.806 -2.851 21.775 1.00 98.62 417 TRP A O 1
ATOM 2727 N N . VAL A 1 418 ? -23.472 -3.701 20.164 1.00 98.50 418 VAL A N 1
ATOM 2728 C CA . VAL A 1 418 ? -23.893 -5.096 20.283 1.00 98.50 418 VAL A CA 1
ATOM 2729 C C . VAL A 1 418 ? -22.719 -5.907 20.809 1.00 98.50 418 VAL A C 1
ATOM 2731 O O . VAL A 1 418 ? -21.667 -5.959 20.172 1.00 98.50 418 VAL A O 1
ATOM 2734 N N . VAL A 1 419 ? -22.893 -6.546 21.964 1.00 98.50 419 VAL A N 1
ATOM 2735 C CA . VAL A 1 419 ? -21.920 -7.470 22.554 1.00 98.50 419 VAL A CA 1
ATOM 2736 C C . VAL A 1 419 ? -22.400 -8.893 22.314 1.00 98.50 419 VAL A C 1
ATOM 2738 O O . VAL A 1 419 ? -23.371 -9.328 22.925 1.00 98.50 419 VAL A O 1
ATOM 2741 N N . SER A 1 420 ? -21.715 -9.617 21.434 1.00 97.50 420 SER A N 1
ATOM 2742 C CA . SER A 1 420 ? -22.138 -10.943 20.957 1.00 97.50 420 SER A CA 1
ATOM 2743 C C . SER A 1 420 ? -21.355 -12.118 21.557 1.00 97.50 420 SER A C 1
ATOM 2745 O O . SER A 1 420 ? -21.836 -13.246 21.521 1.00 97.50 420 SER A O 1
ATOM 2747 N N . ASP A 1 421 ? -20.180 -11.868 22.140 1.00 97.50 421 ASP A N 1
ATOM 2748 C CA . ASP A 1 421 ? -19.346 -12.873 22.818 1.00 97.50 421 ASP A CA 1
ATOM 2749 C C . ASP A 1 421 ? -18.632 -12.233 24.031 1.00 97.50 421 ASP A C 1
ATOM 2751 O O . ASP A 1 421 ? -19.024 -11.162 24.501 1.00 97.50 421 ASP A O 1
ATOM 2755 N N . ALA A 1 422 ? -17.607 -12.883 24.583 1.00 97.19 422 ALA A N 1
ATOM 2756 C CA . ALA A 1 422 ? -16.776 -12.360 25.658 1.00 97.19 422 ALA A CA 1
ATOM 2757 C C . ALA A 1 422 ? -15.934 -11.153 25.198 1.00 97.19 422 ALA A C 1
ATOM 2759 O O . ALA A 1 422 ? -14.878 -11.293 24.573 1.00 97.19 422 ALA A O 1
ATOM 2760 N N . ALA A 1 423 ? -16.397 -9.963 25.576 1.00 98.25 423 ALA A N 1
ATOM 2761 C CA . ALA A 1 423 ? -15.864 -8.670 25.180 1.00 98.25 423 ALA A CA 1
ATOM 2762 C C . ALA A 1 423 ? -15.250 -7.903 26.359 1.00 98.25 423 ALA A C 1
ATOM 2764 O O . ALA A 1 423 ? -15.655 -8.056 27.516 1.00 98.25 423 ALA A O 1
ATOM 2765 N N . VAL A 1 424 ? -14.301 -7.011 26.058 1.00 98.62 424 VAL A N 1
ATOM 2766 C CA . VAL A 1 424 ? -13.704 -6.104 27.049 1.00 98.62 424 VAL A CA 1
ATOM 2767 C C . VAL A 1 424 ? -13.763 -4.654 26.575 1.00 98.62 424 VAL A C 1
ATOM 2769 O O . VAL A 1 424 ? -13.452 -4.350 25.425 1.00 98.62 424 VAL A O 1
ATOM 2772 N N . VAL A 1 425 ? -14.094 -3.737 27.479 1.00 98.31 425 VAL A N 1
ATOM 2773 C CA . VAL A 1 425 ? -13.781 -2.311 27.340 1.00 98.31 425 VAL A CA 1
ATOM 2774 C C . VAL A 1 425 ? -12.744 -1.962 28.394 1.00 98.31 425 VAL A C 1
ATOM 2776 O O . VAL A 1 425 ? -12.985 -2.117 29.588 1.00 98.31 425 VAL A O 1
ATOM 2779 N N . ASP A 1 426 ? -11.584 -1.497 27.959 1.00 98.19 426 ASP A N 1
ATOM 2780 C CA . ASP A 1 426 ? -10.472 -1.148 28.826 1.00 98.19 426 ASP A CA 1
ATOM 2781 C C . ASP A 1 426 ? -10.232 0.362 28.810 1.00 98.19 426 ASP A C 1
ATOM 2783 O O . ASP A 1 426 ? -9.780 0.932 27.814 1.00 98.19 426 ASP A O 1
ATOM 2787 N N . PHE A 1 427 ? -10.506 1.014 29.939 1.00 97.69 427 PHE A N 1
ATOM 2788 C CA . PHE A 1 427 ? -10.253 2.443 30.105 1.00 97.69 427 PHE A CA 1
ATOM 2789 C C . PHE A 1 427 ? -8.771 2.785 30.267 1.00 97.69 427 PHE A C 1
ATOM 2791 O O . PHE A 1 427 ? -8.417 3.960 30.215 1.00 97.69 427 PHE A O 1
ATOM 2798 N N . ASN A 1 428 ? -7.901 1.787 30.457 1.00 96.00 428 ASN A N 1
ATOM 2799 C CA . ASN A 1 428 ? -6.447 1.928 30.531 1.00 96.00 428 ASN A CA 1
ATOM 2800 C C . ASN A 1 428 ? -5.996 3.043 31.499 1.00 96.00 428 ASN A C 1
ATOM 2802 O O . ASN A 1 428 ? -5.036 3.773 31.263 1.00 96.00 428 ASN A O 1
ATOM 2806 N N . ASN A 1 429 ? -6.742 3.203 32.595 1.00 94.00 429 ASN A N 1
ATOM 2807 C CA . ASN A 1 429 ? -6.573 4.247 33.609 1.00 94.00 429 ASN A CA 1
ATOM 2808 C C . ASN A 1 429 ? -6.708 5.700 33.117 1.00 94.00 429 ASN A C 1
ATOM 2810 O O . ASN A 1 429 ? -6.359 6.632 33.847 1.00 94.00 429 ASN A O 1
ATOM 2814 N N . PHE A 1 430 ? -7.253 5.912 31.922 1.00 95.19 430 PHE A N 1
ATOM 2815 C CA . PHE A 1 430 ? -7.594 7.228 31.407 1.00 95.19 430 PHE A CA 1
ATOM 2816 C C . PHE A 1 430 ? -9.014 7.637 31.798 1.00 95.19 430 PHE A C 1
ATOM 2818 O O . PHE A 1 430 ? -9.940 6.828 31.849 1.00 95.19 430 PHE A O 1
ATOM 2825 N N . ALA A 1 431 ? -9.197 8.939 32.023 1.00 94.19 431 ALA A N 1
ATOM 2826 C CA . ALA A 1 431 ? -10.527 9.527 32.056 1.00 94.19 431 ALA A CA 1
ATOM 2827 C C . ALA A 1 431 ? -11.103 9.537 30.634 1.00 94.19 431 ALA A C 1
ATOM 2829 O O . ALA A 1 431 ? -10.434 10.027 29.723 1.00 94.19 431 ALA A O 1
ATOM 2830 N N . ALA A 1 432 ? -12.316 9.029 30.439 1.00 97.00 432 ALA A N 1
ATOM 2831 C CA . ALA A 1 432 ? -12.975 9.011 29.137 1.00 97.00 432 ALA A CA 1
ATOM 2832 C C . ALA A 1 432 ? -14.496 8.922 29.276 1.00 97.00 432 ALA A C 1
ATOM 2834 O O . ALA A 1 432 ? -15.016 8.393 30.262 1.00 97.00 432 ALA A O 1
ATOM 2835 N N . GLY A 1 433 ? -15.190 9.435 28.264 1.00 97.31 433 GLY A N 1
ATOM 2836 C CA . GLY A 1 433 ? -16.627 9.319 28.099 1.00 97.31 433 GLY A CA 1
ATOM 2837 C C . GLY A 1 433 ? -16.971 8.648 26.782 1.00 97.31 433 GLY A C 1
ATOM 2838 O O . GLY A 1 433 ? -16.576 9.118 25.717 1.00 97.31 433 GLY A O 1
ATOM 2839 N N . LEU A 1 434 ? -17.712 7.549 26.868 1.00 98.19 434 LEU A N 1
ATOM 2840 C CA . LEU A 1 434 ? -18.231 6.826 25.715 1.00 98.19 434 LEU A CA 1
ATOM 2841 C C . LEU A 1 434 ? -19.750 6.958 25.691 1.00 98.19 434 LEU A C 1
ATOM 2843 O O . LEU A 1 434 ? -20.416 6.706 26.698 1.00 98.19 434 LEU A O 1
ATOM 2847 N N . THR A 1 435 ? -20.297 7.346 24.546 1.00 98.56 435 THR A N 1
ATOM 2848 C CA . THR A 1 435 ? -21.738 7.461 24.321 1.00 98.56 435 THR A CA 1
ATOM 2849 C C . THR A 1 435 ? -22.155 6.533 23.192 1.00 98.56 435 THR A C 1
ATOM 2851 O O . THR A 1 435 ? -21.576 6.567 22.113 1.00 98.56 435 THR A O 1
ATOM 2854 N N . PHE A 1 436 ? -23.190 5.736 23.427 1.00 98.69 436 PHE A N 1
ATOM 2855 C CA . PHE A 1 436 ? -23.764 4.812 22.457 1.00 98.69 436 PHE A CA 1
ATOM 2856 C C . PHE A 1 436 ? -25.258 5.074 22.301 1.00 98.69 436 PHE A C 1
ATOM 2858 O O . PHE A 1 436 ? -25.952 5.418 23.264 1.00 98.69 436 PHE A O 1
ATOM 2865 N N . ALA A 1 437 ? -25.779 4.879 21.092 1.00 98.44 437 ALA A N 1
ATOM 2866 C CA . ALA A 1 437 ? -27.202 5.058 20.816 1.00 98.44 437 ALA A CA 1
ATOM 2867 C C . ALA A 1 437 ? -28.075 4.043 21.578 1.00 98.44 437 ALA A C 1
ATOM 2869 O O . ALA A 1 437 ? -29.144 4.389 22.083 1.00 98.44 437 ALA A O 1
ATOM 2870 N N . SER A 1 438 ? -27.613 2.796 21.668 1.00 98.50 438 SER A N 1
ATOM 2871 C CA . SER A 1 438 ? -28.282 1.692 22.366 1.00 98.50 438 SER A CA 1
ATOM 2872 C C . SER A 1 438 ? -27.271 0.611 22.745 1.00 98.50 438 SER A C 1
ATOM 2874 O O . SER A 1 438 ? -26.147 0.629 22.241 1.00 98.50 438 SER A O 1
ATOM 2876 N N . LEU A 1 439 ? -27.680 -0.305 23.625 1.00 98.50 439 LEU A N 1
ATOM 2877 C CA . LEU A 1 439 ? -26.872 -1.427 24.092 1.00 98.50 439 LEU A CA 1
ATOM 2878 C C . LEU A 1 439 ? -27.647 -2.743 23.963 1.00 98.50 439 LEU A C 1
ATOM 2880 O O . LEU A 1 439 ? -28.775 -2.839 24.450 1.00 98.50 439 LEU A O 1
ATOM 2884 N N . GLU A 1 440 ? -27.018 -3.746 23.364 1.00 98.50 440 GLU A N 1
ATOM 2885 C CA . GLU A 1 440 ? -27.474 -5.136 23.312 1.00 98.50 440 GLU A CA 1
ATOM 2886 C C . GLU A 1 440 ? -26.383 -6.053 23.879 1.00 98.50 440 GLU A C 1
ATOM 2888 O O . GLU A 1 440 ? -25.216 -5.953 23.495 1.00 98.50 440 GLU A O 1
ATOM 2893 N N . ILE A 1 441 ? -26.758 -6.910 24.830 1.00 98.06 441 ILE A N 1
ATOM 2894 C CA . ILE A 1 441 ? -25.878 -7.849 25.528 1.00 98.06 441 ILE A CA 1
ATOM 2895 C C . ILE A 1 441 ? -26.377 -9.275 25.275 1.00 98.06 441 ILE A C 1
ATOM 2897 O O . ILE A 1 441 ? -27.294 -9.746 25.947 1.00 98.06 441 ILE A O 1
ATOM 2901 N N . ASP A 1 442 ? -25.735 -9.958 24.332 1.00 96.44 442 ASP A N 1
ATOM 2902 C CA . ASP A 1 442 ? -25.913 -11.391 24.065 1.00 96.44 442 ASP A CA 1
ATOM 2903 C C . ASP A 1 442 ? -24.739 -12.232 24.612 1.00 96.44 442 ASP A C 1
ATOM 2905 O O . ASP A 1 442 ? -24.877 -13.436 24.845 1.00 96.44 442 ASP A O 1
ATOM 2909 N N . GLY A 1 443 ? -23.585 -11.593 24.844 1.00 95.94 443 GLY A N 1
ATOM 2910 C CA . GLY A 1 443 ? -22.373 -12.168 25.436 1.00 95.94 443 GLY A CA 1
ATOM 2911 C C . GLY A 1 443 ? -22.075 -11.672 26.858 1.00 95.94 443 GLY A C 1
ATOM 2912 O O . GLY A 1 443 ? -22.961 -11.253 27.599 1.00 95.94 443 GLY A O 1
ATOM 2913 N N . THR A 1 444 ? -20.802 -11.717 27.262 1.00 97.81 444 THR A N 1
ATOM 2914 C CA . THR A 1 444 ? -20.337 -11.136 28.538 1.00 97.81 444 THR A CA 1
ATOM 2915 C C . THR A 1 444 ? -19.462 -9.926 28.276 1.00 97.81 444 THR A C 1
ATOM 2917 O O . THR A 1 444 ? -18.573 -9.990 27.431 1.00 97.81 444 THR A O 1
ATOM 2920 N N . LEU A 1 445 ? -19.643 -8.861 29.051 1.00 98.38 445 LEU A N 1
ATOM 2921 C CA . LEU A 1 445 ? -18.885 -7.625 28.906 1.00 98.38 445 LEU A CA 1
ATOM 2922 C C . LEU A 1 445 ? -18.100 -7.335 30.183 1.00 98.38 445 LEU A C 1
ATOM 2924 O O . LEU A 1 445 ? -18.683 -7.139 31.246 1.00 98.38 445 LEU A O 1
ATOM 2928 N N . ALA A 1 446 ? -16.781 -7.235 30.075 1.00 98.38 446 ALA A N 1
ATOM 2929 C CA . ALA A 1 446 ? -15.945 -6.766 31.169 1.00 98.38 446 ALA A CA 1
ATOM 2930 C C . ALA A 1 446 ? -15.491 -5.321 30.933 1.00 98.38 446 ALA A C 1
ATOM 2932 O O . ALA A 1 446 ? -14.977 -4.984 29.869 1.00 98.38 446 ALA A O 1
ATOM 2933 N N . ILE A 1 447 ? -15.656 -4.466 31.937 1.00 98.25 447 ILE A N 1
ATOM 2934 C CA . ILE A 1 447 ? -15.200 -3.077 31.923 1.00 98.25 447 ILE A CA 1
ATOM 2935 C C . ILE A 1 447 ? -14.019 -2.959 32.884 1.00 98.25 447 ILE A C 1
ATOM 2937 O O . ILE A 1 447 ? -14.181 -3.066 34.101 1.00 98.25 447 ILE A O 1
ATOM 2941 N N . TYR A 1 448 ? -12.827 -2.768 32.328 1.00 98.31 448 TYR A N 1
ATOM 2942 C CA . TYR A 1 448 ? -11.565 -2.701 33.060 1.00 98.31 448 TYR A CA 1
ATOM 2943 C C . TYR A 1 448 ? -11.126 -1.269 33.324 1.00 98.31 448 TYR A C 1
ATOM 2945 O O . TYR A 1 448 ? -11.460 -0.344 32.578 1.00 98.31 448 TYR A O 1
ATOM 2953 N N . ASN A 1 449 ? -10.331 -1.111 34.386 1.00 96.69 449 ASN A N 1
ATOM 2954 C CA . ASN A 1 449 ? -9.782 0.170 34.829 1.00 96.69 449 ASN A CA 1
ATOM 2955 C C . ASN A 1 449 ? -10.864 1.251 35.035 1.00 96.69 449 ASN A C 1
ATOM 2957 O O . ASN A 1 449 ? -10.657 2.428 34.732 1.00 96.69 449 ASN A O 1
ATOM 2961 N N . TYR A 1 450 ? -12.033 0.854 35.545 1.00 95.88 450 TYR A N 1
ATOM 2962 C CA . TYR A 1 450 ? -13.157 1.751 35.785 1.00 95.88 450 TYR A CA 1
ATOM 2963 C C . TYR A 1 450 ? -12.879 2.696 36.963 1.00 95.88 450 TYR A C 1
ATOM 2965 O O . TYR A 1 450 ? -12.667 2.258 38.097 1.00 95.88 450 TYR A O 1
ATOM 2973 N N . GLN A 1 451 ? -12.941 4.006 36.716 1.00 90.25 451 GLN A N 1
ATOM 2974 C CA . GLN A 1 451 ? -12.758 5.044 37.732 1.00 90.25 451 GLN A CA 1
ATOM 2975 C C . GLN A 1 451 ? -14.029 5.893 37.809 1.00 90.25 451 GLN A C 1
ATOM 2977 O O . GLN A 1 451 ? -14.157 6.871 37.085 1.00 90.25 451 GLN A O 1
ATOM 2982 N N . GLY A 1 452 ? -14.977 5.534 38.680 1.00 83.62 452 GLY A N 1
ATOM 2983 C CA . GLY A 1 452 ? -16.372 6.009 38.622 1.00 83.62 452 GLY A CA 1
ATOM 2984 C C . GLY A 1 452 ? -16.629 7.496 38.317 1.00 83.62 452 GLY A C 1
ATOM 2985 O O . GLY A 1 452 ? -17.546 7.795 37.567 1.00 83.62 452 GLY A O 1
ATOM 2986 N N . ALA A 1 453 ? -15.835 8.441 38.840 1.00 83.25 453 ALA A N 1
ATOM 2987 C CA . ALA A 1 453 ? -16.016 9.874 38.545 1.00 83.25 453 ALA A CA 1
ATOM 2988 C C . ALA A 1 453 ? -15.369 10.344 37.223 1.00 83.25 453 ALA A C 1
ATOM 2990 O O . ALA A 1 453 ? -15.743 11.386 36.689 1.00 83.25 453 ALA A O 1
ATOM 2991 N N . SER A 1 454 ? -14.385 9.601 36.722 1.00 89.81 454 SER A N 1
ATOM 2992 C CA . SER A 1 454 ? -13.569 9.923 35.545 1.00 89.81 454 SER A CA 1
ATOM 2993 C C . SER A 1 454 ? -13.940 9.086 34.316 1.00 89.81 454 SER A C 1
ATOM 2995 O O . SER A 1 454 ? -13.466 9.368 33.217 1.00 89.81 454 SER A O 1
ATOM 2997 N N . THR A 1 455 ? -14.769 8.059 34.501 1.00 94.12 455 THR A N 1
ATOM 2998 C CA . THR A 1 455 ? -15.200 7.112 33.476 1.00 94.12 455 THR A CA 1
ATOM 2999 C C . THR A 1 455 ? -16.710 7.202 33.300 1.00 94.12 455 THR A C 1
ATOM 3001 O O . THR A 1 455 ? -17.456 6.892 34.230 1.00 94.12 455 THR A O 1
ATOM 3004 N N . THR A 1 456 ? -17.176 7.582 32.110 1.00 95.06 456 THR A N 1
ATOM 3005 C CA . THR A 1 456 ? -18.610 7.623 31.798 1.00 95.06 456 THR A CA 1
ATOM 3006 C C . THR A 1 456 ? -18.948 6.704 30.628 1.00 95.06 456 THR A C 1
ATOM 3008 O O . THR A 1 456 ? -18.291 6.717 29.589 1.00 95.06 456 THR A O 1
ATOM 3011 N N . LEU A 1 457 ? -19.995 5.894 30.802 1.00 97.31 457 LEU A N 1
ATOM 3012 C CA . LEU A 1 457 ? -20.627 5.126 29.731 1.00 97.31 457 LEU A CA 1
ATOM 3013 C C . LEU A 1 457 ? -22.089 5.555 29.647 1.00 97.31 457 LEU A C 1
ATOM 3015 O O . LEU A 1 457 ? -22.857 5.362 30.590 1.00 97.31 457 LEU A O 1
ATOM 3019 N N . THR A 1 458 ? -22.467 6.156 28.525 1.00 98.25 458 THR A N 1
ATOM 3020 C CA . THR A 1 458 ? -23.809 6.695 28.300 1.00 98.25 458 THR A CA 1
ATOM 3021 C C . THR A 1 458 ? -24.523 5.888 27.228 1.00 98.25 458 THR A C 1
ATOM 3023 O O . THR A 1 458 ? -24.049 5.799 26.101 1.00 98.25 458 THR A O 1
ATOM 3026 N N . ILE A 1 459 ? -25.687 5.341 27.561 1.00 98.44 459 ILE A N 1
ATOM 3027 C CA . ILE A 1 459 ? -26.589 4.644 26.647 1.00 98.44 459 ILE A CA 1
ATOM 3028 C C . ILE A 1 459 ? -27.813 5.536 26.421 1.00 98.44 459 ILE A C 1
ATOM 3030 O O . ILE A 1 459 ? -28.658 5.686 27.308 1.00 98.44 459 ILE A O 1
ATOM 3034 N N . LEU A 1 460 ? -27.907 6.160 25.244 1.00 98.12 460 LEU A N 1
ATOM 3035 C CA . LEU A 1 460 ? -28.920 7.183 24.950 1.00 98.12 460 LEU A CA 1
ATOM 3036 C C . LEU A 1 460 ? -30.358 6.652 25.013 1.00 98.12 460 LEU A C 1
ATOM 3038 O O . LEU A 1 460 ? -31.261 7.389 25.404 1.00 98.12 460 LEU A O 1
ATOM 3042 N N . SER A 1 461 ? -30.575 5.377 24.682 1.00 96.56 461 SER A N 1
ATOM 3043 C CA . SER A 1 461 ? -31.878 4.711 24.818 1.00 96.56 461 SER A CA 1
ATOM 3044 C C . SER A 1 461 ? -32.354 4.572 26.270 1.00 96.56 461 SER A C 1
ATOM 3046 O O . SER A 1 461 ? -33.521 4.244 26.495 1.00 96.56 461 SER A O 1
ATOM 3048 N N . GLY A 1 462 ? -31.471 4.762 27.258 1.00 94.31 462 GLY A N 1
ATOM 3049 C CA . GLY A 1 462 ? -31.765 4.579 28.683 1.00 94.31 462 GLY A CA 1
ATOM 3050 C C . GLY A 1 462 ? -32.152 3.148 29.071 1.00 94.31 462 GLY A C 1
ATOM 3051 O O . GLY A 1 462 ? -32.717 2.922 30.136 1.00 94.31 462 GLY A O 1
ATOM 3052 N N . SER A 1 463 ? -31.891 2.177 28.195 1.00 93.00 463 SER A N 1
ATOM 3053 C CA . SER A 1 463 ? -32.211 0.763 28.391 1.00 93.00 463 SER A CA 1
ATOM 3054 C C . SER A 1 463 ? -31.273 -0.116 27.567 1.00 93.00 463 SER A C 1
ATOM 3056 O O . SER A 1 463 ? -30.769 0.319 26.530 1.00 93.00 463 SER A O 1
ATOM 3058 N N . ALA A 1 464 ? -31.054 -1.345 28.032 1.00 94.88 464 ALA A N 1
ATOM 3059 C CA . ALA A 1 464 ? -30.332 -2.377 27.301 1.00 94.88 464 ALA A CA 1
ATOM 3060 C C . ALA A 1 464 ? -31.285 -3.508 26.898 1.00 94.88 464 ALA A C 1
ATOM 3062 O O . ALA A 1 464 ? -32.256 -3.794 27.604 1.00 94.88 464 ALA A O 1
ATOM 3063 N N . VAL A 1 465 ? -30.985 -4.152 25.775 1.00 97.38 465 VAL A N 1
ATOM 3064 C CA . VAL A 1 465 ? -31.517 -5.471 25.418 1.00 97.38 465 VAL A CA 1
ATOM 3065 C C . VAL A 1 465 ? -30.544 -6.518 25.973 1.00 97.38 465 VAL A C 1
ATOM 3067 O O . VAL A 1 465 ? -29.339 -6.345 25.834 1.00 97.38 465 VAL A O 1
ATOM 3070 N N . GLY A 1 466 ? -31.043 -7.566 26.633 1.00 94.69 466 GLY A N 1
ATOM 3071 C CA . GLY A 1 466 ? -30.205 -8.584 27.287 1.00 94.69 466 GLY A CA 1
ATOM 3072 C C . GLY A 1 466 ? -30.114 -8.439 28.810 1.00 94.69 466 GLY A C 1
ATOM 3073 O O . GLY A 1 466 ? -30.905 -7.714 29.422 1.00 94.69 466 GLY A O 1
ATOM 3074 N N . ASP A 1 467 ? -29.181 -9.164 29.434 1.00 94.88 467 ASP A N 1
ATOM 3075 C CA . ASP A 1 467 ? -29.003 -9.182 30.891 1.00 94.88 467 ASP A CA 1
ATOM 3076 C C . ASP A 1 467 ? -27.782 -8.357 31.324 1.00 94.88 467 ASP A C 1
ATOM 3078 O O . ASP A 1 467 ? -26.630 -8.738 31.122 1.00 94.88 467 ASP A O 1
ATOM 3082 N N . LEU A 1 468 ? -28.032 -7.226 31.991 1.00 95.38 468 LEU A N 1
ATOM 3083 C CA . LEU A 1 468 ? -26.973 -6.362 32.522 1.00 95.38 468 LEU A CA 1
ATOM 3084 C C . LEU A 1 468 ? -26.140 -7.027 33.632 1.00 95.38 468 LEU A C 1
ATOM 3086 O O . LEU A 1 468 ? -25.038 -6.558 33.920 1.00 95.38 468 LEU A O 1
ATOM 3090 N N . SER A 1 469 ? -26.600 -8.145 34.208 1.00 94.88 469 SER A N 1
ATOM 3091 C CA . SER A 1 469 ? -25.786 -8.950 35.124 1.00 94.88 469 SER A CA 1
ATOM 3092 C C . SER A 1 469 ? -24.553 -9.564 34.442 1.00 94.88 469 SER A C 1
ATOM 3094 O O . SER A 1 469 ? -23.578 -9.891 35.118 1.00 94.88 469 SER A O 1
ATOM 3096 N N . GLN A 1 470 ? -24.556 -9.653 33.104 1.00 96.88 470 GLN A N 1
ATOM 3097 C CA . GLN A 1 470 ? -23.418 -10.090 32.289 1.00 96.88 470 GLN A CA 1
ATOM 3098 C C . GLN A 1 470 ? -22.372 -8.982 32.066 1.00 96.88 470 GLN A C 1
ATOM 3100 O O . GLN A 1 470 ? -21.330 -9.239 31.459 1.00 96.88 470 GLN A O 1
ATOM 3105 N N . VAL A 1 471 ? -22.632 -7.762 32.552 1.00 98.06 471 VAL A N 1
ATOM 3106 C CA . VAL A 1 471 ? -21.684 -6.644 32.538 1.00 98.06 471 VAL A CA 1
ATOM 3107 C C . VAL A 1 471 ? -20.963 -6.585 33.883 1.00 98.06 471 VAL A C 1
ATOM 3109 O O . VAL A 1 471 ? -21.585 -6.329 34.911 1.00 98.06 471 VAL A O 1
ATOM 3112 N N . ALA A 1 472 ? -19.649 -6.789 33.884 1.00 98.00 472 ALA A N 1
ATOM 3113 C CA . ALA A 1 472 ? -18.814 -6.811 35.081 1.00 98.00 472 ALA A CA 1
ATOM 3114 C C . ALA A 1 472 ? -17.833 -5.632 35.097 1.00 98.00 472 ALA A C 1
ATOM 3116 O O . ALA A 1 472 ? -17.111 -5.403 34.128 1.00 98.00 472 ALA A O 1
ATOM 3117 N N . PHE A 1 473 ? -17.767 -4.908 36.213 1.00 98.00 473 PHE A N 1
ATOM 3118 C CA . PHE A 1 473 ? -16.863 -3.771 36.393 1.00 98.00 473 PHE A CA 1
ATOM 3119 C C . PHE A 1 473 ? -15.660 -4.146 37.254 1.00 98.00 473 PHE A C 1
ATOM 3121 O O . PHE A 1 473 ? -15.806 -4.805 38.285 1.00 98.00 473 PHE A O 1
ATOM 3128 N N . TYR A 1 474 ? -14.483 -3.654 36.869 1.00 97.75 474 TYR A N 1
ATOM 3129 C CA . TYR A 1 474 ? -13.222 -3.875 37.570 1.00 97.75 474 TYR A CA 1
ATOM 3130 C C . TYR A 1 474 ? -12.456 -2.563 37.739 1.00 97.75 474 TYR A C 1
ATOM 3132 O O . TYR A 1 474 ? -12.436 -1.725 36.836 1.00 97.75 474 TYR A O 1
ATOM 3140 N N . SER A 1 475 ? -11.798 -2.381 38.887 1.00 95.50 475 SER A N 1
ATOM 3141 C CA . SER A 1 475 ? -10.941 -1.203 39.121 1.00 95.50 475 SER A CA 1
ATOM 3142 C C . SER A 1 475 ? -9.564 -1.310 38.471 1.00 95.50 475 SER A C 1
ATOM 3144 O O . SER A 1 475 ? -8.831 -0.329 38.438 1.00 95.50 475 SER A O 1
ATOM 3146 N N . ASP A 1 476 ? -9.200 -2.497 37.997 1.00 95.88 476 ASP A N 1
ATOM 3147 C CA . ASP A 1 476 ? -7.938 -2.812 37.335 1.00 95.88 476 ASP A CA 1
ATOM 3148 C C . ASP A 1 476 ? -8.210 -3.647 36.071 1.00 95.88 476 ASP A C 1
ATOM 3150 O O . ASP A 1 476 ? -9.339 -3.689 35.569 1.00 95.88 476 ASP A O 1
ATOM 3154 N N . GLU A 1 477 ? -7.181 -4.308 35.545 1.00 95.69 477 GLU A N 1
ATOM 3155 C CA . GLU A 1 477 ? -7.269 -5.185 34.378 1.00 95.69 477 GLU A CA 1
ATOM 3156 C C . GLU A 1 477 ? -7.886 -6.561 34.718 1.00 95.69 477 GLU A C 1
ATOM 3158 O O . GLU A 1 477 ? -7.287 -7.615 34.511 1.00 95.69 477 GLU A O 1
ATOM 3163 N N . GLY A 1 478 ? -9.098 -6.548 35.277 1.00 94.12 478 GLY A N 1
ATOM 3164 C CA . GLY A 1 478 ? -9.936 -7.738 35.450 1.00 94.12 478 GLY A CA 1
ATOM 3165 C C . GLY A 1 478 ? -9.724 -8.549 36.729 1.00 94.12 478 GLY A C 1
ATOM 3166 O O . GLY A 1 478 ? -10.326 -9.613 36.872 1.00 94.12 478 GLY A O 1
ATOM 3167 N N . ALA A 1 479 ? -8.904 -8.082 37.672 1.00 94.69 479 ALA A N 1
ATOM 3168 C CA . ALA A 1 479 ? -8.623 -8.795 38.916 1.00 94.69 479 ALA A CA 1
ATOM 3169 C C . ALA A 1 479 ? -9.543 -8.361 40.070 1.00 94.69 479 ALA A C 1
ATOM 3171 O O . ALA A 1 479 ? -10.079 -9.206 40.791 1.00 94.69 479 ALA A O 1
ATOM 3172 N N . THR A 1 480 ? -9.753 -7.057 40.247 1.00 96.38 480 THR A N 1
ATOM 3173 C CA . THR A 1 480 ? -10.516 -6.495 41.370 1.00 96.38 480 THR A CA 1
ATOM 3174 C C . THR A 1 480 ? -11.934 -6.144 40.935 1.00 96.38 480 THR A C 1
ATOM 3176 O O . THR A 1 480 ? -12.190 -5.058 40.413 1.00 96.38 480 THR A O 1
ATOM 3179 N N . TYR A 1 481 ? -12.857 -7.081 41.152 1.00 96.44 481 TYR A N 1
ATOM 3180 C CA . TYR A 1 481 ? -14.277 -6.928 40.828 1.00 96.44 481 TYR A CA 1
ATOM 3181 C C . TYR A 1 481 ? -14.960 -5.877 41.714 1.00 96.44 481 TYR A C 1
ATOM 3183 O O . TYR A 1 481 ? -14.809 -5.883 42.938 1.00 96.44 481 TYR A O 1
ATOM 3191 N N . LEU A 1 482 ? -15.727 -4.986 41.087 1.00 95.12 482 LEU A N 1
ATOM 3192 C CA . LEU A 1 482 ? -16.456 -3.898 41.741 1.00 95.12 482 LEU A CA 1
ATOM 3193 C C . LEU A 1 482 ? -17.959 -4.164 41.837 1.00 95.12 482 LEU A C 1
ATOM 3195 O O . LEU A 1 482 ? -18.601 -3.675 42.766 1.00 95.12 482 LEU A O 1
ATOM 3199 N N . GLY A 1 483 ? -18.520 -4.907 40.883 1.00 96.00 483 GLY A N 1
ATOM 3200 C CA . GLY A 1 483 ? -19.954 -5.144 40.796 1.00 96.00 483 GLY A CA 1
ATOM 3201 C C . GLY A 1 483 ? -20.444 -5.384 39.372 1.00 96.00 483 GLY A C 1
ATOM 3202 O O . GLY A 1 483 ? -19.669 -5.350 38.412 1.00 96.00 483 GLY A O 1
ATOM 3203 N N . SER A 1 484 ? -21.751 -5.611 39.264 1.00 95.81 484 SER A N 1
ATOM 3204 C CA . SER A 1 484 ? -22.444 -5.836 37.989 1.00 95.81 484 SER A CA 1
ATOM 3205 C C . SER A 1 484 ? -22.997 -4.528 37.414 1.00 95.81 484 SER A C 1
ATOM 3207 O O . SER A 1 484 ? -22.972 -3.498 38.092 1.00 95.81 484 SER A O 1
ATOM 3209 N N . GLY A 1 485 ? -23.458 -4.536 36.164 1.00 95.00 485 GLY A N 1
ATOM 3210 C CA . GLY A 1 485 ? -23.998 -3.349 35.508 1.00 95.00 485 GLY A CA 1
ATOM 3211 C C . GLY A 1 485 ? -25.459 -3.050 35.833 1.00 95.00 485 GLY A C 1
ATOM 3212 O O . GLY A 1 485 ? -26.292 -3.941 35.964 1.00 95.00 485 GLY A O 1
ATOM 3213 N N . GLU A 1 486 ? -25.783 -1.760 35.883 1.00 95.62 486 GLU A N 1
ATOM 3214 C CA . GLU A 1 486 ? -27.149 -1.228 35.882 1.00 95.62 486 GLU A CA 1
ATOM 3215 C C . GLU A 1 486 ? -27.201 0.062 35.057 1.00 95.62 486 GLU A C 1
ATOM 3217 O O . GLU A 1 486 ? -26.231 0.822 35.002 1.00 95.62 486 GLU A O 1
ATOM 3222 N N . ILE A 1 487 ? -28.351 0.334 34.434 1.00 96.31 487 ILE A N 1
ATOM 3223 C CA . ILE A 1 487 ? -28.622 1.622 33.790 1.00 96.31 487 ILE A CA 1
ATOM 3224 C C . ILE A 1 487 ? -29.462 2.499 34.720 1.00 96.31 487 ILE A C 1
ATOM 3226 O O . ILE A 1 487 ? -30.589 2.150 35.070 1.00 96.31 487 ILE A O 1
ATOM 3230 N N . VAL A 1 488 ? -28.940 3.680 35.062 1.00 95.44 488 VAL A N 1
ATOM 3231 C CA . VAL A 1 488 ? -29.669 4.723 35.797 1.00 95.44 488 VAL A CA 1
ATOM 3232 C C . VAL A 1 488 ? -29.791 5.968 34.927 1.00 95.44 488 VAL A C 1
ATOM 3234 O O . VAL A 1 488 ? -28.811 6.652 34.625 1.00 95.44 488 VAL A O 1
ATOM 3237 N N . GLY A 1 489 ? -31.021 6.261 34.498 1.00 95.25 489 GLY A N 1
ATOM 3238 C CA . GLY A 1 489 ? -31.273 7.257 33.458 1.00 95.25 489 GLY A CA 1
ATOM 3239 C C . GLY A 1 489 ? -30.681 6.781 32.134 1.00 95.25 489 GLY A C 1
ATOM 3240 O O . GLY A 1 489 ? -31.197 5.846 31.537 1.00 95.25 489 GLY A O 1
ATOM 3241 N N . THR A 1 490 ? -29.589 7.406 31.699 1.00 96.75 490 THR A N 1
ATOM 3242 C CA . THR A 1 490 ? -28.804 7.000 30.520 1.00 96.75 490 THR A CA 1
ATOM 3243 C C . THR A 1 490 ? -27.404 6.512 30.887 1.00 96.75 490 THR A C 1
ATOM 3245 O O . THR A 1 490 ? -26.622 6.202 30.000 1.00 96.75 490 THR A O 1
ATOM 3248 N N . SER A 1 491 ? -27.046 6.473 32.171 1.00 96.62 491 SER A N 1
ATOM 3249 C CA . SER A 1 491 ? -25.702 6.094 32.613 1.00 96.62 491 SER A CA 1
ATOM 3250 C C . SER A 1 491 ? -25.639 4.598 32.891 1.00 96.62 491 SER A C 1
ATOM 3252 O O . SER A 1 491 ? -26.391 4.114 33.736 1.00 96.62 491 SER A O 1
ATOM 3254 N N . LEU A 1 492 ? -24.719 3.887 32.239 1.00 96.75 492 LEU A N 1
ATOM 3255 C CA . LEU A 1 492 ? -24.345 2.522 32.605 1.00 96.75 492 LEU A CA 1
ATOM 3256 C C . LEU A 1 492 ? -23.293 2.593 33.720 1.00 96.75 492 LEU A C 1
ATOM 3258 O O . LEU A 1 492 ? -22.196 3.117 33.519 1.00 96.75 492 LEU A O 1
ATOM 3262 N N . GLN A 1 493 ? -23.641 2.108 34.908 1.00 94.69 493 GLN A N 1
ATOM 3263 C CA . GLN A 1 493 ? -22.817 2.224 36.110 1.00 94.69 493 GLN A CA 1
ATOM 3264 C C . GLN A 1 493 ? -22.762 0.917 36.901 1.00 94.69 493 GLN A C 1
ATOM 3266 O O . GLN A 1 493 ? -23.537 -0.009 36.667 1.00 94.69 493 GLN A O 1
ATOM 3271 N N . VAL A 1 494 ? -21.827 0.863 37.849 1.00 94.69 494 VAL A N 1
ATOM 3272 C CA . VAL A 1 494 ? -21.618 -0.298 38.713 1.00 94.69 494 VAL A CA 1
ATOM 3273 C C . VAL A 1 494 ? -22.644 -0.355 39.848 1.00 94.69 494 VAL A C 1
ATOM 3275 O O . VAL A 1 494 ? -22.878 0.636 40.544 1.00 94.69 494 VAL A O 1
ATOM 3278 N N . VAL A 1 495 ? -23.189 -1.546 40.086 1.00 92.56 495 VAL A N 1
ATOM 3279 C CA . VAL A 1 495 ? -23.935 -1.915 41.292 1.00 92.56 495 VAL A CA 1
ATOM 3280 C C . VAL A 1 495 ? -23.039 -2.796 42.156 1.00 92.56 495 VAL A C 1
ATOM 3282 O O . VAL A 1 495 ? -22.811 -3.961 41.808 1.00 92.56 495 VAL A O 1
ATOM 3285 N N . PRO A 1 496 ? -22.519 -2.273 43.282 1.00 86.81 496 PRO A N 1
ATOM 3286 C CA . PRO A 1 496 ? -21.737 -3.073 44.210 1.00 86.81 496 PRO A CA 1
ATOM 3287 C C . PRO A 1 496 ? -22.567 -4.234 44.749 1.00 86.81 496 PRO A C 1
ATOM 3289 O O . PRO A 1 496 ? -23.744 -4.059 45.080 1.00 86.81 496 PRO A O 1
ATOM 3292 N N . GLU A 1 497 ? -21.954 -5.407 44.901 1.00 75.06 497 GLU A N 1
ATOM 3293 C CA . GLU A 1 497 ? -22.619 -6.486 45.625 1.00 75.06 497 GLU A CA 1
ATOM 3294 C C . GLU A 1 497 ? -22.967 -6.007 47.042 1.00 75.06 497 GLU A C 1
ATOM 3296 O O . GLU A 1 497 ? -22.151 -5.331 47.685 1.00 75.06 497 GLU A O 1
ATOM 3301 N N . PRO A 1 498 ? -24.171 -6.320 47.557 1.00 61.19 498 PRO A N 1
ATOM 3302 C CA . PRO A 1 498 ? -24.516 -5.971 48.920 1.00 61.19 498 PRO A CA 1
ATOM 3303 C C . PRO A 1 498 ? -23.466 -6.597 49.828 1.00 61.19 498 PRO A C 1
ATOM 3305 O O . PRO A 1 498 ? -23.316 -7.820 49.856 1.00 61.19 498 PRO A O 1
ATOM 3308 N N . ALA A 1 499 ? -22.728 -5.751 50.556 1.00 54.22 499 ALA A N 1
ATOM 3309 C CA . ALA A 1 499 ? -21.779 -6.210 51.553 1.00 54.22 499 ALA A CA 1
ATOM 3310 C C . ALA A 1 499 ? -22.503 -7.259 52.392 1.00 54.22 499 ALA A C 1
ATOM 3312 O O . ALA A 1 499 ? -23.535 -6.961 53.002 1.00 54.22 499 ALA A O 1
ATOM 3313 N N . THR A 1 500 ? -22.020 -8.502 52.358 1.00 46.09 500 THR A N 1
ATOM 3314 C CA . THR A 1 500 ? -22.603 -9.559 53.173 1.00 46.09 500 THR A CA 1
ATOM 3315 C C . THR A 1 500 ? -22.345 -9.128 54.609 1.00 46.09 500 THR A C 1
ATOM 3317 O O . THR A 1 500 ? -21.252 -9.324 55.138 1.00 46.09 500 THR A O 1
ATOM 3320 N N . PHE A 1 501 ? -23.311 -8.447 55.227 1.00 43.78 501 PHE A N 1
ATOM 3321 C CA . PHE A 1 501 ? -23.270 -8.118 56.638 1.00 43.78 501 PHE A CA 1
ATOM 3322 C C . PHE A 1 501 ? -23.339 -9.455 57.363 1.00 43.78 501 PHE A C 1
ATOM 3324 O O . PHE A 1 501 ? -24.415 -9.980 57.650 1.00 43.78 501 PHE A O 1
ATOM 3331 N N . LEU A 1 502 ? -22.170 -10.045 57.610 1.00 41.66 502 LEU A N 1
ATOM 3332 C CA . LEU A 1 502 ? -22.017 -11.165 58.509 1.00 41.66 502 LEU A CA 1
ATOM 3333 C C . LEU A 1 502 ? -22.549 -10.671 59.855 1.00 41.66 502 LEU A C 1
ATOM 3335 O O . LEU A 1 502 ? -21.926 -9.855 60.532 1.00 41.66 502 LEU A O 1
ATOM 3339 N N . LEU A 1 503 ? -23.757 -11.112 60.193 1.00 43.22 503 LEU A N 1
ATOM 3340 C CA . LEU A 1 503 ? -24.524 -10.723 61.369 1.00 43.22 503 LEU A CA 1
ATOM 3341 C C . LEU A 1 503 ? -23.889 -11.350 62.628 1.00 43.22 503 LEU A C 1
ATOM 3343 O O . LEU A 1 503 ? -24.508 -12.124 63.350 1.00 43.22 503 LEU A O 1
ATOM 3347 N N . VAL A 1 504 ? -22.616 -11.046 62.892 1.00 46.09 504 VAL A N 1
ATOM 3348 C CA . VAL A 1 504 ? -21.859 -11.454 64.081 1.00 46.09 504 VAL A CA 1
ATOM 3349 C C . VAL A 1 504 ? -21.791 -10.244 65.002 1.00 46.09 504 VAL A C 1
ATOM 3351 O O . VAL A 1 504 ? -20.804 -9.521 65.054 1.00 46.09 504 VAL A O 1
ATOM 3354 N N . GLY A 1 505 ? -22.893 -9.973 65.702 1.00 43.12 505 GLY A N 1
ATOM 3355 C CA . GLY A 1 505 ? -22.944 -8.796 66.573 1.00 43.12 505 GLY A CA 1
ATOM 3356 C C . GLY A 1 505 ? -24.130 -8.661 67.521 1.00 43.12 505 GLY A C 1
ATOM 3357 O O . GLY A 1 505 ? -24.174 -7.687 68.258 1.00 43.12 505 GLY A O 1
ATOM 3358 N N . LEU A 1 506 ? -25.076 -9.608 67.559 1.00 44.16 506 LEU A N 1
ATOM 3359 C CA . LEU A 1 506 ? -26.190 -9.580 68.529 1.00 44.16 506 LEU A CA 1
ATOM 3360 C C . LEU A 1 506 ? -26.204 -10.773 69.504 1.00 44.16 506 LEU A C 1
ATOM 3362 O O . LEU A 1 506 ? -27.099 -10.883 70.334 1.00 44.16 506 LEU A O 1
ATOM 3366 N N . GLY A 1 507 ? -25.183 -11.638 69.468 1.00 42.19 507 GLY A N 1
ATOM 3367 C CA . GLY A 1 507 ? -25.054 -12.792 70.372 1.00 42.19 507 GLY A CA 1
ATOM 3368 C C . GLY A 1 507 ? -24.200 -12.572 71.630 1.00 42.19 507 GLY A C 1
ATOM 3369 O O . GLY A 1 507 ? -24.199 -13.425 72.515 1.00 42.19 507 GLY A O 1
ATOM 3370 N N . VAL A 1 508 ? -23.468 -11.455 71.748 1.00 46.38 508 VAL A N 1
ATOM 3371 C CA . VAL A 1 508 ? -22.474 -11.265 72.833 1.00 46.38 508 VAL A CA 1
ATOM 3372 C C . VAL A 1 508 ? -23.040 -10.530 74.060 1.00 46.38 508 VAL A C 1
ATOM 3374 O O . VAL A 1 508 ? -22.507 -10.663 75.159 1.00 46.38 508 VAL A O 1
ATOM 3377 N N . THR A 1 509 ? -24.185 -9.851 73.957 1.00 42.00 509 THR A N 1
ATOM 3378 C CA . THR A 1 509 ? -24.814 -9.163 75.104 1.00 42.00 509 THR A CA 1
ATOM 3379 C C . THR A 1 509 ? -25.717 -10.059 75.964 1.00 42.00 509 THR A C 1
ATOM 3381 O O . THR A 1 509 ? -25.954 -9.733 77.126 1.00 42.00 509 THR A O 1
ATOM 3384 N N . ALA A 1 510 ? -26.149 -11.231 75.480 1.00 42.50 510 ALA A N 1
ATOM 3385 C CA . ALA A 1 510 ? -26.998 -12.146 76.258 1.00 42.50 510 ALA A CA 1
ATOM 3386 C C . ALA A 1 510 ? -26.219 -13.112 77.182 1.00 42.50 510 ALA A C 1
ATOM 3388 O O . ALA A 1 510 ? -26.792 -13.645 78.134 1.00 42.50 510 ALA A O 1
ATOM 3389 N N . LEU A 1 511 ? -24.912 -13.321 76.963 1.00 41.75 511 LEU A N 1
ATOM 3390 C CA . LEU A 1 511 ? -24.107 -14.258 77.768 1.00 41.75 511 LEU A CA 1
ATOM 3391 C C . LEU A 1 511 ? -23.386 -13.595 78.959 1.00 41.75 511 LEU A C 1
ATOM 3393 O O . LEU A 1 511 ? -22.935 -14.289 79.870 1.00 41.75 511 LEU A O 1
ATOM 3397 N N . TRP A 1 512 ? -23.323 -12.259 79.013 1.00 44.12 512 TRP A N 1
ATOM 3398 C CA . TRP A 1 512 ? -22.631 -11.539 80.094 1.00 44.12 512 TRP A CA 1
ATOM 3399 C C . TRP A 1 512 ? -23.502 -11.285 81.341 1.00 44.12 512 TRP A C 1
ATOM 3401 O O . TRP A 1 512 ? -22.981 -11.005 82.419 1.00 44.12 512 TRP A O 1
ATOM 3411 N N . LEU A 1 513 ? -24.825 -11.470 81.248 1.00 42.41 513 LEU A N 1
ATOM 3412 C CA . LEU A 1 513 ? -25.768 -11.230 82.354 1.00 42.41 513 LEU A CA 1
ATOM 3413 C C . LEU A 1 513 ? -26.147 -12.477 83.179 1.00 42.41 513 LEU A C 1
ATOM 3415 O O . LEU A 1 513 ? -26.895 -12.356 84.146 1.00 42.41 513 LEU A O 1
ATOM 3419 N N . ARG A 1 514 ? -25.593 -13.667 82.886 1.00 45.88 514 ARG A N 1
ATOM 3420 C CA . ARG A 1 514 ? -25.900 -14.909 83.637 1.00 45.88 514 ARG A CA 1
ATOM 3421 C C . ARG A 1 514 ? -24.817 -15.367 84.631 1.00 45.88 514 ARG A C 1
ATOM 3423 O O . ARG A 1 514 ? -24.980 -16.413 85.248 1.00 45.88 514 ARG A O 1
ATOM 3430 N N . ARG A 1 515 ? -23.732 -14.602 84.834 1.00 44.94 515 ARG A N 1
ATOM 3431 C CA . ARG A 1 515 ? -22.614 -14.974 85.741 1.00 44.94 515 ARG A CA 1
ATOM 3432 C C . ARG A 1 515 ? -22.403 -14.081 86.976 1.00 44.94 515 ARG A C 1
ATOM 3434 O O . ARG A 1 515 ? -21.360 -14.167 87.613 1.00 44.94 515 ARG A O 1
ATOM 3441 N N . ARG A 1 516 ? -23.397 -13.284 87.386 1.00 46.97 516 ARG A N 1
ATOM 3442 C CA . ARG A 1 516 ? -23.404 -12.610 88.704 1.00 46.97 516 ARG A CA 1
ATOM 3443 C C . ARG A 1 516 ? -24.702 -12.864 89.476 1.00 46.97 516 ARG A C 1
ATOM 3445 O O . ARG A 1 516 ? -25.505 -11.957 89.650 1.00 46.97 516 ARG A O 1
ATOM 3452 N N . ARG A 1 517 ? -24.897 -14.106 89.930 1.00 44.34 517 ARG A N 1
ATOM 3453 C CA . ARG A 1 517 ? -25.669 -14.458 91.138 1.00 44.34 517 ARG A CA 1
ATOM 3454 C C . ARG A 1 517 ? -25.123 -15.772 91.711 1.00 44.34 517 ARG A C 1
ATOM 3456 O O . ARG A 1 517 ? -25.524 -16.840 91.259 1.00 44.34 517 ARG A O 1
ATOM 3463 N N . ALA A 1 518 ? -24.193 -15.652 92.652 1.00 39.50 518 ALA A N 1
ATOM 3464 C CA . ALA A 1 518 ? -23.924 -16.564 93.764 1.00 39.50 518 ALA A CA 1
ATOM 3465 C C . ALA A 1 518 ? -23.100 -15.771 94.781 1.00 39.50 518 ALA A C 1
ATOM 3467 O O . ALA A 1 518 ? -22.082 -15.185 94.343 1.00 39.50 518 ALA A O 1
#

Foldseek 3Di:
DDFDDFDDDDDDDAQEWAAAAACGATGARDDDDDYETHEYYDCYAWHEYQAETHAYYAQYWTYHYFHHYWHQYHAQKFIKDCQDDDGRGIKTIWGEWFAQPEEAWQPGEEEDEDDEDPPFFTDIGDIDHPTYTGYYFCSHYQFLAEYEYAHAAEYEDATYFFLFPCVDPSRVVHSPPSGRAYEYEYHHQYEYEHAAEYRGAEAAEYQHHEYEDEALHEYGHYQEYEFHADAPGEGEYEYAFLYEYAYHQQDPVDNPPGDGDAHEANADANTHGEYEWHPDDDQATYHYSHAEHEYHNYHAEYEYADQHARPHRPHLEHEDQHAYYEQYEYEYDHQGEYEQAHPNAEHQHAHEYEYQHHEYEYDYDHASAQRYQEYEYHHYEYEYAAASNHHLNYEYHYEDYEYEHNDAAHEYHHEEYAYQEEYEYEPVLHQYEYEYQAAEPNYAYEYALDDPVRYWYFHNVLDYHDDQQSYWYANHPPDHTAATWDRDRGTTDHDGDPDPPPPPDPPPVVVVPPPPDD

Radius of gyration: 33.7 Å; chains: 1; bounding box: 77×49×142 Å